Protein AF-A0AAW0JZ78-F1 (afdb_monomer)

Mean predicted aligned error: 15.83 Å

Solvent-accessible surface area (backbone atoms only — not comparable to full-atom values): 27995 Å² total; per-residue (Å²): 141,78,84,84,79,81,82,80,73,85,59,50,78,41,78,46,73,46,61,96,45,71,66,35,50,50,54,50,52,52,48,41,58,70,61,32,63,77,38,61,97,70,37,65,56,43,83,43,81,44,66,84,75,78,52,47,67,75,73,63,76,63,94,56,95,66,46,83,76,50,39,62,57,47,44,49,50,52,48,53,50,51,50,48,47,52,48,55,54,48,49,56,58,49,53,58,65,62,47,74,82,62,84,81,94,70,78,82,71,84,60,76,69,89,72,86,78,57,68,75,50,66,57,82,69,86,65,55,71,68,56,54,52,50,52,54,52,50,57,53,55,56,44,71,66,63,48,79,47,88,54,54,67,46,80,11,51,28,70,47,73,88,44,25,65,43,17,48,50,25,53,51,20,48,54,50,24,55,53,31,50,66,57,47,57,75,80,43,49,36,33,25,21,79,78,69,64,52,51,41,78,40,77,61,65,64,61,41,58,71,36,82,45,91,89,46,49,96,78,14,48,68,58,73,40,86,43,62,66,61,70,39,54,57,84,43,49,14,65,59,60,48,48,73,85,55,80,58,54,42,52,89,48,56,86,43,42,54,75,40,46,37,64,56,49,45,19,41,76,31,62,34,85,44,91,84,61,61,58,71,80,49,91,63,70,35,43,31,51,46,82,42,80,48,52,60,62,80,74,54,68,66,95,82,64,90,58,103,72,71,68,86,44,61,63,74,82,67,66,67,80,64,80,54,81,74,66,72,84,75,70,92,54,92,47,58,35,64,39,16,41,55,23,52,53,18,51,52,48,24,54,54,34,48,48,59,48,51,77,65,47,45,39,22,25,29,34,51,48,83,52,39,20,65,29,89,54,53,61,60,40,54,73,43,82,33,73,84,29,72,86,52,66,15,49,66,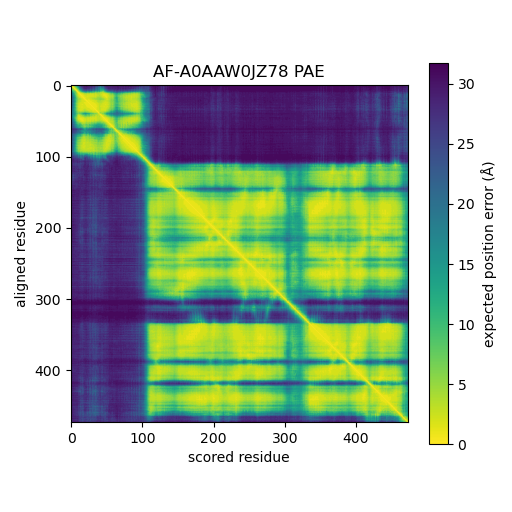56,69,39,72,50,53,63,57,70,65,53,48,70,38,69,22,83,35,72,94,78,64,87,79,66,68,51,52,47,49,90,52,55,86,43,50,15,37,35,38,36,58,57,48,51,19,38,77,37,66,20,88,77,64,75,91,45,39,66,41,41,30,77,89,46,80,68,80,52,80,76,58,60,76,71,71,124

Radius of gyration: 31.49 Å; Cα contacts (8 Å, |Δi|>4): 637; chains: 1; bounding box: 63×51×123 Å

pLDDT: mean 79.35, std 17.59, range [24.83, 98.19]

Foldseek 3Di:
DDDDDDDDDDAAEDEQEAAPDPVSVVVLLVCCVPQPLLQQPRGRYDYDYDYDQDQLCVVPVDDDPPCVVCRVVSVVVSVVRVVVRVVSSVVSVVVSNVCVVPDDDDRPDLDDFDDDDDLQAFADFPDDPVVVVVVVVVLVVVLVVQDKDDDDPPLQVAAPVVLLVLLVLLVVLVLLLLVLQQLLCVVKWKKAFPFQRAIAIHPDAAQAQCQDGPPADPSSGGDIDTDDPCSQWPFFKAWQDQGQNDDFAAQVCPQFTDIDGQSNSLSVSNNDADVLRHHDHDPDTWIAGSNDIHDVCVVDPDPPDPDPPPRNGDSVVPPPPCPVSVPDPPPVDPQLLSSLQSSVVSVVSNLVSSQVSCVRWWKKAFRNDLHIYTHPDHHNHQQQPGPPCVVVSSGGPIHTDDSCSSGPFNKYWDDPDCPVSDHHYNVQPVQIFIDRSSNRSSVVSPHDDDPVCCSRRPVVGDRDDPVVVVVPD

Structure (mmCIF, N/CA/C/O backbone):
data_AF-A0AAW0JZ78-F1
#
_entry.id   AF-A0AAW0JZ78-F1
#
loop_
_atom_site.group_PDB
_atom_site.id
_atom_site.type_symbol
_atom_site.label_atom_id
_atom_site.label_alt_id
_atom_site.label_comp_id
_atom_site.label_asym_id
_atom_site.label_entity_id
_atom_site.label_seq_id
_atom_site.pdbx_PDB_ins_code
_atom_site.Cartn_x
_atom_site.Cartn_y
_atom_site.Cartn_z
_atom_site.occupancy
_atom_site.B_iso_or_equiv
_atom_site.auth_seq_id
_atom_site.auth_comp_id
_atom_site.auth_asym_id
_atom_site.auth_atom_id
_atom_site.pdbx_PDB_model_num
ATOM 1 N N . MET A 1 1 ? -42.029 15.757 -17.389 1.00 37.84 1 MET A N 1
ATOM 2 C CA . MET A 1 1 ? -41.077 14.646 -17.591 1.00 37.84 1 MET A CA 1
ATOM 3 C C . MET A 1 1 ? -40.583 14.733 -19.022 1.00 37.84 1 MET A C 1
ATOM 5 O O . MET A 1 1 ? -41.367 14.493 -19.925 1.00 37.84 1 MET A O 1
ATOM 9 N N . ALA A 1 2 ? -39.344 15.173 -19.218 1.00 29.55 2 ALA A N 1
ATOM 10 C CA . ALA A 1 2 ? -38.673 15.194 -20.513 1.00 29.55 2 ALA A CA 1
ATOM 11 C C . ALA A 1 2 ? -37.356 14.429 -20.342 1.00 29.55 2 ALA A C 1
ATOM 13 O O . ALA A 1 2 ? -36.614 14.700 -19.397 1.00 29.55 2 ALA A O 1
ATOM 14 N N . SER A 1 3 ? -37.138 13.429 -21.195 1.00 30.69 3 SER A N 1
ATOM 15 C CA . SER A 1 3 ? -35.901 12.647 -21.264 1.00 30.69 3 SER A CA 1
ATOM 16 C C . SER A 1 3 ? -34.740 13.560 -21.679 1.00 30.69 3 SER A C 1
ATOM 18 O O . SER A 1 3 ? -34.940 14.371 -22.588 1.00 30.69 3 SER A O 1
ATOM 20 N N . PRO A 1 4 ? -33.547 13.479 -21.063 1.00 36.50 4 PRO A N 1
ATOM 21 C CA . PRO A 1 4 ? -32.398 14.222 -21.553 1.00 36.50 4 PRO A CA 1
ATOM 22 C C . PRO A 1 4 ? -31.916 13.592 -22.864 1.00 36.50 4 PRO A C 1
ATOM 24 O O . PRO A 1 4 ? -31.709 12.384 -22.946 1.00 36.50 4 PRO A O 1
ATOM 27 N N . ALA A 1 5 ? -31.780 14.427 -23.893 1.00 35.00 5 ALA A N 1
ATOM 28 C CA . ALA A 1 5 ? -31.248 14.057 -25.196 1.00 35.00 5 ALA A CA 1
ATOM 29 C C . ALA A 1 5 ? -29.794 13.571 -25.068 1.00 35.00 5 ALA A C 1
ATOM 31 O O . ALA A 1 5 ? -28.951 14.268 -24.497 1.00 35.00 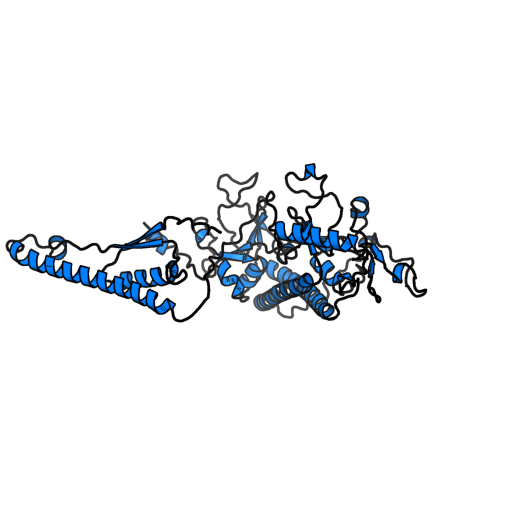5 ALA A O 1
ATOM 32 N N . GLU A 1 6 ? -29.513 12.383 -25.603 1.00 35.19 6 GLU A N 1
ATOM 33 C CA . GLU A 1 6 ? -28.159 11.863 -25.785 1.00 35.19 6 GLU A CA 1
ATOM 34 C C . GLU A 1 6 ? -27.382 12.793 -26.725 1.00 35.19 6 GLU A C 1
ATOM 36 O O . GLU A 1 6 ? -27.777 13.034 -27.866 1.00 35.19 6 GLU A O 1
ATOM 41 N N . ALA A 1 7 ? -26.269 13.338 -26.237 1.00 37.66 7 ALA A N 1
ATOM 42 C CA . ALA A 1 7 ? -25.317 14.050 -27.072 1.00 37.66 7 ALA A CA 1
ATOM 43 C C . ALA A 1 7 ? -24.602 13.028 -27.971 1.00 37.66 7 ALA A C 1
ATOM 45 O O . ALA A 1 7 ? -23.767 12.259 -27.498 1.00 37.66 7 ALA A O 1
ATOM 46 N N . VAL A 1 8 ? -24.947 13.004 -29.259 1.00 43.53 8 VAL A N 1
ATOM 47 C CA . VAL A 1 8 ? -24.272 12.174 -30.264 1.00 43.53 8 VAL A CA 1
ATOM 48 C C . VAL A 1 8 ? -22.876 12.754 -30.497 1.00 43.53 8 VAL A C 1
ATOM 50 O O . VAL A 1 8 ? -22.738 13.805 -31.119 1.00 43.53 8 VAL A O 1
ATOM 53 N N . SER A 1 9 ? -21.836 12.101 -29.974 1.00 55.25 9 SER A N 1
ATOM 54 C CA . SER A 1 9 ? -20.459 12.408 -30.364 1.00 55.25 9 SER A CA 1
ATOM 55 C C . SER A 1 9 ? -20.218 11.911 -31.793 1.00 55.25 9 SER A C 1
ATOM 57 O O . SER A 1 9 ? -20.586 10.789 -32.147 1.00 55.25 9 SER A O 1
ATOM 59 N N . GLU A 1 10 ? -19.621 12.745 -32.646 1.00 66.06 10 GLU A N 1
ATOM 60 C CA . GLU A 1 10 ? -19.222 12.322 -33.991 1.00 66.06 10 GLU A CA 1
ATOM 61 C C . GLU A 1 10 ? -18.184 11.191 -33.894 1.00 66.06 10 GLU A C 1
ATOM 63 O O . GLU A 1 10 ? -17.128 11.347 -33.277 1.00 66.06 10 GLU A O 1
ATOM 68 N N . LYS A 1 11 ? -18.499 10.028 -34.481 1.00 78.06 11 LYS A N 1
ATOM 69 C CA . LYS A 1 11 ? -17.611 8.855 -34.496 1.00 78.06 11 LYS A CA 1
ATOM 70 C C . LYS A 1 11 ? -16.390 9.122 -35.378 1.00 78.06 11 LYS A C 1
ATOM 72 O O . LYS A 1 11 ? -16.527 9.595 -36.507 1.00 78.06 11 LYS A O 1
ATOM 77 N N . GLN A 1 12 ? -15.205 8.749 -34.902 1.00 80.50 12 GLN A N 1
ATOM 78 C CA . GLN A 1 12 ? -13.958 8.901 -35.656 1.00 80.50 12 GLN A CA 1
ATOM 79 C C . GLN A 1 12 ? -13.932 7.934 -36.855 1.00 80.50 12 GLN A C 1
ATOM 81 O O . GLN A 1 12 ? -14.320 6.777 -36.733 1.00 80.50 12 GLN A O 1
ATOM 86 N N . VAL A 1 13 ? -13.494 8.380 -38.034 1.00 84.31 13 VAL A N 1
ATOM 87 C CA . VAL A 1 13 ? -13.471 7.527 -39.238 1.00 84.31 13 VAL A CA 1
ATOM 88 C C . VAL A 1 13 ? -12.215 6.652 -39.248 1.00 84.31 13 VAL A C 1
ATOM 90 O O . VAL A 1 13 ? -11.107 7.162 -39.104 1.00 84.31 13 VAL A O 1
ATOM 93 N N . MET A 1 14 ? -12.391 5.345 -39.442 1.00 84.44 14 MET A N 1
ATOM 94 C CA . MET A 1 14 ? -11.318 4.364 -39.621 1.00 84.44 14 MET A CA 1
ATOM 95 C C . MET A 1 14 ? -11.379 3.844 -41.057 1.00 84.44 14 MET A C 1
ATOM 97 O O . MET A 1 14 ? -12.428 3.376 -41.493 1.00 84.44 14 MET A O 1
ATOM 101 N N . VAL A 1 15 ? -10.279 3.955 -41.799 1.00 86.12 15 VAL A N 1
ATOM 102 C CA . VAL A 1 15 ? -10.205 3.533 -43.204 1.00 86.12 15 VAL A CA 1
ATOM 103 C C . VAL A 1 15 ? -9.366 2.266 -43.297 1.00 86.12 15 VAL A C 1
ATOM 105 O O . VAL A 1 15 ? -8.249 2.249 -42.788 1.00 86.12 15 VAL A O 1
ATOM 108 N N . LEU A 1 16 ? -9.888 1.233 -43.958 1.00 86.38 16 LEU A N 1
ATOM 109 C CA . LEU A 1 16 ? -9.167 -0.014 -44.208 1.00 86.38 16 LEU A CA 1
ATOM 110 C C . LEU A 1 16 ? -9.127 -0.296 -45.711 1.00 86.38 16 LEU A C 1
ATOM 112 O O . LEU A 1 16 ? -10.168 -0.325 -46.373 1.00 86.38 16 LEU A O 1
ATOM 116 N N . ALA A 1 17 ? -7.921 -0.487 -46.240 1.00 84.62 17 ALA A N 1
ATOM 117 C CA . ALA A 1 17 ? -7.722 -0.901 -47.620 1.00 84.62 17 ALA A CA 1
ATOM 118 C C . ALA A 1 17 ? -7.928 -2.417 -47.748 1.00 84.62 17 ALA A C 1
ATOM 120 O O . ALA A 1 17 ? -7.440 -3.164 -46.904 1.00 84.62 17 ALA A O 1
ATOM 121 N N . ILE A 1 18 ? -8.650 -2.862 -48.779 1.00 86.06 18 ILE A N 1
ATOM 122 C CA . ILE A 1 18 ? -8.927 -4.284 -49.022 1.00 86.06 18 ILE A CA 1
ATOM 123 C C . ILE A 1 18 ? -8.607 -4.644 -50.474 1.00 86.06 18 ILE A C 1
ATOM 125 O O . ILE A 1 18 ? -8.990 -3.936 -51.412 1.00 86.06 18 ILE A O 1
ATOM 129 N N . ASP A 1 19 ? -7.955 -5.786 -50.653 1.00 84.94 19 ASP A N 1
ATOM 130 C CA . ASP A 1 19 ? -7.754 -6.474 -51.926 1.00 84.94 19 ASP A CA 1
ATOM 131 C C . ASP A 1 19 ? -8.172 -7.958 -51.829 1.00 84.94 19 ASP A C 1
ATOM 133 O O . ASP A 1 19 ? -8.800 -8.370 -50.857 1.00 84.94 19 ASP A O 1
ATOM 137 N N . ASP A 1 20 ? -7.858 -8.752 -52.854 1.00 80.25 20 ASP A N 1
ATOM 138 C CA . ASP A 1 20 ? -8.200 -10.184 -52.941 1.00 80.25 20 ASP A CA 1
ATOM 139 C C . ASP A 1 20 ? -7.211 -11.090 -52.177 1.00 80.25 20 ASP A C 1
ATOM 141 O O . ASP A 1 20 ? -7.142 -12.288 -52.439 1.00 80.25 20 ASP A O 1
ATOM 145 N N . SER A 1 21 ? -6.391 -10.532 -51.279 1.00 83.38 21 SER A N 1
ATOM 146 C CA . SER A 1 21 ? -5.415 -11.307 -50.510 1.00 83.38 21 SER A CA 1
ATOM 147 C C . SER A 1 21 ? -5.982 -11.828 -49.187 1.00 83.38 21 SER A C 1
ATOM 149 O O . SER A 1 21 ? -6.834 -11.214 -48.532 1.00 83.38 21 SER A O 1
ATOM 151 N N . GLU A 1 22 ? -5.432 -12.955 -48.734 1.00 80.62 22 GLU A N 1
ATOM 152 C CA . GLU A 1 22 ? -5.706 -13.488 -47.396 1.00 80.62 22 GLU A CA 1
ATOM 153 C C . GLU A 1 22 ? -5.253 -12.515 -46.296 1.00 80.62 22 GLU A C 1
ATOM 155 O O . GLU A 1 22 ? -5.891 -12.429 -45.251 1.00 80.62 22 GLU A O 1
ATOM 160 N N . HIS A 1 23 ? -4.213 -11.712 -46.550 1.00 84.06 23 HIS A N 1
ATOM 161 C CA . HIS A 1 23 ? -3.728 -10.695 -45.614 1.00 84.06 23 HIS A CA 1
ATOM 162 C C . HIS A 1 23 ? -4.754 -9.582 -45.381 1.00 84.06 23 HIS A C 1
ATOM 164 O O . HIS A 1 23 ? -5.019 -9.230 -44.233 1.00 84.06 23 HIS A O 1
ATOM 170 N N . SER A 1 24 ? -5.367 -9.060 -46.449 1.00 83.25 24 SER A N 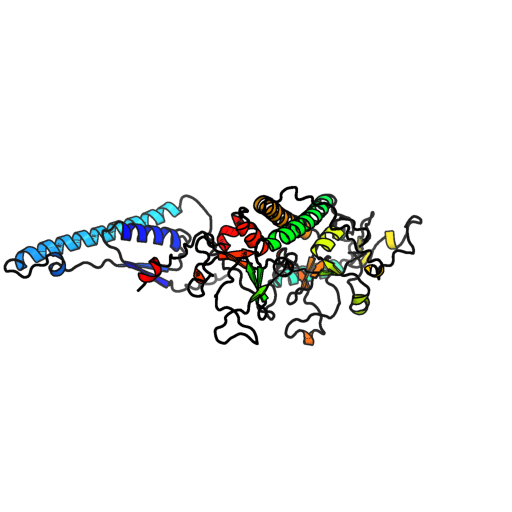1
ATOM 171 C CA . SER A 1 24 ? -6.444 -8.066 -46.348 1.00 83.25 24 SER A CA 1
ATOM 172 C C . SER A 1 24 ? -7.678 -8.631 -45.650 1.00 83.25 24 SER A C 1
ATOM 174 O O . SER A 1 24 ? -8.324 -7.934 -44.865 1.00 83.25 24 SER A O 1
ATOM 176 N N . THR A 1 25 ? -7.985 -9.907 -45.892 1.00 83.50 25 THR A N 1
ATOM 177 C CA . THR A 1 25 ? -9.099 -10.603 -45.234 1.00 83.50 25 THR A CA 1
ATOM 178 C C . THR A 1 25 ? -8.839 -10.765 -43.735 1.00 83.50 25 THR A C 1
ATOM 180 O O . THR A 1 25 ? -9.674 -10.367 -42.925 1.00 83.50 25 THR A O 1
ATOM 183 N N . TYR A 1 26 ? -7.650 -11.239 -43.357 1.00 83.88 26 TYR A N 1
ATOM 184 C CA . TYR A 1 26 ? -7.226 -11.348 -41.962 1.00 83.88 26 TYR A CA 1
ATOM 185 C C . TYR A 1 26 ? -7.205 -9.984 -41.261 1.00 83.88 26 TYR A C 1
ATOM 187 O O . TYR A 1 26 ? -7.688 -9.855 -40.139 1.00 83.88 26 TYR A O 1
ATOM 195 N N . ALA A 1 27 ? -6.704 -8.938 -41.925 1.00 85.94 27 ALA A N 1
ATOM 196 C CA . ALA A 1 27 ? -6.686 -7.586 -41.374 1.00 85.94 27 ALA A CA 1
ATOM 197 C C . ALA A 1 27 ? -8.102 -7.050 -41.111 1.00 85.94 27 ALA A C 1
ATOM 199 O O . ALA A 1 27 ? -8.326 -6.399 -40.087 1.00 85.94 27 ALA A O 1
ATOM 200 N N . LEU A 1 28 ? -9.066 -7.337 -41.995 1.00 87.12 28 LEU A N 1
ATOM 201 C CA . LEU A 1 28 ? -10.470 -6.980 -41.786 1.00 87.12 28 LEU A CA 1
ATOM 202 C C . LEU A 1 28 ? -11.060 -7.730 -40.591 1.00 87.12 28 LEU A C 1
ATOM 204 O O . LEU A 1 28 ? -11.659 -7.096 -39.725 1.00 87.12 28 LEU A O 1
ATOM 208 N N . GLU A 1 29 ? -10.882 -9.048 -40.527 1.00 86.00 29 GLU A N 1
ATOM 209 C CA . GLU A 1 29 ? -11.406 -9.873 -39.432 1.00 86.00 29 GLU A CA 1
ATOM 210 C C . GLU A 1 29 ? -10.817 -9.449 -38.086 1.00 86.00 29 GLU A C 1
ATOM 212 O O . GLU A 1 29 ? -11.563 -9.137 -37.159 1.00 86.00 29 GLU A O 1
ATOM 217 N N . TRP A 1 30 ? -9.495 -9.285 -38.017 1.00 86.44 30 TRP A N 1
ATOM 218 C CA . TRP A 1 30 ? -8.808 -8.797 -36.827 1.00 86.44 30 TRP A CA 1
ATOM 219 C C . TRP A 1 30 ? -9.314 -7.411 -36.406 1.00 86.44 30 TRP A C 1
ATOM 221 O O . TRP A 1 30 ? -9.599 -7.182 -35.230 1.00 86.44 30 TRP A O 1
ATOM 231 N N . THR A 1 31 ? -9.490 -6.488 -37.359 1.00 87.19 31 THR A N 1
ATOM 232 C CA . THR A 1 31 ? -10.012 -5.139 -37.081 1.00 87.19 31 THR A CA 1
ATOM 233 C C . THR A 1 31 ? -11.421 -5.196 -36.499 1.00 87.19 31 THR A C 1
ATOM 235 O O . THR A 1 31 ? -11.719 -4.500 -35.526 1.00 87.19 31 THR A O 1
ATOM 238 N N . LEU A 1 32 ? -12.296 -6.017 -37.081 1.00 86.25 32 LEU A N 1
ATOM 239 C CA . LEU A 1 32 ? -13.660 -6.176 -36.594 1.00 86.25 32 LEU A CA 1
ATOM 240 C C . LEU A 1 32 ? -13.666 -6.787 -35.185 1.00 86.25 32 LEU A C 1
ATOM 242 O O . LEU A 1 32 ? -14.319 -6.230 -34.301 1.00 86.25 32 LEU A O 1
ATOM 246 N N . ASP A 1 33 ? -12.865 -7.823 -34.942 1.00 81.88 33 ASP A N 1
ATOM 247 C CA . ASP A 1 33 ? -12.777 -8.514 -33.651 1.00 81.88 33 ASP A CA 1
ATOM 248 C C . ASP A 1 33 ? -12.240 -7.647 -32.510 1.00 81.88 33 ASP A C 1
ATOM 250 O O . ASP A 1 33 ? -12.678 -7.795 -31.369 1.00 81.88 33 ASP A O 1
ATOM 254 N N . HIS A 1 34 ? -11.346 -6.702 -32.800 1.00 82.62 34 HIS A N 1
ATOM 255 C CA . HIS A 1 34 ? -10.702 -5.891 -31.763 1.00 82.62 34 HIS A CA 1
ATOM 256 C C . HIS A 1 34 ? -11.353 -4.514 -31.573 1.00 82.62 34 HIS A C 1
ATOM 258 O O . HIS A 1 34 ? -11.349 -3.986 -30.461 1.00 82.62 34 HIS A O 1
ATOM 264 N N . PHE A 1 35 ? -11.945 -3.923 -32.620 1.00 83.44 35 PHE A N 1
ATOM 265 C CA . PHE A 1 35 ? -12.493 -2.557 -32.561 1.00 83.44 35 PHE A CA 1
ATOM 266 C C . PHE A 1 35 ? -14.016 -2.461 -32.666 1.00 83.44 35 PHE A C 1
ATOM 268 O O . PHE A 1 35 ? -14.565 -1.395 -32.373 1.00 83.44 35 PHE A O 1
ATOM 275 N N . PHE A 1 36 ? -14.712 -3.528 -33.069 1.00 83.06 36 PHE A N 1
ATOM 276 C CA . PHE A 1 36 ? -16.165 -3.504 -33.276 1.00 83.06 36 PHE A CA 1
ATOM 277 C C . PHE A 1 36 ? -16.882 -4.564 -32.435 1.00 83.06 36 PHE A C 1
ATOM 279 O O . PHE A 1 36 ? -17.799 -4.213 -31.688 1.00 83.06 36 PHE A O 1
ATOM 286 N N . THR A 1 37 ? -16.422 -5.818 -32.461 1.00 77.50 37 THR A N 1
ATOM 287 C CA . THR A 1 37 ? -16.966 -6.927 -31.658 1.00 77.50 37 THR A CA 1
ATOM 288 C C . THR A 1 37 ? -17.074 -6.591 -30.159 1.00 77.50 37 THR A C 1
ATOM 290 O O . THR A 1 37 ? -18.140 -6.827 -29.587 1.00 77.50 37 THR A O 1
ATOM 293 N N . PRO A 1 38 ? -16.087 -5.935 -29.507 1.00 74.94 38 PRO A N 1
ATOM 294 C CA . PRO A 1 38 ? -16.169 -5.636 -28.074 1.00 74.94 38 PRO A CA 1
ATOM 295 C C . PRO A 1 38 ? -17.200 -4.557 -27.704 1.00 74.94 38 PRO A C 1
ATOM 297 O O . PRO A 1 38 ? -17.551 -4.425 -26.532 1.00 74.94 38 PRO A O 1
ATOM 300 N N . TYR A 1 39 ? -17.675 -3.765 -28.675 1.00 71.00 39 TYR A N 1
ATOM 301 C CA . TYR A 1 39 ? -18.475 -2.555 -28.435 1.00 71.00 39 TYR A CA 1
ATOM 302 C C . TYR A 1 39 ? -19.922 -2.637 -28.940 1.00 71.00 39 TYR A C 1
ATOM 304 O O . TYR A 1 39 ? -20.685 -1.679 -28.771 1.00 71.00 39 TYR A O 1
ATOM 312 N N . ALA A 1 40 ? -20.322 -3.754 -29.553 1.00 69.25 40 ALA A N 1
ATOM 313 C CA . ALA A 1 40 ? -21.654 -3.920 -30.134 1.00 69.25 40 ALA A CA 1
ATOM 314 C C . ALA A 1 40 ? -22.060 -2.752 -31.044 1.00 69.25 40 ALA A C 1
ATOM 316 O O . ALA A 1 40 ? -21.281 -2.297 -31.880 1.00 69.25 40 ALA A O 1
ATOM 317 N N . SER A 1 41 ? -23.282 -2.243 -30.893 1.00 65.94 41 SER A N 1
ATOM 318 C CA . SER A 1 41 ? -23.798 -1.110 -31.665 1.00 65.94 41 SER A CA 1
ATOM 319 C C . SER A 1 41 ? -23.153 0.238 -31.302 1.00 65.94 41 SER A C 1
ATOM 321 O O . SER A 1 41 ? -23.304 1.211 -32.049 1.00 65.94 41 SER A O 1
ATOM 323 N N . ASN A 1 42 ? -22.408 0.321 -30.190 1.00 72.06 42 ASN A N 1
ATOM 324 C CA . ASN A 1 42 ? -21.807 1.559 -29.686 1.00 72.06 42 ASN A CA 1
ATOM 325 C C . ASN A 1 42 ? -20.284 1.624 -29.896 1.00 72.06 42 ASN A C 1
ATOM 327 O O . ASN A 1 42 ? -19.532 2.092 -29.043 1.00 72.06 42 ASN A O 1
ATOM 331 N N . HIS A 1 43 ? -19.820 1.150 -31.052 1.00 78.94 43 HIS A N 1
ATOM 332 C CA . HIS A 1 43 ? -18.419 1.260 -31.455 1.00 78.94 43 HIS A CA 1
ATOM 333 C C . HIS A 1 43 ? -18.004 2.732 -31.698 1.00 78.94 43 HIS A C 1
ATOM 335 O O . HIS A 1 43 ? -18.790 3.499 -32.278 1.00 78.94 43 HIS A O 1
ATOM 341 N N . PRO A 1 44 ? -16.778 3.139 -31.305 1.00 76.50 44 PRO A N 1
ATOM 342 C CA . PRO A 1 44 ? -16.316 4.532 -31.378 1.00 76.50 44 PRO A CA 1
ATOM 343 C C . PRO A 1 44 ? -15.931 4.985 -32.796 1.00 76.50 44 PRO A C 1
ATOM 345 O O . PRO A 1 44 ? -15.804 6.186 -33.047 1.00 76.50 44 PRO A O 1
ATOM 348 N N . PHE A 1 45 ? -15.775 4.040 -33.729 1.00 81.25 45 PHE A N 1
ATOM 349 C CA . PHE A 1 45 ? -15.300 4.309 -35.085 1.00 81.25 45 PHE A CA 1
ATOM 350 C C . PHE A 1 45 ? -16.375 4.120 -36.155 1.00 81.25 45 PHE A C 1
ATOM 352 O O . PHE A 1 45 ? -17.254 3.276 -36.023 1.00 81.25 45 PHE A O 1
ATOM 359 N N . LYS A 1 46 ? -16.294 4.860 -37.260 1.00 84.06 46 LYS A N 1
ATOM 360 C CA . LYS A 1 46 ? -17.024 4.575 -38.502 1.00 84.06 46 LYS A CA 1
ATOM 361 C C . LYS A 1 46 ? -16.055 3.925 -39.490 1.00 84.06 46 LYS A C 1
ATOM 363 O O . LYS A 1 46 ? -15.149 4.604 -39.967 1.00 84.06 46 LYS A O 1
ATOM 368 N N . LEU A 1 47 ? -16.236 2.635 -39.781 1.00 84.12 47 LEU A N 1
ATOM 369 C CA . LEU A 1 47 ? -15.379 1.899 -40.716 1.00 84.12 47 LEU A CA 1
ATOM 370 C C . LEU A 1 47 ? -15.720 2.252 -42.169 1.00 84.12 47 LEU A C 1
ATOM 372 O O . LEU A 1 47 ? -16.882 2.196 -42.572 1.00 84.12 47 LEU A O 1
ATOM 376 N N . VAL A 1 48 ? -14.702 2.593 -42.953 1.00 84.94 48 VAL A N 1
ATOM 377 C CA . VAL A 1 48 ? -14.787 2.823 -44.397 1.00 84.94 48 VAL A CA 1
ATOM 378 C C . VAL A 1 48 ? -13.823 1.867 -45.083 1.00 84.94 48 VAL A C 1
ATOM 380 O O . VAL A 1 48 ? -12.613 1.946 -44.888 1.00 84.94 48 VAL A O 1
ATOM 383 N N . LEU A 1 49 ? -14.369 0.959 -45.886 1.00 83.94 49 LEU A N 1
ATOM 384 C CA . LEU A 1 49 ? -13.587 -0.003 -46.653 1.00 83.94 49 LEU A CA 1
ATOM 385 C C . LEU A 1 49 ? -13.290 0.568 -48.034 1.00 83.94 49 LEU A C 1
ATOM 387 O O . LEU A 1 49 ? -14.201 1.027 -48.726 1.00 83.94 49 LEU A O 1
ATOM 391 N N . VAL A 1 50 ? -12.019 0.548 -48.423 1.00 85.00 50 VAL A N 1
ATOM 392 C CA . VAL A 1 50 ? -11.550 1.103 -49.693 1.00 85.00 50 VAL A CA 1
ATOM 393 C C . VAL A 1 50 ? -10.856 0.008 -50.487 1.00 85.00 50 VAL A C 1
ATOM 395 O O . VAL A 1 50 ? -9.857 -0.548 -50.048 1.00 85.00 50 VAL A O 1
ATOM 398 N N . HIS A 1 51 ? -11.364 -0.278 -51.681 1.00 84.31 51 HIS A N 1
ATOM 399 C CA . HIS A 1 51 ? -10.686 -1.137 -52.645 1.00 84.31 51 HIS A CA 1
ATOM 400 C C . HIS A 1 51 ? -10.145 -0.283 -53.792 1.00 84.31 51 HIS A C 1
ATOM 402 O O . HIS A 1 51 ? -10.905 0.411 -54.474 1.00 84.31 51 HIS A O 1
ATOM 408 N N . ALA A 1 52 ? -8.832 -0.335 -54.008 1.00 82.50 52 ALA A N 1
ATOM 409 C CA . ALA A 1 52 ? -8.188 0.326 -55.132 1.00 82.50 52 ALA A CA 1
ATOM 410 C C . ALA A 1 52 ? -8.236 -0.594 -56.357 1.00 82.50 52 ALA A C 1
ATOM 412 O O . ALA A 1 52 ? -7.405 -1.485 -56.519 1.00 82.50 52 ALA A O 1
ATOM 413 N N . LYS A 1 53 ? -9.223 -0.374 -57.229 1.00 81.44 53 LYS A N 1
ATOM 414 C CA . LYS A 1 53 ? -9.332 -1.119 -58.483 1.00 81.44 53 LYS A CA 1
ATOM 415 C C . LYS A 1 53 ? -8.189 -0.706 -59.431 1.00 81.44 53 LYS A C 1
ATOM 417 O O . LYS A 1 53 ? -8.117 0.477 -59.779 1.00 81.44 53 LYS A O 1
ATOM 422 N N . PRO A 1 54 ? -7.338 -1.634 -59.904 1.00 73.44 54 PRO A N 1
ATOM 423 C CA . PRO A 1 54 ? -6.322 -1.308 -60.897 1.00 73.44 54 PRO A CA 1
ATOM 424 C C . PRO A 1 54 ? -6.968 -0.945 -62.242 1.00 73.44 54 PRO A C 1
ATOM 426 O O . PRO A 1 54 ? -8.093 -1.346 -62.548 1.00 73.44 54 PRO A O 1
ATOM 429 N N . THR A 1 55 ? -6.245 -0.190 -63.067 1.00 72.12 55 THR A N 1
ATOM 430 C CA . THR A 1 55 ? -6.675 0.098 -64.445 1.00 72.12 55 THR A CA 1
ATOM 431 C C . THR A 1 55 ? -6.371 -1.090 -65.359 1.00 72.12 55 THR A C 1
ATOM 433 O O . THR A 1 55 ? -5.368 -1.783 -65.165 1.00 72.12 55 THR A O 1
ATOM 436 N N . ALA A 1 56 ? -7.188 -1.315 -66.393 1.00 65.75 56 ALA A N 1
ATOM 437 C CA . ALA A 1 56 ? -6.925 -2.377 -67.369 1.00 65.75 56 ALA A CA 1
ATOM 438 C C . ALA A 1 56 ? -5.528 -2.249 -68.018 1.00 65.75 56 ALA A C 1
ATOM 440 O O . ALA A 1 56 ? -4.839 -3.249 -68.213 1.00 65.75 56 ALA A O 1
ATOM 441 N N . SER A 1 57 ? -5.056 -1.017 -68.243 1.00 63.09 57 SER A N 1
ATOM 442 C CA . SER A 1 57 ? -3.709 -0.737 -68.758 1.00 63.09 57 SER A CA 1
ATOM 443 C C . SER A 1 57 ? -2.594 -1.148 -67.789 1.00 63.09 57 SER A C 1
ATOM 445 O O . SER A 1 57 ? -1.572 -1.669 -68.229 1.00 63.09 57 SER A O 1
ATOM 447 N N . SER A 1 58 ? -2.787 -0.967 -66.475 1.00 64.44 58 SER A N 1
ATOM 448 C CA . SER A 1 58 ? -1.816 -1.408 -65.461 1.00 64.44 58 SER A CA 1
ATOM 449 C C . SER A 1 58 ? -1.790 -2.927 -65.265 1.00 64.44 58 SER A C 1
ATOM 451 O O . SER A 1 58 ? -0.765 -3.457 -64.856 1.00 64.44 58 SER A O 1
ATOM 453 N N . ALA A 1 59 ? -2.889 -3.628 -65.564 1.00 59.41 59 ALA A N 1
ATOM 454 C CA . ALA A 1 59 ? -2.986 -5.081 -65.408 1.00 59.41 59 ALA A CA 1
ATOM 455 C C . ALA A 1 59 ? -2.425 -5.861 -66.613 1.00 59.41 59 ALA A C 1
ATOM 457 O O . ALA A 1 59 ? -1.901 -6.956 -66.441 1.00 59.41 59 ALA A O 1
ATOM 458 N N . LEU A 1 60 ? -2.531 -5.307 -67.828 1.00 61.44 60 LEU A N 1
ATOM 459 C CA . LEU A 1 60 ? -2.112 -5.980 -69.065 1.00 61.44 60 LEU A CA 1
ATOM 460 C C . LEU A 1 60 ? -0.652 -5.731 -69.464 1.00 61.44 60 LEU A C 1
ATOM 462 O O . LEU A 1 60 ? -0.123 -6.481 -70.278 1.00 61.44 60 LEU A O 1
ATOM 466 N N . GLY A 1 61 ? -0.007 -4.675 -68.954 1.00 57.09 61 GLY A N 1
ATOM 467 C CA . GLY A 1 61 ? 1.401 -4.369 -69.249 1.00 57.09 61 GLY A CA 1
ATOM 468 C C . GLY A 1 61 ? 1.742 -4.160 -70.737 1.00 57.09 61 GLY A C 1
ATOM 469 O O . GLY A 1 61 ? 2.916 -4.170 -71.096 1.00 57.09 61 GLY A O 1
ATOM 470 N N . LEU A 1 62 ? 0.746 -3.982 -71.614 1.00 54.47 62 LEU A N 1
ATOM 471 C CA . LEU A 1 62 ? 0.898 -4.012 -73.073 1.00 54.47 62 LEU A CA 1
ATOM 472 C C . LEU A 1 62 ? 0.511 -2.675 -73.715 1.00 54.47 62 LEU A C 1
ATOM 474 O O . LEU A 1 62 ? -0.644 -2.256 -73.667 1.00 54.47 62 LEU A O 1
ATOM 478 N N . ALA A 1 63 ? 1.474 -2.050 -74.394 1.00 53.38 63 ALA A N 1
ATOM 479 C CA . ALA A 1 63 ? 1.258 -0.959 -75.341 1.00 53.38 63 ALA A CA 1
ATOM 480 C C . ALA A 1 63 ? 1.480 -1.497 -76.767 1.00 53.38 63 ALA A C 1
ATOM 482 O O . ALA A 1 63 ? 2.562 -1.355 -77.329 1.00 53.38 63 ALA A O 1
ATOM 483 N N . GLY A 1 64 ? 0.480 -2.184 -77.330 1.00 55.19 64 GLY A N 1
ATOM 484 C CA . GLY A 1 64 ? 0.566 -2.777 -78.670 1.00 55.19 64 GLY A CA 1
ATOM 485 C C . GLY A 1 64 ? -0.762 -2.743 -79.444 1.00 55.19 64 GLY A C 1
ATOM 486 O O . GLY A 1 64 ? -1.829 -2.663 -78.822 1.00 55.19 64 GLY A O 1
ATOM 487 N N . PRO A 1 65 ? -0.731 -2.792 -80.793 1.00 45.91 65 PRO A N 1
ATOM 488 C CA . PRO A 1 65 ? -1.934 -2.759 -81.627 1.00 45.91 65 PRO A CA 1
ATOM 489 C C . PRO A 1 65 ? -2.807 -3.994 -81.353 1.00 45.91 65 PRO A C 1
ATOM 491 O O . PRO A 1 65 ? -2.324 -5.117 -81.453 1.00 45.91 65 PRO A O 1
ATOM 494 N N . GLY A 1 66 ? -4.071 -3.784 -80.972 1.00 58.06 66 GLY A N 1
ATOM 495 C CA . GLY A 1 66 ? -5.008 -4.835 -80.532 1.00 58.06 66 GLY A CA 1
ATOM 496 C C . GLY A 1 66 ? -5.461 -4.705 -79.070 1.00 58.06 66 GLY A C 1
ATOM 497 O O . GLY A 1 66 ? -6.491 -5.258 -78.693 1.00 58.06 66 GLY A O 1
ATOM 498 N N . ALA A 1 67 ? -4.772 -3.893 -78.254 1.00 56.34 67 ALA A N 1
ATOM 499 C CA . ALA A 1 67 ? -5.174 -3.634 -76.866 1.00 56.34 67 ALA A CA 1
ATOM 500 C C . ALA A 1 67 ? -6.586 -3.020 -76.756 1.00 56.34 67 ALA A C 1
ATOM 502 O O . ALA A 1 67 ? -7.327 -3.344 -75.833 1.00 56.34 67 ALA A O 1
ATOM 503 N N . ALA A 1 68 ? -6.998 -2.193 -77.724 1.00 56.75 68 ALA A N 1
ATOM 504 C CA . ALA A 1 68 ? -8.306 -1.528 -77.726 1.00 56.75 68 ALA A CA 1
ATOM 505 C C . ALA A 1 68 ? -9.505 -2.498 -77.698 1.00 56.75 68 ALA A C 1
ATOM 507 O O . ALA A 1 68 ? -10.540 -2.152 -77.134 1.00 56.75 68 ALA A O 1
ATOM 508 N N . GLU A 1 69 ? -9.361 -3.706 -78.252 1.00 58.50 69 GLU A N 1
ATOM 509 C CA . GLU A 1 69 ? -10.439 -4.706 -78.300 1.00 58.50 69 GLU A CA 1
ATOM 510 C C . GLU A 1 69 ? -10.526 -5.544 -77.011 1.00 58.50 69 GLU A C 1
ATOM 512 O O . GLU A 1 69 ? -11.609 -5.982 -76.629 1.00 58.50 69 GLU A O 1
ATOM 517 N N . VAL A 1 70 ? -9.409 -5.710 -76.292 1.00 63.28 70 VAL A N 1
ATOM 518 C CA . VAL A 1 70 ? -9.312 -6.534 -75.068 1.00 63.28 70 VAL A CA 1
ATOM 519 C C . VAL A 1 70 ? -9.518 -5.707 -73.790 1.00 63.28 70 VAL A C 1
ATOM 521 O O . VAL A 1 70 ? -9.995 -6.225 -72.777 1.00 63.28 70 VAL A O 1
ATOM 524 N N . LEU A 1 71 ? -9.224 -4.402 -73.832 1.00 64.12 71 LEU A N 1
ATOM 525 C CA . LEU A 1 71 ? -9.389 -3.478 -72.703 1.00 64.12 71 LEU A CA 1
ATOM 526 C C . LEU A 1 71 ? -10.800 -3.511 -72.079 1.00 64.12 71 LEU A C 1
ATOM 528 O O . LEU A 1 71 ? -10.878 -3.591 -70.852 1.00 64.12 71 LEU A O 1
ATOM 532 N N . PRO A 1 72 ? -11.916 -3.514 -72.841 1.00 69.50 72 PRO A N 1
ATOM 533 C CA . PRO A 1 72 ? -13.258 -3.584 -72.257 1.00 69.50 72 PRO A CA 1
ATOM 534 C C . PRO A 1 72 ? -13.532 -4.893 -71.505 1.00 69.50 72 PRO A C 1
ATOM 536 O O . PRO A 1 72 ? -14.237 -4.878 -70.495 1.00 69.50 72 PRO A O 1
ATOM 539 N N . MET A 1 73 ? -12.964 -6.013 -71.967 1.00 70.56 73 MET A N 1
ATOM 540 C CA . MET A 1 73 ? -13.122 -7.323 -71.323 1.00 70.56 73 MET A CA 1
ATOM 541 C C . MET A 1 73 ? -12.390 -7.360 -69.980 1.00 70.56 73 MET A C 1
ATOM 543 O O . MET A 1 73 ? -12.976 -7.725 -68.963 1.00 70.56 73 MET A O 1
ATOM 547 N N . VAL A 1 74 ? -11.143 -6.885 -69.953 1.00 73.44 74 VAL A N 1
ATOM 548 C CA . VAL A 1 74 ? -10.352 -6.789 -68.717 1.00 73.44 74 VAL A CA 1
ATOM 549 C C . VAL A 1 74 ? -10.967 -5.787 -67.747 1.00 73.44 74 VAL A C 1
ATOM 551 O O . VAL A 1 74 ? -11.070 -6.056 -66.554 1.00 73.44 74 VAL A O 1
ATOM 554 N N . GLU A 1 75 ? -11.457 -4.654 -68.243 1.00 69.88 75 GLU A N 1
ATOM 555 C CA . GLU A 1 75 ? -12.139 -3.658 -67.420 1.00 69.88 75 GLU A CA 1
ATOM 556 C C . GLU A 1 75 ? -13.401 -4.234 -66.756 1.00 69.88 75 GLU A C 1
ATOM 558 O O . GLU A 1 75 ? -13.677 -3.919 -65.591 1.00 69.88 75 GLU A O 1
ATOM 563 N N . ALA A 1 76 ? -14.145 -5.088 -67.472 1.00 73.62 76 ALA A N 1
ATOM 564 C CA . ALA A 1 76 ? -15.314 -5.797 -66.962 1.00 73.62 76 ALA A CA 1
ATOM 565 C C . ALA A 1 76 ? -14.941 -6.845 -65.904 1.00 73.62 76 ALA A C 1
ATOM 567 O O . ALA A 1 76 ? -15.584 -6.894 -64.856 1.00 73.62 76 ALA A O 1
ATOM 568 N N . ASP A 1 77 ? -13.887 -7.630 -66.119 1.00 73.75 77 ASP A N 1
ATOM 569 C CA . ASP A 1 77 ? -13.439 -8.624 -65.139 1.00 73.75 77 ASP A CA 1
ATOM 570 C C . ASP A 1 77 ? -12.860 -7.973 -63.880 1.00 73.75 77 ASP A C 1
ATOM 572 O O . ASP A 1 77 ? -13.212 -8.370 -62.771 1.00 73.75 77 ASP A O 1
ATOM 576 N N . LEU A 1 78 ? -12.109 -6.877 -64.009 1.00 74.88 78 LEU A N 1
ATOM 577 C CA . LEU A 1 78 ? -11.665 -6.091 -62.856 1.00 74.88 78 LEU A CA 1
ATOM 578 C C . LEU A 1 78 ? -12.851 -5.485 -62.079 1.00 74.88 78 LEU A C 1
ATOM 580 O O . LEU A 1 78 ? -12.773 -5.343 -60.861 1.00 74.88 78 LEU A O 1
ATOM 584 N N . LYS A 1 79 ? -13.967 -5.129 -62.744 1.00 75.94 79 LYS A N 1
ATOM 585 C CA . LYS A 1 79 ? -15.204 -4.710 -62.045 1.00 75.94 79 LYS A CA 1
ATOM 586 C C . LYS A 1 79 ? -15.844 -5.872 -61.289 1.00 75.94 79 LYS A C 1
ATOM 588 O O . LYS A 1 79 ? -16.301 -5.661 -60.169 1.00 75.94 79 LYS A O 1
ATOM 593 N N . LYS A 1 80 ? -15.873 -7.075 -61.873 1.00 78.38 80 LYS A N 1
ATOM 594 C CA . LYS A 1 80 ? -16.398 -8.277 -61.202 1.00 78.38 80 LYS A CA 1
ATOM 595 C C . LYS A 1 80 ? -15.562 -8.641 -59.977 1.00 78.38 80 LYS A C 1
ATOM 597 O O . LYS A 1 80 ? -16.131 -8.923 -58.930 1.00 78.38 80 LYS A O 1
ATOM 602 N N . ILE A 1 81 ? -14.234 -8.578 -60.087 1.00 77.12 81 ILE A N 1
ATOM 603 C CA . ILE A 1 81 ? -13.314 -8.832 -58.969 1.00 77.12 81 ILE A CA 1
ATOM 604 C C . ILE A 1 81 ? -13.542 -7.808 -57.853 1.00 77.12 81 ILE A C 1
ATOM 606 O O . ILE A 1 81 ? -13.763 -8.195 -56.710 1.00 77.12 81 ILE A O 1
ATOM 610 N N . ALA A 1 82 ? -13.591 -6.513 -58.183 1.00 76.44 82 ALA A N 1
ATOM 611 C CA . ALA A 1 82 ? -13.878 -5.469 -57.201 1.00 76.44 82 ALA A CA 1
ATOM 612 C C . ALA A 1 82 ? -15.238 -5.675 -56.507 1.00 76.44 82 ALA A C 1
ATOM 614 O O . ALA A 1 82 ? -15.344 -5.508 -55.294 1.00 76.44 82 ALA A O 1
ATOM 615 N N . ALA A 1 83 ? -16.273 -6.069 -57.257 1.00 79.19 83 ALA A N 1
ATOM 616 C CA . ALA A 1 83 ? -17.588 -6.372 -56.697 1.00 79.19 83 ALA A CA 1
ATOM 617 C C . ALA A 1 83 ? -17.538 -7.563 -55.729 1.00 79.19 83 ALA A C 1
ATOM 619 O O . ALA A 1 83 ? -18.069 -7.455 -54.626 1.00 79.19 83 ALA A O 1
ATOM 620 N N . ARG A 1 84 ? -16.837 -8.642 -56.102 1.00 81.00 84 ARG A N 1
ATOM 621 C CA . ARG A 1 84 ? -16.641 -9.822 -55.250 1.00 81.00 84 ARG A CA 1
ATOM 622 C C . ARG A 1 84 ? -15.929 -9.464 -53.947 1.00 81.00 84 ARG A C 1
ATOM 624 O O . ARG A 1 84 ? -16.403 -9.836 -52.886 1.00 81.00 84 ARG A O 1
ATOM 631 N N . ILE A 1 85 ? -14.841 -8.694 -54.012 1.00 79.69 85 ILE A N 1
ATOM 632 C CA . ILE A 1 85 ? -14.088 -8.256 -52.822 1.00 79.69 85 ILE A CA 1
ATOM 633 C C . ILE A 1 85 ? -14.987 -7.445 -51.877 1.00 79.69 85 ILE A C 1
ATOM 635 O O . ILE A 1 85 ? -14.993 -7.669 -50.667 1.00 79.69 85 ILE A O 1
ATOM 639 N N . ILE A 1 86 ? -15.782 -6.519 -52.423 1.00 79.06 86 ILE A N 1
ATOM 640 C CA . ILE A 1 86 ? -16.723 -5.712 -51.633 1.00 79.06 86 ILE A CA 1
ATOM 641 C C . ILE A 1 86 ? -17.813 -6.589 -51.006 1.00 79.06 86 ILE A C 1
ATOM 643 O O . ILE A 1 86 ? -18.221 -6.334 -49.873 1.00 79.06 86 ILE A O 1
ATOM 647 N N . GLU A 1 87 ? -18.304 -7.595 -51.725 1.00 82.12 87 GLU A N 1
ATOM 648 C CA . GLU A 1 87 ? -19.318 -8.527 -51.234 1.00 82.12 87 GLU A CA 1
ATOM 649 C C . GLU A 1 87 ? -18.776 -9.397 -50.095 1.00 82.12 87 GLU A C 1
ATOM 651 O O . GLU A 1 87 ? -19.356 -9.375 -49.010 1.00 82.12 87 GLU A O 1
ATOM 656 N N . THR A 1 88 ? -17.604 -10.017 -50.261 1.00 82.62 88 THR A N 1
ATOM 657 C CA . THR A 1 88 ? -16.925 -10.777 -49.198 1.00 82.62 88 THR A CA 1
ATOM 658 C C . THR A 1 88 ? -16.688 -9.914 -47.956 1.00 82.62 88 THR A C 1
ATOM 660 O O . THR A 1 88 ? -16.975 -10.321 -46.831 1.00 82.62 88 THR A O 1
ATOM 663 N N . ALA A 1 89 ? -16.231 -8.672 -48.141 1.00 80.06 89 ALA A N 1
ATOM 664 C CA . ALA A 1 89 ? -16.014 -7.754 -47.030 1.00 80.06 89 ALA A CA 1
ATOM 665 C C . ALA A 1 89 ? -17.325 -7.385 -46.309 1.00 80.06 89 ALA A C 1
ATOM 667 O O . ALA A 1 89 ? -17.365 -7.287 -45.080 1.00 80.06 89 ALA A O 1
ATOM 668 N N . ARG A 1 90 ? -18.427 -7.216 -47.054 1.00 81.12 90 ARG A N 1
ATOM 669 C CA . ARG A 1 90 ? -19.762 -7.007 -46.471 1.00 81.12 90 ARG A CA 1
ATOM 670 C C . ARG A 1 90 ? -20.227 -8.230 -45.696 1.00 81.12 90 ARG A C 1
ATOM 672 O O . ARG A 1 90 ? -20.789 -8.051 -44.618 1.00 81.12 90 ARG A O 1
ATOM 679 N N . GLU A 1 91 ? -20.014 -9.434 -46.208 1.00 82.31 91 GLU A N 1
ATOM 680 C CA . GLU A 1 91 ? -20.389 -10.675 -45.530 1.00 82.31 91 GLU A CA 1
ATOM 681 C C . GLU A 1 91 ? -19.646 -10.844 -44.202 1.00 82.31 91 GLU A C 1
ATOM 683 O O . GLU A 1 91 ? -20.291 -11.114 -43.186 1.00 82.31 91 GLU A O 1
ATOM 688 N N . SER A 1 92 ? -18.336 -10.577 -44.164 1.00 78.81 92 SER A N 1
ATOM 689 C CA . SER A 1 92 ? -17.546 -10.592 -42.924 1.00 78.81 92 SER A CA 1
ATOM 690 C C . SER A 1 92 ? -18.082 -9.595 -41.888 1.00 78.81 92 SER A C 1
ATOM 692 O O . SER A 1 92 ? -18.269 -9.952 -40.722 1.00 78.81 92 SER A O 1
ATOM 694 N N . CYS A 1 93 ? -18.455 -8.382 -42.316 1.00 76.75 93 CYS A N 1
ATOM 695 C CA . CYS A 1 93 ? -19.106 -7.397 -41.445 1.00 76.75 93 CYS A CA 1
ATOM 696 C C . CYS A 1 93 ? -20.488 -7.861 -40.935 1.00 76.75 93 CYS A C 1
ATOM 698 O O . CYS A 1 93 ? -20.841 -7.610 -39.782 1.00 76.75 93 CYS A O 1
ATOM 700 N N . HIS A 1 94 ? -21.287 -8.549 -41.760 1.00 75.56 94 HIS A N 1
ATOM 701 C CA . HIS A 1 94 ? -22.612 -9.050 -41.361 1.00 75.56 94 HIS A CA 1
ATOM 702 C C . HIS A 1 94 ? -22.537 -10.284 -40.453 1.00 75.56 94 HIS A C 1
ATOM 704 O O . HIS A 1 94 ? -23.387 -10.446 -39.573 1.00 75.56 94 HIS A O 1
ATOM 710 N N . ARG A 1 95 ? -21.530 -11.144 -40.639 1.00 67.31 95 ARG A N 1
ATOM 711 C CA . ARG A 1 95 ? -21.298 -12.348 -39.829 1.00 67.31 95 ARG A CA 1
ATOM 712 C C . ARG A 1 95 ? -21.085 -11.995 -38.360 1.00 67.31 95 ARG A C 1
ATOM 714 O O . ARG A 1 95 ? -21.728 -12.583 -37.492 1.00 67.31 95 ARG A O 1
ATOM 721 N N . ILE A 1 96 ? -20.275 -10.977 -38.091 1.00 62.00 96 ILE A N 1
ATOM 722 C CA . ILE A 1 96 ? -20.010 -10.495 -36.730 1.00 62.00 96 ILE A CA 1
ATOM 723 C C . ILE A 1 96 ? -21.264 -9.854 -36.126 1.00 62.00 96 ILE A C 1
ATOM 725 O O . ILE A 1 96 ? -21.587 -10.108 -34.968 1.00 62.00 96 ILE A O 1
ATOM 729 N N . ASN A 1 97 ? -22.065 -9.149 -36.934 1.00 55.69 97 ASN A N 1
ATOM 730 C CA . ASN A 1 97 ? -23.327 -8.562 -36.477 1.00 55.69 97 ASN A CA 1
ATOM 731 C C . ASN A 1 97 ? -24.372 -9.620 -36.036 1.00 55.69 97 ASN A C 1
ATOM 733 O O . ASN A 1 97 ? -25.204 -9.357 -35.171 1.00 55.69 97 ASN A O 1
ATOM 737 N N . LYS A 1 98 ? -24.318 -10.840 -36.598 1.00 48.19 98 LYS A N 1
ATOM 738 C CA . LYS A 1 98 ? -25.194 -11.975 -36.241 1.00 48.19 98 LYS A CA 1
ATOM 739 C C . LYS A 1 98 ? -24.756 -12.724 -34.976 1.00 48.19 98 LYS A C 1
ATOM 741 O O . LYS A 1 98 ? -25.613 -13.258 -34.274 1.00 48.19 98 LYS A O 1
ATOM 746 N N . HIS A 1 99 ? -23.460 -12.741 -34.661 1.00 42.59 99 HIS A N 1
ATOM 747 C CA . HIS A 1 99 ? -22.936 -13.367 -33.439 1.00 42.59 99 HIS A CA 1
ATOM 748 C C . HIS A 1 99 ? -23.243 -12.564 -32.158 1.00 42.59 99 HIS A C 1
ATOM 750 O O . HIS A 1 99 ? -23.163 -13.116 -31.064 1.00 42.59 99 HIS A O 1
ATOM 756 N N . PHE A 1 100 ? -23.727 -11.318 -32.267 1.00 37.41 100 PHE A N 1
ATOM 757 C CA . PHE A 1 100 ? -24.137 -10.492 -31.118 1.00 37.41 100 PHE A CA 1
ATOM 758 C C . PHE A 1 100 ? -25.324 -11.026 -30.301 1.00 37.41 100 PHE A C 1
ATOM 760 O O . PHE A 1 100 ? -25.579 -10.520 -29.210 1.00 37.41 100 PHE A O 1
ATOM 767 N N . CYS A 1 101 ? -26.053 -12.041 -30.779 1.00 30.25 101 CYS A N 1
ATOM 768 C CA . CYS A 1 101 ? -27.131 -12.669 -30.005 1.00 30.25 101 CYS A CA 1
ATOM 769 C C . CYS A 1 101 ? -26.666 -13.896 -29.191 1.00 30.25 101 CYS A C 1
ATOM 771 O O . CYS A 1 101 ? -27.435 -14.443 -28.404 1.00 30.25 101 CYS A O 1
ATOM 773 N N . GLY A 1 102 ? -25.407 -14.322 -29.333 1.00 30.78 102 GLY A N 1
ATOM 774 C CA . GLY A 1 102 ? -24.898 -15.547 -28.726 1.00 30.78 102 GLY A CA 1
ATOM 775 C C . GLY A 1 102 ? -23.525 -15.362 -28.095 1.00 30.78 102 GLY A C 1
ATOM 776 O O . GLY A 1 102 ? -22.518 -15.579 -28.752 1.00 30.78 102 GLY A O 1
ATOM 777 N N . TRP A 1 103 ? -23.546 -15.077 -26.793 1.00 24.83 103 TRP A N 1
ATOM 778 C CA . TRP A 1 103 ? -22.469 -15.278 -25.822 1.00 24.83 103 TRP A CA 1
ATOM 779 C C . TRP A 1 103 ? -21.360 -14.213 -25.646 1.00 24.83 103 TRP A C 1
ATOM 781 O O . TRP A 1 103 ? -20.751 -13.700 -26.574 1.00 24.83 103 TRP A O 1
ATOM 791 N N . TYR A 1 104 ? -21.084 -14.014 -24.348 1.00 28.83 104 TYR A N 1
ATOM 792 C CA . TYR A 1 104 ? -19.904 -13.448 -23.678 1.00 28.83 104 TYR A CA 1
ATOM 793 C C . TYR A 1 104 ? -19.815 -11.929 -23.488 1.00 28.83 104 TYR A C 1
ATOM 795 O O . TYR A 1 104 ? -19.194 -11.174 -24.225 1.00 28.83 104 TYR A O 1
ATOM 803 N N . SER A 1 105 ? -20.351 -11.530 -22.334 1.00 33.41 105 SER A N 1
ATOM 804 C CA . SER A 1 105 ? -19.885 -10.393 -21.553 1.00 33.41 105 SER A CA 1
ATOM 805 C C . SER A 1 105 ? -18.492 -10.690 -20.982 1.00 33.41 105 SER A C 1
ATOM 807 O O . SER A 1 105 ? -18.377 -11.287 -19.916 1.00 33.41 105 SER A O 1
ATOM 809 N N . THR A 1 106 ? -17.448 -10.201 -21.641 1.00 31.16 106 THR A N 1
ATOM 810 C CA . THR A 1 106 ? -16.198 -9.788 -20.988 1.00 31.16 106 THR A CA 1
ATOM 811 C C . THR A 1 106 ? -15.772 -8.487 -21.640 1.00 31.16 106 THR A C 1
ATOM 813 O O . THR A 1 106 ? -15.194 -8.479 -22.722 1.00 31.16 106 THR A O 1
ATOM 816 N N . GLY A 1 107 ? -16.123 -7.369 -21.005 1.00 30.55 107 GLY A N 1
ATOM 817 C CA . GLY A 1 107 ? -15.640 -6.063 -21.427 1.00 30.55 107 GLY A CA 1
ATOM 818 C C . GLY A 1 107 ? -14.116 -6.056 -21.375 1.00 30.55 107 GLY A C 1
ATOM 819 O O . GLY A 1 107 ? -13.536 -6.198 -20.301 1.00 30.55 107 GLY A O 1
ATOM 820 N N . SER A 1 108 ? -13.476 -5.892 -22.530 1.00 34.84 108 SER A N 1
ATOM 821 C CA . SER A 1 108 ? -12.080 -5.478 -22.603 1.00 34.84 108 SER A CA 1
ATOM 822 C C . SER A 1 108 ? -11.993 -4.082 -21.986 1.00 34.84 108 SER A C 1
ATOM 824 O O . SER A 1 108 ? -12.343 -3.074 -22.603 1.00 34.84 108 SER A O 1
ATOM 826 N N . SER A 1 109 ? -11.617 -4.010 -20.710 1.00 39.50 109 SER A N 1
ATOM 827 C CA . SER A 1 109 ? -11.177 -2.757 -20.118 1.00 39.50 109 SER A CA 1
ATOM 828 C C . SER A 1 109 ? -9.799 -2.469 -20.692 1.00 39.50 109 SER A C 1
ATOM 830 O O . SER A 1 109 ? -8.851 -3.175 -20.363 1.00 39.50 109 SER A O 1
ATOM 832 N N . HIS A 1 110 ? -9.667 -1.436 -21.519 1.00 41.94 110 HIS A N 1
ATOM 833 C CA . HIS A 1 110 ? -8.366 -0.829 -21.776 1.00 41.94 110 HIS A CA 1
ATOM 834 C C . HIS A 1 110 ? -7.772 -0.422 -20.417 1.00 41.94 110 HIS A C 1
ATOM 836 O O . HIS A 1 110 ? -8.202 0.564 -19.814 1.00 41.94 110 HIS A O 1
ATOM 842 N N . VAL A 1 111 ? -6.848 -1.226 -19.886 1.00 52.72 111 VAL A N 1
ATOM 843 C CA . VAL A 1 111 ? -6.220 -0.959 -18.592 1.00 52.72 111 VAL A CA 1
ATOM 844 C C . VAL A 1 111 ? -5.213 0.160 -18.811 1.00 52.72 111 VAL A C 1
ATOM 846 O O . VAL A 1 111 ? -4.141 -0.035 -19.384 1.00 52.72 111 VAL A O 1
ATOM 849 N N . GLU A 1 112 ? -5.570 1.372 -18.386 1.00 63.00 112 GLU A N 1
ATOM 850 C CA . GLU A 1 112 ? -4.603 2.460 -18.334 1.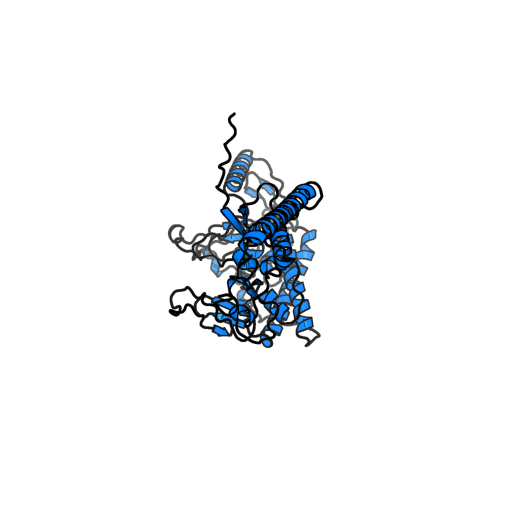00 63.00 112 GLU A CA 1
ATOM 851 C C . GLU A 1 112 ? -3.458 2.079 -17.394 1.00 63.00 112 GLU A C 1
ATOM 853 O O . GLU A 1 112 ? -3.657 1.717 -16.232 1.00 63.00 112 GLU A O 1
ATOM 858 N N . LEU A 1 113 ? -2.238 2.171 -17.919 1.00 72.56 113 LEU A N 1
ATOM 859 C CA . LEU A 1 113 ? -1.024 1.938 -17.157 1.00 72.56 113 LEU A CA 1
ATOM 860 C C . LEU A 1 113 ? -0.972 2.883 -15.938 1.00 72.56 113 LEU A C 1
ATOM 862 O O . LEU A 1 113 ? -1.166 4.088 -16.109 1.00 72.56 113 LEU A O 1
ATOM 866 N N . PRO A 1 114 ? -0.653 2.384 -14.727 1.00 76.19 114 PRO A N 1
ATOM 867 C CA . PRO A 1 114 ? -0.551 3.200 -13.520 1.00 76.19 114 PRO A CA 1
ATOM 868 C C . PRO A 1 114 ? 0.314 4.459 -13.689 1.00 76.19 114 PRO A C 1
ATOM 870 O O . PRO A 1 114 ? 1.527 4.396 -13.885 1.00 76.19 114 PRO A O 1
ATOM 873 N N . ILE A 1 115 ? -0.301 5.637 -13.576 1.00 70.94 115 ILE A N 1
ATOM 874 C CA . ILE A 1 115 ? 0.407 6.919 -13.673 1.00 70.94 115 ILE A CA 1
ATOM 875 C C . ILE A 1 115 ? 0.858 7.365 -12.279 1.00 70.94 115 ILE A C 1
ATOM 877 O O . ILE A 1 115 ? 0.065 7.415 -11.335 1.00 70.94 115 ILE A O 1
ATOM 881 N N . LYS A 1 116 ? 2.134 7.758 -12.152 1.00 73.19 116 LYS A N 1
ATOM 882 C CA . LYS A 1 116 ? 2.649 8.410 -10.940 1.00 73.19 116 LYS A CA 1
ATOM 883 C C . LYS A 1 116 ? 1.917 9.739 -10.740 1.00 73.19 116 LYS A C 1
ATOM 885 O O . LYS A 1 116 ? 2.055 10.662 -11.541 1.00 73.19 116 LYS A O 1
ATOM 890 N N . ARG A 1 117 ? 1.139 9.829 -9.661 1.00 74.75 117 ARG A N 1
ATOM 891 C CA . ARG A 1 117 ? 0.385 11.039 -9.304 1.00 74.75 117 ARG A CA 1
ATOM 892 C C . ARG A 1 117 ? 1.318 12.185 -8.950 1.00 74.75 117 ARG A C 1
ATOM 894 O O . ARG A 1 117 ? 2.375 11.981 -8.344 1.00 74.75 117 ARG A O 1
ATOM 901 N N . LYS A 1 118 ? 0.897 13.410 -9.261 1.00 76.75 118 LYS A N 1
ATOM 902 C CA . LYS A 1 118 ? 1.620 14.604 -8.808 1.00 76.75 118 LYS A CA 1
ATOM 903 C C . LYS A 1 118 ? 1.386 14.802 -7.312 1.00 76.75 118 LYS A C 1
ATOM 905 O O . LYS A 1 118 ? 0.283 14.595 -6.820 1.00 76.75 118 LYS A O 1
ATOM 910 N N . LYS A 1 119 ? 2.391 15.306 -6.588 1.00 73.88 119 LYS A N 1
ATOM 911 C CA . LYS A 1 119 ? 2.284 15.601 -5.141 1.00 73.88 119 LYS A CA 1
ATOM 912 C C . LYS A 1 119 ? 1.179 16.618 -4.795 1.00 73.88 119 LYS A C 1
ATOM 914 O O . LYS A 1 119 ? 0.767 16.711 -3.645 1.00 73.88 119 LYS A O 1
ATOM 919 N N . SER A 1 120 ? 0.729 17.411 -5.769 1.00 75.44 120 SER A N 1
ATOM 920 C CA . SER A 1 120 ? -0.363 18.381 -5.616 1.00 75.44 120 SER A CA 1
ATOM 921 C C . SER A 1 120 ? -1.757 17.784 -5.828 1.00 75.44 120 SER A C 1
ATOM 923 O O . SER A 1 120 ? -2.749 18.435 -5.504 1.00 75.44 120 SER A O 1
ATOM 925 N N . GLU A 1 121 ? -1.852 16.591 -6.412 1.00 84.50 121 GLU A N 1
ATOM 926 C CA . GLU A 1 121 ? -3.123 15.936 -6.703 1.00 84.50 121 GLU A CA 1
ATOM 927 C C . GLU A 1 121 ? -3.608 15.165 -5.481 1.00 84.50 121 GLU A C 1
ATOM 929 O O . GLU A 1 121 ? -2.853 14.452 -4.820 1.00 84.50 121 GLU A O 1
ATOM 934 N N . ARG A 1 122 ? -4.902 15.294 -5.190 1.00 85.88 122 ARG A N 1
ATOM 935 C CA . ARG A 1 122 ? -5.525 14.515 -4.127 1.00 85.88 122 ARG A CA 1
ATOM 936 C C . ARG A 1 122 ? -5.669 13.054 -4.571 1.00 85.88 122 ARG A C 1
ATOM 938 O O . ARG A 1 122 ? -6.028 12.773 -5.717 1.00 85.88 122 ARG A O 1
ATOM 945 N N . LYS A 1 123 ? -5.450 12.118 -3.651 1.00 87.62 123 LYS A N 1
ATOM 946 C CA . LYS A 1 123 ? -5.822 10.707 -3.801 1.00 87.62 123 LYS A CA 1
ATOM 947 C C . LYS A 1 123 ? -7.329 10.575 -4.080 1.00 87.62 123 LYS A C 1
ATOM 949 O O . LYS A 1 123 ? -8.108 11.376 -3.548 1.00 87.62 123 LYS A O 1
ATOM 954 N N . PRO A 1 124 ? -7.771 9.586 -4.877 1.00 88.38 124 PRO A N 1
ATOM 955 C CA . PRO A 1 124 ? -9.188 9.374 -5.137 1.00 88.38 124 PRO A CA 1
ATOM 956 C C . PRO A 1 124 ? -9.901 9.049 -3.837 1.00 88.38 124 PRO A C 1
ATOM 958 O O . PRO A 1 124 ? -9.320 8.458 -2.928 1.00 88.38 124 PRO A O 1
ATOM 961 N N . LEU A 1 125 ? -11.160 9.447 -3.747 1.00 88.25 125 LEU A N 1
ATOM 962 C CA . LEU A 1 125 ? -12.005 9.027 -2.645 1.00 88.25 125 LEU A CA 1
ATOM 963 C C . LEU A 1 125 ? -12.590 7.656 -2.976 1.00 88.25 125 LEU A C 1
ATOM 965 O O . LEU A 1 125 ? -13.091 7.470 -4.081 1.00 88.25 125 LEU A O 1
ATOM 969 N N . VAL A 1 126 ? -12.550 6.740 -2.006 1.00 89.62 126 VAL A N 1
ATOM 970 C CA . VAL A 1 126 ? -13.235 5.440 -2.094 1.00 89.62 126 VAL A CA 1
ATOM 971 C C . VAL A 1 126 ? -14.744 5.659 -2.225 1.00 89.62 126 VAL A C 1
ATOM 973 O O . VAL A 1 126 ? -15.386 5.112 -3.115 1.00 89.62 126 VAL A O 1
ATOM 976 N N . THR A 1 127 ? -15.283 6.547 -1.389 1.00 88.31 127 THR A N 1
ATOM 977 C CA . THR A 1 127 ? -16.707 6.891 -1.344 1.00 88.31 127 THR A CA 1
ATOM 978 C C . THR A 1 127 ? -16.943 8.271 -1.943 1.00 88.31 127 THR A C 1
ATOM 980 O O . THR A 1 127 ? -16.202 9.224 -1.678 1.00 88.31 127 THR A O 1
ATOM 983 N N . SER A 1 128 ? -18.003 8.418 -2.738 1.00 90.94 128 SER A N 1
ATOM 984 C CA . SER A 1 128 ? -18.308 9.696 -3.383 1.00 90.94 128 SER A CA 1
ATOM 985 C C . SER A 1 128 ? -18.587 10.805 -2.355 1.00 90.94 128 SER A C 1
ATOM 987 O O . SER A 1 128 ? -19.178 10.586 -1.296 1.00 90.94 128 SER A O 1
ATOM 989 N N . VAL A 1 129 ? -18.221 12.051 -2.679 1.00 89.38 129 VAL A N 1
ATOM 990 C CA . VAL A 1 129 ? -18.447 13.205 -1.781 1.00 89.38 129 VAL A CA 1
ATOM 991 C C . VAL A 1 129 ? -19.932 13.373 -1.429 1.00 89.38 129 VAL A C 1
ATOM 993 O O . VAL A 1 129 ? -20.269 13.787 -0.318 1.00 89.38 129 VAL A O 1
ATOM 996 N N . ASN A 1 130 ? -20.828 13.066 -2.368 1.00 93.25 130 ASN A N 1
ATOM 997 C CA . ASN A 1 130 ? -22.272 13.184 -2.165 1.00 93.25 130 ASN A CA 1
ATOM 998 C C . ASN A 1 130 ? -22.794 12.146 -1.170 1.00 93.25 130 ASN A C 1
ATOM 1000 O O . ASN A 1 130 ? -23.612 12.475 -0.310 1.00 93.25 130 ASN A O 1
ATOM 1004 N N . GLU A 1 131 ? -22.276 10.926 -1.240 1.00 93.19 131 GLU A N 1
ATOM 1005 C CA . GLU A 1 131 ? -22.601 9.854 -0.308 1.00 93.19 131 GLU A CA 1
ATOM 1006 C C . GLU A 1 131 ? -22.055 10.141 1.094 1.00 93.19 131 GLU A C 1
ATOM 1008 O O . GLU A 1 131 ? -22.821 10.115 2.056 1.00 93.19 131 GLU A O 1
ATOM 1013 N N . LEU A 1 132 ? -20.808 10.611 1.207 1.00 90.06 132 LEU A N 1
ATOM 1014 C CA . LEU A 1 132 ? -20.242 11.067 2.485 1.00 90.06 132 LEU A CA 1
ATOM 1015 C C . LEU A 1 132 ? -21.089 12.180 3.132 1.00 90.06 132 LEU A C 1
ATOM 1017 O O . LEU A 1 132 ? -21.335 12.179 4.341 1.00 90.06 132 LEU A O 1
ATOM 1021 N N . LYS A 1 133 ? -21.587 13.136 2.333 1.00 91.69 133 LYS A N 1
ATOM 1022 C CA . LYS A 1 133 ? -22.509 14.183 2.812 1.00 91.69 133 LYS A CA 1
ATOM 1023 C C . LYS A 1 133 ? -23.846 13.599 3.275 1.00 91.69 133 LYS A C 1
ATOM 1025 O O . LYS A 1 133 ? -24.391 14.070 4.277 1.00 91.69 133 LYS A O 1
ATOM 1030 N N . ARG A 1 134 ? -24.391 12.613 2.556 1.00 93.94 134 ARG A N 1
ATOM 1031 C CA . ARG A 1 134 ? -25.638 11.921 2.916 1.00 93.94 134 ARG A CA 1
ATOM 1032 C C . ARG A 1 134 ? -25.483 11.185 4.248 1.00 93.94 134 ARG A C 1
ATOM 1034 O O . ARG A 1 134 ? -26.287 11.422 5.148 1.00 93.94 134 ARG A O 1
ATOM 1041 N N . GLU A 1 135 ? -24.433 10.387 4.410 1.00 91.25 135 GLU A N 1
ATOM 1042 C CA . GLU A 1 135 ? -24.132 9.671 5.655 1.00 91.25 135 GLU A CA 1
ATOM 1043 C C . GLU A 1 135 ? -23.942 10.622 6.839 1.00 91.25 135 GLU A C 1
ATOM 1045 O O . GLU A 1 135 ? -24.506 10.413 7.912 1.00 91.25 135 GLU A O 1
ATOM 1050 N N . ALA A 1 136 ? -23.205 11.720 6.647 1.00 89.56 136 ALA A N 1
ATOM 1051 C CA . ALA A 1 136 ? -23.002 12.715 7.696 1.00 89.56 136 ALA A CA 1
ATOM 1052 C C . ALA A 1 136 ? -24.323 13.358 8.158 1.00 89.56 136 ALA A C 1
ATOM 1054 O O . ALA A 1 136 ? -24.490 13.638 9.347 1.00 89.56 136 ALA A O 1
ATOM 1055 N N . ARG A 1 137 ? -25.274 13.584 7.240 1.00 92.31 137 ARG A N 1
ATOM 1056 C CA . ARG A 1 137 ? -26.618 14.088 7.573 1.00 92.31 137 ARG A CA 1
ATOM 1057 C C . ARG A 1 137 ? -27.434 13.053 8.348 1.00 92.31 137 ARG A C 1
ATOM 1059 O O . ARG A 1 137 ? -28.093 13.437 9.309 1.00 92.31 137 ARG A O 1
ATOM 1066 N N . LEU A 1 138 ? -27.366 11.774 7.974 1.00 89.31 138 LEU A N 1
ATOM 1067 C CA . LEU A 1 138 ? -28.038 10.685 8.696 1.00 89.31 138 LEU A CA 1
ATOM 1068 C C . LEU A 1 138 ? -27.491 10.542 10.120 1.00 89.31 138 LEU A C 1
ATOM 1070 O O . LEU A 1 138 ? -28.259 10.660 11.071 1.00 89.31 138 LEU A O 1
ATOM 1074 N N . ARG A 1 139 ? -26.164 10.472 10.284 1.00 84.44 139 ARG A N 1
ATOM 1075 C CA . ARG A 1 139 ? -25.516 10.423 11.609 1.00 84.44 139 ARG A CA 1
ATOM 1076 C C . ARG A 1 139 ? -25.869 11.627 12.487 1.00 84.44 139 ARG A C 1
ATOM 1078 O O . ARG A 1 139 ? -25.933 11.510 13.707 1.00 84.44 139 ARG A O 1
ATOM 1085 N N . ARG A 1 140 ? -26.072 12.816 11.899 1.00 85.69 140 ARG A N 1
ATOM 1086 C CA . ARG A 1 140 ? -26.539 14.004 12.641 1.00 85.69 140 ARG A CA 1
ATOM 1087 C C . ARG A 1 140 ? -27.981 13.853 13.128 1.00 85.69 140 ARG A C 1
ATOM 1089 O O . ARG A 1 140 ? -28.246 14.252 14.255 1.00 85.69 140 ARG A O 1
ATOM 1096 N N . LYS A 1 141 ? -28.878 13.284 12.314 1.00 85.94 141 LYS A N 1
ATOM 1097 C CA . LYS A 1 141 ? -30.267 12.999 12.711 1.00 85.94 141 LYS A CA 1
ATOM 1098 C C . LYS A 1 141 ? -30.323 11.946 13.818 1.00 85.94 141 LYS A C 1
ATOM 1100 O O . LYS A 1 141 ? -30.967 12.181 14.829 1.00 85.94 141 LYS A O 1
ATOM 1105 N N . GLU A 1 142 ? -29.575 10.854 13.684 1.00 80.38 142 GLU A N 1
ATOM 1106 C CA . GLU A 1 142 ? -29.497 9.796 14.706 1.00 80.38 142 GLU A CA 1
ATOM 1107 C C . GLU A 1 142 ? -29.038 10.338 16.066 1.00 80.38 142 GLU A C 1
ATOM 1109 O O . GLU A 1 142 ? -29.632 10.034 17.097 1.00 80.38 142 GLU A O 1
ATOM 1114 N N . LYS A 1 143 ? -28.031 11.224 16.080 1.00 77.19 143 LYS A N 1
ATOM 1115 C CA . LYS A 1 143 ? -27.554 11.867 17.316 1.00 77.19 143 LYS A CA 1
ATOM 1116 C C . LYS A 1 143 ? -28.612 12.719 18.022 1.00 77.19 143 LYS A C 1
ATOM 1118 O O . LYS A 1 143 ? -28.495 12.909 19.228 1.00 77.19 143 LYS A O 1
ATOM 1123 N N . GLN A 1 144 ? -29.613 13.234 17.306 1.00 80.50 144 GLN A N 1
ATOM 1124 C CA . GLN A 1 144 ? -30.703 14.011 17.906 1.00 80.50 144 GLN A CA 1
ATOM 1125 C C . GLN A 1 144 ? -31.743 13.126 18.600 1.00 80.50 144 GLN A C 1
ATOM 1127 O O . GLN A 1 144 ? -32.425 13.607 19.496 1.00 80.50 144 GLN A O 1
ATOM 1132 N N . MET A 1 145 ? -31.853 11.846 18.229 1.00 72.06 145 MET A N 1
ATOM 1133 C CA . MET A 1 145 ? -32.892 10.949 18.751 1.00 72.06 145 MET A CA 1
ATOM 1134 C C . MET A 1 145 ? -32.552 10.345 20.129 1.00 72.06 145 MET A C 1
ATOM 1136 O O . MET A 1 145 ? -33.389 9.652 20.691 1.00 72.06 145 MET A O 1
ATOM 1140 N N . VAL A 1 146 ? -31.355 10.616 20.690 1.00 68.94 146 VAL A N 1
ATOM 1141 C CA . VAL A 1 146 ? -30.880 10.171 22.030 1.00 68.94 146 VAL A CA 1
ATOM 1142 C C . VAL A 1 146 ? -31.168 8.682 22.302 1.00 68.94 146 VAL A C 1
ATOM 1144 O O . VAL A 1 146 ? -31.466 8.274 23.418 1.00 68.94 146 VAL A O 1
ATOM 1147 N N . GLN A 1 147 ? -31.072 7.846 21.268 1.00 72.50 147 GLN A N 1
ATOM 1148 C CA . GLN A 1 147 ? -31.258 6.403 21.384 1.00 72.50 147 GLN A CA 1
ATOM 1149 C C . GLN A 1 147 ? -29.913 5.710 21.632 1.00 72.50 147 GLN A C 1
ATOM 1151 O O . GLN A 1 147 ? -28.856 6.191 21.203 1.00 72.50 147 GLN A O 1
ATOM 1156 N N . GLU A 1 148 ? -29.951 4.580 22.337 1.00 72.19 148 GLU A N 1
ATOM 1157 C CA . GLU A 1 148 ? -28.805 3.685 22.445 1.00 72.19 148 GLU A CA 1
ATOM 1158 C C . GLU A 1 148 ? -28.500 3.061 21.083 1.00 72.19 148 GLU A C 1
ATOM 1160 O O . GLU A 1 148 ? -29.370 2.461 20.451 1.00 72.19 148 GLU A O 1
ATOM 1165 N N . ASN A 1 149 ? -27.255 3.208 20.630 1.00 73.12 149 ASN A N 1
ATOM 1166 C CA . ASN A 1 149 ? -26.779 2.552 19.424 1.00 73.12 149 ASN A CA 1
ATOM 1167 C C . ASN A 1 149 ? -25.888 1.367 19.807 1.00 73.12 149 ASN A C 1
ATOM 1169 O O . ASN A 1 149 ? -24.776 1.549 20.317 1.00 73.12 149 ASN A O 1
ATOM 1173 N N . THR A 1 150 ? -26.376 0.152 19.555 1.00 78.50 150 THR A N 1
ATOM 1174 C CA . THR A 1 150 ? -25.618 -1.081 19.772 1.00 78.50 150 THR A CA 1
ATOM 1175 C C . THR A 1 150 ? -24.544 -1.224 18.695 1.00 78.50 150 THR A C 1
ATOM 1177 O O . THR A 1 150 ? -24.809 -1.636 17.564 1.00 78.50 150 THR A O 1
ATOM 1180 N N . LEU A 1 151 ? -23.307 -0.890 19.057 1.00 84.94 151 LEU A N 1
ATOM 1181 C CA . LEU A 1 151 ? -22.152 -1.033 18.176 1.00 84.94 151 LEU A CA 1
ATOM 1182 C C . LEU A 1 151 ? -21.799 -2.514 17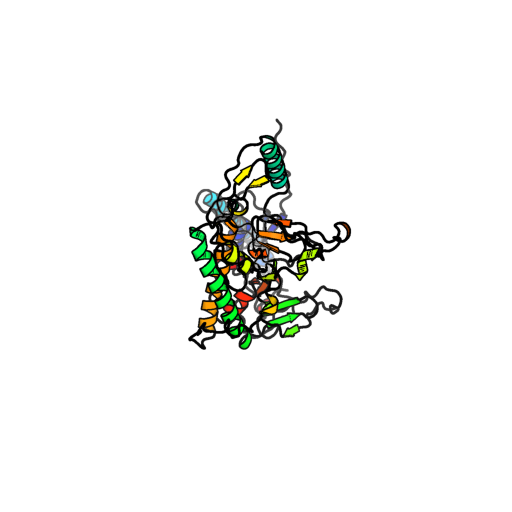.977 1.00 84.94 151 LEU A C 1
ATOM 1184 O O . LEU A 1 151 ? -21.883 -3.332 18.899 1.00 84.94 151 LEU A O 1
ATOM 1188 N N . ARG A 1 152 ? -21.351 -2.863 16.769 1.00 87.94 152 ARG A N 1
ATOM 1189 C CA . ARG A 1 152 ? -20.852 -4.210 16.453 1.00 87.94 152 ARG A CA 1
ATOM 1190 C C . ARG A 1 152 ? -19.330 -4.267 16.607 1.00 87.94 152 ARG A C 1
ATOM 1192 O O . ARG A 1 152 ? -18.676 -3.234 16.474 1.00 87.94 152 ARG A O 1
ATOM 1199 N N . PRO A 1 153 ? -18.726 -5.445 16.829 1.00 90.25 153 PRO A N 1
ATOM 1200 C CA . PRO A 1 153 ? -17.278 -5.591 16.716 1.00 90.25 153 PRO A CA 1
ATOM 1201 C C . PRO A 1 153 ? -16.805 -5.215 15.298 1.00 90.25 153 PRO A C 1
ATOM 1203 O O . PRO A 1 153 ? -17.423 -5.664 14.327 1.00 90.25 153 PRO A O 1
ATOM 1206 N N . PRO A 1 154 ? -15.733 -4.415 15.140 1.00 91.12 154 PRO A N 1
ATOM 1207 C CA . PRO A 1 154 ? -14.806 -3.954 16.180 1.00 91.12 154 PRO A CA 1
ATOM 1208 C C . PRO A 1 154 ? -15.117 -2.576 16.794 1.00 91.12 154 PRO A C 1
ATOM 1210 O O . PRO A 1 154 ? -14.381 -2.105 17.660 1.00 91.12 154 PRO A O 1
ATOM 1213 N N . GLU A 1 155 ? -16.181 -1.904 16.355 1.00 87.94 155 GLU A N 1
ATOM 1214 C CA . GLU A 1 155 ? -16.555 -0.554 16.804 1.00 87.94 155 GLU A CA 1
ATOM 1215 C C . GLU A 1 155 ? -16.922 -0.502 18.291 1.00 87.94 155 GLU A C 1
ATOM 1217 O O . GLU A 1 155 ? -16.655 0.493 18.961 1.00 87.94 155 GLU A O 1
ATOM 1222 N N . ASN A 1 156 ? -17.475 -1.591 18.827 1.00 87.69 156 ASN A N 1
ATOM 1223 C CA . ASN A 1 156 ? -17.755 -1.742 20.256 1.00 87.69 156 ASN A CA 1
ATOM 1224 C C . ASN A 1 156 ? -16.512 -2.067 21.107 1.00 87.69 156 ASN A C 1
ATOM 1226 O O . ASN A 1 156 ? -16.648 -2.361 22.291 1.00 87.69 156 ASN A O 1
ATOM 1230 N N . GLY A 1 157 ? -15.309 -2.047 20.525 1.00 86.75 157 GLY A N 1
ATOM 1231 C CA . GLY A 1 157 ? -14.050 -2.310 21.222 1.00 86.75 157 GLY A CA 1
ATOM 1232 C C . GLY A 1 157 ? -13.688 -3.789 21.388 1.00 86.75 157 GLY A C 1
ATOM 1233 O O . GLY A 1 157 ? -12.575 -4.071 21.829 1.00 86.75 157 GLY A O 1
ATOM 1234 N N . LEU A 1 158 ? -14.570 -4.722 21.011 1.00 91.50 158 LEU A N 1
ATOM 1235 C CA . LEU A 1 158 ? -14.273 -6.157 21.006 1.00 91.50 158 LEU A CA 1
ATOM 1236 C C . LEU A 1 158 ? -13.554 -6.575 19.718 1.00 91.50 158 LEU A C 1
ATOM 1238 O O . LEU A 1 158 ? -13.746 -5.988 18.652 1.00 91.50 158 LEU A O 1
ATOM 1242 N N . LEU A 1 159 ? -12.752 -7.637 19.798 1.00 93.31 159 LEU A N 1
ATOM 1243 C CA . LEU A 1 159 ? -12.123 -8.233 18.621 1.00 93.31 159 LEU A CA 1
ATOM 1244 C C . LEU A 1 159 ? -13.138 -8.996 17.764 1.00 93.31 159 LEU A C 1
ATOM 1246 O O . LEU A 1 159 ? -14.056 -9.651 18.264 1.00 93.31 159 LEU A O 1
ATOM 1250 N N . VAL A 1 160 ? -12.924 -8.974 16.451 1.00 95.12 160 VAL A N 1
ATOM 1251 C CA . VAL A 1 160 ? -13.632 -9.858 15.527 1.00 95.12 160 VAL A CA 1
ATOM 1252 C C . VAL A 1 160 ? -12.901 -11.199 15.538 1.00 95.12 160 VAL A C 1
ATOM 1254 O O . VAL A 1 160 ? -11.922 -11.365 14.821 1.00 95.12 160 VAL A O 1
ATOM 1257 N N . LYS A 1 161 ? -13.363 -12.160 16.351 1.00 93.19 161 LYS A N 1
ATOM 1258 C CA . LYS A 1 161 ? -12.672 -13.451 16.579 1.00 93.19 161 LYS A CA 1
ATOM 1259 C C . LYS A 1 161 ? -12.222 -14.155 15.289 1.00 93.19 161 LYS A C 1
ATOM 1261 O O . LYS A 1 161 ? -11.103 -14.643 15.223 1.00 93.19 161 LYS A O 1
ATOM 1266 N N . GLY A 1 162 ? -13.058 -14.151 14.247 1.00 95.19 162 GLY A N 1
ATOM 1267 C CA . GLY A 1 162 ? -12.731 -14.772 12.955 1.00 95.19 162 GLY A CA 1
ATOM 1268 C C . GLY A 1 162 ? -11.621 -14.076 12.152 1.00 95.19 162 GLY A C 1
ATOM 1269 O O . GLY A 1 162 ? -11.114 -14.658 11.203 1.00 95.19 162 GLY A O 1
ATOM 1270 N N . LEU A 1 163 ? -11.239 -12.846 12.510 1.00 96.94 163 LEU A N 1
ATOM 1271 C CA . LEU A 1 163 ? -10.154 -12.100 11.864 1.00 96.94 163 LEU A CA 1
ATOM 1272 C C . LEU A 1 163 ? -8.825 -12.179 12.621 1.00 96.94 163 LEU A C 1
ATOM 1274 O O . LEU A 1 163 ? -7.807 -11.775 12.067 1.00 96.94 163 LEU A O 1
ATOM 1278 N N . VAL A 1 164 ? -8.808 -12.724 13.840 1.00 96.88 164 VAL A N 1
ATOM 1279 C CA . VAL A 1 164 ? -7.569 -12.878 14.616 1.00 96.88 164 VAL A CA 1
ATOM 1280 C C . VAL A 1 164 ? -6.567 -13.781 13.881 1.00 96.88 164 VAL A C 1
ATOM 1282 O O . VAL A 1 164 ? -5.446 -13.329 13.666 1.00 96.88 164 VAL A O 1
ATOM 1285 N N . PRO A 1 165 ? -6.935 -14.979 13.371 1.00 98.19 165 PRO A N 1
ATOM 1286 C CA . PRO A 1 165 ? -5.995 -15.806 12.605 1.00 98.19 165 PRO A CA 1
ATOM 1287 C C . PRO A 1 165 ? -5.462 -15.091 11.357 1.00 98.19 165 PRO A C 1
ATOM 1289 O O . PRO A 1 165 ? -4.273 -15.158 11.064 1.00 98.19 165 PRO A O 1
ATOM 1292 N N . VAL A 1 166 ? -6.317 -14.314 10.681 1.00 98.19 166 VAL A N 1
ATOM 1293 C CA . VAL A 1 166 ? -5.925 -13.513 9.511 1.00 98.19 166 VAL A CA 1
ATOM 1294 C C . VAL A 1 166 ? -4.870 -12.468 9.886 1.00 98.19 166 VAL A C 1
ATOM 1296 O O . VAL A 1 166 ? -3.951 -12.226 9.112 1.00 98.19 166 VAL A O 1
ATOM 1299 N N . ALA A 1 167 ? -4.956 -11.862 11.073 1.00 97.88 167 ALA A N 1
ATOM 1300 C CA . ALA A 1 167 ? -3.941 -10.926 11.557 1.00 97.88 167 ALA A CA 1
ATOM 1301 C C . ALA A 1 167 ? -2.572 -11.602 11.753 1.00 97.88 167 ALA A C 1
ATOM 1303 O O . ALA A 1 167 ? -1.556 -11.049 11.333 1.00 97.88 167 ALA A O 1
ATOM 1304 N N . HIS A 1 168 ? -2.549 -12.812 12.323 1.00 98.00 168 HIS A N 1
ATOM 1305 C CA . HIS A 1 168 ? -1.324 -13.609 12.453 1.00 98.00 168 HIS A CA 1
ATOM 1306 C C . HIS A 1 168 ? -0.742 -13.985 11.085 1.00 98.00 168 HIS A C 1
ATOM 1308 O O . HIS A 1 168 ? 0.459 -13.829 10.865 1.00 98.00 168 HIS A O 1
ATOM 1314 N N . GLU A 1 169 ? -1.586 -14.424 10.148 1.00 97.75 169 GLU A N 1
ATOM 1315 C CA . GLU A 1 169 ? -1.175 -14.749 8.778 1.00 97.75 169 GLU A CA 1
ATOM 1316 C C . GLU A 1 169 ? -0.567 -13.539 8.060 1.00 97.75 169 GLU A C 1
ATOM 1318 O O . GLU A 1 169 ? 0.484 -13.665 7.435 1.00 97.75 169 GLU A O 1
ATOM 1323 N N . VAL A 1 170 ? -1.188 -12.357 8.167 1.00 98.00 170 VAL A N 1
ATOM 1324 C CA . VAL A 1 170 ? -0.683 -11.120 7.544 1.00 98.00 170 VAL A CA 1
ATOM 1325 C C . VAL A 1 170 ? 0.664 -10.718 8.136 1.00 98.00 170 VAL A C 1
ATOM 1327 O O . VAL A 1 170 ? 1.581 -10.384 7.383 1.00 98.00 170 VAL A O 1
ATOM 1330 N N . TYR A 1 171 ? 0.808 -10.772 9.463 1.00 96.94 171 TYR A N 1
ATOM 1331 C CA . TYR A 1 171 ? 2.068 -10.443 10.127 1.00 96.94 171 TYR A CA 1
ATOM 1332 C C . TYR A 1 171 ? 3.194 -11.406 9.719 1.00 96.94 171 TYR A C 1
ATOM 1334 O O . TYR A 1 171 ? 4.281 -10.965 9.336 1.00 96.94 171 TYR A O 1
ATOM 1342 N N . ALA A 1 172 ? 2.921 -12.715 9.713 1.00 96.56 172 ALA A N 1
ATOM 1343 C CA . ALA A 1 172 ? 3.878 -13.734 9.287 1.00 96.56 172 ALA A CA 1
ATOM 1344 C C . ALA A 1 172 ? 4.247 -13.599 7.799 1.00 96.56 172 ALA A C 1
ATOM 1346 O O . ALA A 1 172 ? 5.425 -13.663 7.445 1.00 96.56 172 ALA A O 1
ATOM 1347 N N . ALA A 1 173 ? 3.263 -13.349 6.927 1.00 97.31 173 ALA A N 1
ATOM 1348 C CA . ALA A 1 173 ? 3.487 -13.126 5.501 1.00 97.31 173 ALA A CA 1
ATOM 1349 C C . ALA A 1 173 ? 4.363 -11.891 5.251 1.00 97.31 173 ALA A C 1
ATOM 1351 O O . ALA A 1 173 ? 5.265 -11.945 4.419 1.00 97.31 173 ALA A O 1
ATOM 1352 N N . ARG A 1 174 ? 4.169 -10.806 6.011 1.00 95.56 174 ARG A N 1
ATOM 1353 C CA . ARG A 1 174 ? 5.037 -9.622 5.951 1.00 95.56 174 ARG A CA 1
ATOM 1354 C C . ARG A 1 174 ? 6.483 -9.952 6.321 1.00 95.56 174 ARG A C 1
ATOM 1356 O O . ARG A 1 174 ? 7.398 -9.532 5.615 1.00 95.56 174 ARG A O 1
ATOM 1363 N N . ALA A 1 175 ? 6.696 -10.666 7.425 1.00 93.81 175 ALA A N 1
ATOM 1364 C CA . ALA A 1 175 ? 8.040 -11.040 7.864 1.00 93.81 175 ALA A CA 1
ATOM 1365 C C . ALA A 1 175 ? 8.739 -11.919 6.813 1.00 93.81 175 ALA A C 1
ATOM 1367 O O . ALA A 1 175 ? 9.854 -11.614 6.387 1.00 93.81 175 ALA A O 1
ATOM 1368 N N . LYS A 1 176 ? 8.027 -12.931 6.298 1.00 95.69 176 LYS A N 1
ATOM 1369 C CA . LYS A 1 176 ? 8.508 -13.801 5.219 1.00 95.69 176 LYS A CA 1
ATOM 1370 C C . LYS A 1 176 ? 8.835 -13.021 3.942 1.00 95.69 176 LYS A C 1
ATOM 1372 O O . LYS A 1 176 ? 9.883 -13.251 3.342 1.00 95.69 176 LYS A O 1
ATOM 1377 N N . LEU A 1 177 ? 7.979 -12.080 3.542 1.00 95.50 177 LEU A N 1
ATOM 1378 C CA . LEU A 1 177 ? 8.201 -11.226 2.375 1.00 95.50 177 LEU A CA 1
ATOM 1379 C C . LEU A 1 177 ? 9.489 -10.406 2.514 1.00 95.50 177 LEU A C 1
ATOM 1381 O O . LEU A 1 177 ? 10.312 -10.411 1.602 1.00 95.50 177 LEU A O 1
ATOM 1385 N N . ASN A 1 178 ? 9.682 -9.733 3.653 1.00 93.75 178 ASN A N 1
ATOM 1386 C CA . ASN A 1 178 ? 10.886 -8.937 3.902 1.00 93.75 178 ASN A CA 1
ATOM 1387 C C . ASN A 1 178 ? 12.158 -9.794 3.843 1.00 93.75 178 ASN A C 1
ATOM 1389 O O . ASN A 1 178 ? 13.155 -9.360 3.260 1.00 93.75 178 ASN A O 1
ATOM 1393 N N . ALA A 1 179 ? 12.117 -11.014 4.388 1.00 92.81 179 ALA A N 1
ATOM 1394 C CA . ALA A 1 179 ? 13.231 -11.957 4.317 1.00 92.81 179 ALA A CA 1
ATOM 1395 C C . ALA A 1 179 ? 13.544 -12.367 2.865 1.00 92.81 179 ALA A C 1
ATOM 1397 O O . ALA A 1 179 ? 14.701 -12.309 2.441 1.00 92.81 179 ALA A O 1
ATOM 1398 N N . CYS A 1 180 ? 12.515 -12.702 2.075 1.00 94.06 180 CYS A N 1
ATOM 1399 C CA . CYS A 1 180 ? 12.672 -13.079 0.667 1.00 94.06 180 CYS A CA 1
ATOM 1400 C C . CYS A 1 180 ? 13.251 -11.927 -0.168 1.00 94.06 180 CYS A C 1
ATOM 1402 O O . CYS A 1 180 ? 14.235 -12.117 -0.883 1.00 94.06 180 CYS A O 1
ATOM 1404 N N . VAL A 1 181 ? 12.697 -10.714 -0.037 1.00 94.00 181 VAL A N 1
ATOM 1405 C CA . VAL A 1 181 ? 13.195 -9.530 -0.756 1.00 94.00 181 VAL A CA 1
ATOM 1406 C C . VAL A 1 181 ? 14.650 -9.252 -0.379 1.00 94.00 181 VAL A C 1
ATOM 1408 O O . VAL A 1 181 ? 15.495 -9.143 -1.264 1.00 94.00 181 VAL A O 1
ATOM 1411 N N . SER A 1 182 ? 14.979 -9.235 0.916 1.00 92.25 182 SER A N 1
ATOM 1412 C CA . SER A 1 182 ? 16.346 -8.972 1.400 1.00 92.25 182 SER A CA 1
ATOM 1413 C C . SER A 1 182 ? 17.382 -9.974 0.878 1.00 92.25 182 SER A C 1
ATOM 1415 O O . SER A 1 182 ? 18.562 -9.639 0.746 1.00 92.25 182 SER A O 1
ATOM 1417 N N . ARG A 1 183 ? 16.965 -11.209 0.569 1.00 91.56 183 ARG A N 1
ATOM 1418 C CA . ARG A 1 183 ? 17.830 -12.233 -0.027 1.00 91.56 183 ARG A CA 1
ATOM 1419 C C . ARG A 1 183 ? 18.003 -12.029 -1.535 1.00 91.56 183 ARG A C 1
ATOM 1421 O O . ARG A 1 183 ? 19.138 -12.098 -1.999 1.00 91.56 183 ARG A O 1
ATOM 1428 N N . ILE A 1 184 ? 16.934 -11.713 -2.269 1.00 92.38 184 ILE A N 1
ATOM 1429 C CA . ILE A 1 184 ? 16.956 -11.559 -3.738 1.00 92.38 184 ILE A CA 1
ATOM 1430 C C . ILE A 1 184 ? 17.589 -10.238 -4.193 1.00 92.38 184 ILE A C 1
ATOM 1432 O O . ILE A 1 184 ? 18.259 -10.206 -5.220 1.00 92.38 184 ILE A O 1
ATOM 1436 N N . VAL A 1 185 ? 17.496 -9.159 -3.408 1.00 91.38 185 VAL A N 1
ATOM 1437 C CA . VAL A 1 185 ? 18.210 -7.894 -3.703 1.00 91.38 185 VAL A CA 1
ATOM 1438 C C . VAL A 1 185 ? 19.738 -8.091 -3.790 1.00 91.38 185 VAL A C 1
ATOM 1440 O O . VAL A 1 185 ? 20.450 -7.288 -4.394 1.00 91.38 185 VAL A O 1
ATOM 1443 N N . LYS A 1 186 ? 20.276 -9.173 -3.207 1.00 89.25 186 LYS A N 1
ATOM 1444 C CA . LYS A 1 186 ? 21.702 -9.518 -3.316 1.00 89.25 186 LYS A CA 1
ATOM 1445 C C . LYS A 1 186 ? 22.070 -10.093 -4.689 1.00 89.25 186 LYS A C 1
ATOM 1447 O O . LYS A 1 186 ? 23.221 -9.945 -5.087 1.00 89.25 186 LYS A O 1
ATOM 1452 N N . SER A 1 187 ? 21.130 -10.737 -5.385 1.00 89.50 187 SER A N 1
ATOM 1453 C CA . SER A 1 187 ? 21.339 -11.339 -6.710 1.00 89.50 187 SER A CA 1
ATOM 1454 C C . SER A 1 187 ? 20.872 -10.439 -7.853 1.00 89.50 187 SER A C 1
ATOM 1456 O O . SER A 1 187 ? 21.524 -10.396 -8.891 1.00 89.50 187 SER A O 1
ATOM 1458 N N . ILE A 1 188 ? 19.775 -9.700 -7.671 1.00 91.38 188 ILE A N 1
ATOM 1459 C CA . ILE A 1 188 ? 19.208 -8.806 -8.687 1.00 91.38 188 ILE A CA 1
ATOM 1460 C C . ILE A 1 188 ? 19.428 -7.358 -8.259 1.00 91.38 188 ILE A C 1
ATOM 1462 O O . ILE A 1 188 ? 18.989 -6.937 -7.188 1.00 91.38 188 ILE A O 1
ATOM 1466 N N . ALA A 1 189 ? 20.108 -6.586 -9.108 1.00 92.38 189 ALA A N 1
ATOM 1467 C CA . ALA A 1 189 ? 20.374 -5.179 -8.845 1.00 92.38 189 ALA A CA 1
ATOM 1468 C C . ALA A 1 189 ? 19.084 -4.349 -8.872 1.00 92.38 189 ALA A C 1
ATOM 1470 O O . ALA A 1 189 ? 18.206 -4.557 -9.706 1.00 92.38 189 ALA A O 1
ATOM 1471 N N . ILE A 1 190 ? 18.996 -3.369 -7.980 1.00 94.38 190 ILE A N 1
ATOM 1472 C CA . ILE A 1 190 ? 17.921 -2.379 -7.954 1.00 94.38 190 ILE A CA 1
ATOM 1473 C C . ILE A 1 190 ? 18.567 -1.022 -8.132 1.00 94.38 190 ILE A C 1
ATOM 1475 O O . ILE A 1 190 ? 19.580 -0.722 -7.495 1.00 94.38 190 ILE A O 1
ATOM 1479 N N . PHE A 1 191 ? 17.962 -0.199 -8.974 1.00 95.25 191 PHE A N 1
ATOM 1480 C CA . PHE A 1 191 ? 18.394 1.165 -9.198 1.00 95.25 191 PHE A CA 1
ATOM 1481 C C . PHE A 1 191 ? 17.277 2.129 -8.828 1.00 95.25 191 PHE A C 1
ATOM 1483 O O . PHE A 1 191 ? 16.111 1.897 -9.150 1.00 95.25 191 PHE A O 1
ATOM 1490 N N . SER A 1 192 ? 17.630 3.224 -8.168 1.00 95.38 192 SER A N 1
ATOM 1491 C CA . SER A 1 192 ? 16.730 4.346 -7.936 1.00 95.38 192 SER A CA 1
ATOM 1492 C C . SER A 1 192 ? 17.334 5.624 -8.503 1.00 95.38 192 SER A C 1
ATOM 1494 O O . SER A 1 192 ? 18.542 5.843 -8.469 1.00 95.38 192 SER A O 1
ATOM 1496 N N . CYS A 1 193 ? 16.495 6.458 -9.109 1.00 94.12 193 CYS A N 1
ATOM 1497 C CA . CYS A 1 193 ? 16.929 7.741 -9.632 1.00 94.12 193 CYS A CA 1
ATOM 1498 C C . CYS A 1 193 ? 17.088 8.733 -8.477 1.00 94.12 193 CYS A C 1
ATOM 1500 O O . CYS A 1 193 ? 16.104 9.043 -7.799 1.00 94.12 193 CYS A O 1
ATOM 1502 N N . SER A 1 194 ? 18.290 9.284 -8.300 1.00 91.62 194 SER A N 1
ATOM 1503 C CA . SER A 1 194 ? 18.613 10.207 -7.198 1.00 91.62 194 SER A CA 1
ATOM 1504 C C . SER A 1 194 ? 17.822 11.516 -7.229 1.00 91.62 194 SER A C 1
ATOM 1506 O O . SER A 1 194 ? 17.673 12.193 -6.214 1.00 91.62 194 SER A O 1
ATOM 1508 N N . LEU A 1 195 ? 17.259 11.857 -8.391 1.00 90.06 195 LEU A N 1
ATOM 1509 C CA . LEU A 1 195 ? 16.470 13.068 -8.588 1.00 90.06 195 LEU A CA 1
ATOM 1510 C C . LEU A 1 195 ? 14.969 12.819 -8.399 1.00 90.06 195 LEU A C 1
ATOM 1512 O O . LEU A 1 195 ? 14.323 13.453 -7.564 1.00 90.06 195 LEU A O 1
ATOM 1516 N N . CYS A 1 196 ? 14.375 11.931 -9.204 1.00 88.38 196 CYS A N 1
ATOM 1517 C CA . CYS A 1 196 ? 12.916 11.768 -9.252 1.00 88.38 196 CYS A CA 1
ATOM 1518 C C . CYS A 1 196 ? 12.382 10.571 -8.446 1.00 88.38 196 CYS A C 1
ATOM 1520 O O . CYS A 1 196 ? 11.156 10.423 -8.309 1.00 88.38 196 CYS A O 1
ATOM 1522 N N . GLY A 1 197 ? 13.273 9.720 -7.926 1.00 89.44 197 GLY A N 1
ATOM 1523 C CA . GLY A 1 197 ? 12.928 8.495 -7.206 1.00 89.44 197 GLY A CA 1
ATOM 1524 C C . GLY A 1 197 ? 12.195 7.462 -8.065 1.00 89.44 197 GLY A C 1
ATOM 1525 O O . GLY A 1 197 ? 11.376 6.714 -7.540 1.00 89.44 197 GLY A O 1
ATOM 1526 N N . GLU A 1 198 ? 12.377 7.475 -9.391 1.00 91.94 198 GLU A N 1
ATOM 1527 C CA . GLU A 1 198 ? 11.965 6.353 -10.249 1.00 91.94 198 GLU A CA 1
ATOM 1528 C C . GLU A 1 198 ? 12.815 5.126 -9.897 1.00 91.94 198 GLU A C 1
ATOM 1530 O O . GLU A 1 198 ? 13.994 5.270 -9.582 1.00 91.94 198 GLU A O 1
ATOM 1535 N N . VAL A 1 199 ? 12.202 3.944 -9.886 1.00 94.12 199 VAL A N 1
ATOM 1536 C CA . VAL A 1 199 ? 12.845 2.686 -9.491 1.00 94.12 199 VAL A CA 1
ATOM 1537 C C . VAL A 1 199 ? 12.909 1.776 -10.709 1.00 94.12 199 VAL A C 1
ATOM 1539 O O . VAL A 1 199 ? 11.964 1.712 -11.494 1.00 94.12 199 VAL A O 1
ATOM 1542 N N . HIS A 1 200 ? 14.020 1.069 -10.860 1.00 93.94 200 HIS A N 1
ATOM 1543 C CA . HIS A 1 200 ? 14.239 0.073 -11.899 1.00 93.94 200 HIS A CA 1
ATOM 1544 C C . HIS A 1 200 ? 14.809 -1.202 -11.280 1.00 93.94 200 HIS A C 1
ATOM 1546 O O . HIS A 1 200 ? 15.640 -1.144 -10.374 1.00 93.94 200 HIS A O 1
ATOM 1552 N N . VAL A 1 201 ? 14.360 -2.352 -11.776 1.00 93.75 201 VAL A N 1
ATOM 1553 C CA . VAL A 1 201 ? 14.779 -3.673 -11.294 1.00 93.75 201 VAL A CA 1
ATOM 1554 C C . VAL A 1 201 ? 15.578 -4.380 -12.390 1.00 93.75 201 VAL A C 1
ATOM 1556 O O . VAL A 1 201 ? 15.129 -4.491 -13.533 1.00 93.75 201 VAL A O 1
ATOM 1559 N N . GLY A 1 202 ? 16.761 -4.871 -12.038 1.00 89.94 202 GLY A N 1
ATOM 1560 C CA . GLY A 1 202 ? 17.709 -5.567 -12.905 1.00 89.94 202 GLY A CA 1
ATOM 1561 C C . GLY A 1 202 ? 18.734 -4.647 -13.574 1.00 89.94 202 GLY A C 1
ATOM 1562 O O . GLY A 1 202 ? 18.539 -3.441 -13.700 1.00 89.94 202 GLY A O 1
ATOM 1563 N N . ASP A 1 203 ? 19.822 -5.240 -14.050 1.00 87.19 203 ASP A N 1
ATOM 1564 C CA . ASP A 1 203 ? 20.934 -4.560 -14.723 1.00 87.19 203 ASP A CA 1
ATOM 1565 C C . ASP A 1 203 ? 20.934 -4.893 -16.230 1.00 87.19 203 ASP A C 1
ATOM 1567 O O . ASP A 1 203 ? 20.591 -6.024 -16.581 1.00 87.19 203 ASP A O 1
ATOM 1571 N N . PRO A 1 204 ? 21.260 -3.953 -17.138 1.00 89.25 204 PRO A N 1
ATOM 1572 C CA . PRO A 1 204 ? 21.454 -2.516 -16.919 1.00 89.25 204 PRO A CA 1
ATOM 1573 C C . PRO A 1 204 ? 20.136 -1.744 -16.692 1.00 89.25 204 PRO A C 1
ATOM 1575 O O . PRO A 1 204 ? 19.057 -2.215 -17.083 1.00 89.25 204 PRO A O 1
ATOM 1578 N N . PRO A 1 205 ? 20.191 -0.537 -16.089 1.00 91.31 205 PRO A N 1
ATOM 1579 C CA . PRO A 1 205 ? 19.024 0.319 -15.928 1.00 91.31 205 PRO A CA 1
ATOM 1580 C C . PRO A 1 205 ? 18.528 0.907 -17.254 1.00 91.31 205 PRO A C 1
ATOM 1582 O O . PRO A 1 205 ? 19.276 1.050 -18.226 1.00 91.31 205 PRO A O 1
ATOM 1585 N N . HIS A 1 206 ? 17.245 1.273 -17.305 1.00 90.12 206 HIS A N 1
ATOM 1586 C CA . HIS A 1 206 ? 16.639 1.776 -18.535 1.00 90.12 206 HIS A CA 1
ATOM 1587 C C . HIS A 1 206 ? 17.123 3.176 -18.947 1.00 90.12 206 HIS A C 1
ATOM 1589 O O . HIS A 1 206 ? 17.432 4.040 -18.124 1.00 90.12 206 HIS A O 1
ATOM 1595 N N . ARG A 1 207 ? 17.051 3.448 -20.255 1.00 90.00 207 ARG A N 1
ATOM 1596 C CA . ARG A 1 207 ? 17.364 4.737 -20.902 1.00 90.00 207 ARG A CA 1
ATOM 1597 C C . ARG A 1 207 ? 16.110 5.515 -21.330 1.00 90.00 207 ARG A C 1
ATOM 1599 O O . ARG A 1 207 ? 16.137 6.314 -22.266 1.00 90.00 207 ARG A O 1
ATOM 1606 N N . ILE A 1 208 ? 14.977 5.262 -20.676 1.00 89.19 208 ILE A N 1
ATOM 1607 C CA . ILE A 1 208 ? 13.722 5.994 -20.901 1.00 89.19 208 ILE A CA 1
ATOM 1608 C C . ILE A 1 208 ? 13.837 7.418 -20.336 1.00 89.19 208 ILE A C 1
ATOM 1610 O O . ILE A 1 208 ? 14.308 7.620 -19.219 1.00 89.19 208 ILE A O 1
ATOM 1614 N N . ARG A 1 209 ? 13.381 8.410 -21.109 1.00 89.25 209 ARG A N 1
ATOM 1615 C CA . ARG A 1 209 ? 13.546 9.841 -20.816 1.00 89.25 209 ARG A CA 1
ATOM 1616 C C . ARG A 1 209 ? 12.335 10.410 -20.074 1.00 89.25 209 ARG A C 1
ATOM 1618 O O . ARG A 1 209 ? 11.526 11.140 -20.650 1.00 89.25 209 ARG A O 1
ATOM 1625 N N . THR A 1 210 ? 12.163 10.008 -18.814 1.00 87.81 210 THR A N 1
ATOM 1626 C CA . THR A 1 210 ? 11.018 10.387 -17.956 1.00 87.81 210 THR A CA 1
ATOM 1627 C C . THR A 1 210 ? 11.375 11.218 -16.731 1.00 87.81 210 THR A C 1
ATOM 1629 O O . THR A 1 210 ? 10.468 11.588 -15.986 1.00 87.81 210 THR A O 1
ATOM 1632 N N . CYS A 1 211 ? 12.648 11.552 -16.522 1.00 89.69 211 CYS A N 1
ATOM 1633 C CA . CYS A 1 211 ? 13.062 12.356 -15.378 1.00 89.69 211 CYS A CA 1
ATOM 1634 C C . CYS A 1 211 ? 12.580 13.807 -15.553 1.00 89.69 211 CYS A C 1
ATOM 1636 O O . CYS A 1 211 ? 13.084 14.533 -16.411 1.00 89.69 211 CYS A O 1
ATOM 1638 N N . ASP A 1 212 ? 11.564 14.204 -14.781 1.00 85.19 212 ASP A N 1
ATOM 1639 C CA . ASP A 1 212 ? 10.907 15.515 -14.893 1.00 85.19 212 ASP A CA 1
ATOM 1640 C C . ASP A 1 212 ? 10.715 16.158 -13.512 1.00 85.19 212 ASP A C 1
ATOM 1642 O O . ASP A 1 212 ? 9.607 16.370 -13.016 1.00 85.19 212 ASP A O 1
ATOM 1646 N N . VAL A 1 213 ? 11.838 16.411 -12.845 1.00 85.12 213 VAL A N 1
ATOM 1647 C CA . VAL A 1 213 ? 11.918 17.110 -11.553 1.00 85.12 213 VAL A CA 1
ATOM 1648 C C . VAL A 1 213 ? 12.974 18.217 -11.589 1.00 85.12 213 VAL A C 1
ATOM 1650 O O . VAL A 1 213 ? 13.838 18.241 -12.467 1.00 85.12 213 VAL A O 1
ATOM 1653 N N . ALA A 1 214 ? 12.934 19.144 -10.630 1.00 82.94 214 ALA A N 1
ATOM 1654 C CA . ALA A 1 214 ? 13.974 20.164 -10.498 1.00 82.94 214 ALA A CA 1
ATOM 1655 C C . ALA A 1 214 ? 15.363 19.504 -10.371 1.00 82.94 214 ALA A C 1
ATOM 1657 O O . ALA A 1 214 ? 15.540 18.602 -9.558 1.00 82.94 214 ALA A O 1
ATOM 1658 N N . GLY A 1 215 ? 16.324 19.934 -11.196 1.00 83.50 215 GLY A N 1
ATOM 1659 C CA . GLY A 1 215 ? 17.660 19.326 -11.282 1.00 83.50 215 GLY A CA 1
ATOM 1660 C C . GLY A 1 215 ? 17.812 18.227 -12.343 1.00 83.50 215 GLY A C 1
ATOM 1661 O O . GLY A 1 215 ? 18.917 17.726 -12.526 1.00 83.50 215 GLY A O 1
ATOM 1662 N N . SER A 1 216 ? 16.745 17.871 -13.070 1.00 85.38 216 SER A N 1
ATOM 1663 C CA . SER A 1 216 ? 16.825 16.897 -14.172 1.00 85.38 216 SER A CA 1
ATOM 1664 C C . SER A 1 216 ? 17.698 17.397 -15.322 1.00 85.38 216 SER A C 1
ATOM 1666 O O . SER A 1 216 ? 17.721 18.588 -15.644 1.00 85.38 216 SER A O 1
ATOM 1668 N N . LEU A 1 217 ? 18.384 16.463 -15.983 1.00 83.38 217 LEU A N 1
ATOM 1669 C CA . LEU A 1 217 ? 19.159 16.737 -17.190 1.00 83.38 217 LEU A CA 1
ATOM 1670 C C . LEU A 1 217 ? 18.255 17.231 -18.332 1.00 83.38 217 LEU A C 1
ATOM 1672 O O . LEU A 1 217 ? 17.081 16.870 -18.422 1.00 83.38 217 LEU A O 1
ATOM 1676 N N . LYS A 1 218 ? 18.817 18.006 -19.272 1.00 85.12 218 LYS A N 1
ATOM 1677 C CA . LYS A 1 218 ? 18.071 18.543 -20.432 1.00 85.12 218 LYS A CA 1
ATOM 1678 C C . LYS A 1 218 ? 17.456 17.449 -21.315 1.00 85.12 218 LYS A C 1
ATOM 1680 O O . LYS A 1 218 ? 16.420 17.668 -21.933 1.00 85.12 218 LYS A O 1
ATOM 1685 N N . ASN A 1 219 ? 18.087 16.279 -21.369 1.00 86.06 219 ASN A N 1
ATOM 1686 C CA . ASN A 1 219 ? 17.609 15.112 -22.112 1.00 86.06 219 ASN A CA 1
ATOM 1687 C C . ASN A 1 219 ? 16.558 14.284 -21.344 1.00 86.06 219 ASN A C 1
ATOM 1689 O O . ASN A 1 219 ? 16.058 13.310 -21.901 1.00 86.06 219 ASN A O 1
ATOM 1693 N N . LYS A 1 220 ? 16.211 14.663 -20.102 1.00 87.81 220 LYS A N 1
ATOM 1694 C CA . LYS A 1 220 ? 15.289 13.945 -19.203 1.00 87.81 220 LYS A CA 1
ATOM 1695 C C . LYS A 1 220 ? 15.714 12.509 -18.871 1.00 87.81 220 LYS A C 1
ATOM 1697 O O . LYS A 1 220 ? 14.869 11.677 -18.536 1.00 87.81 220 LYS A O 1
ATOM 1702 N N . GLU A 1 221 ? 17.003 12.202 -18.982 1.00 89.88 221 GLU A N 1
ATOM 1703 C CA . GLU A 1 221 ? 17.556 10.915 -18.555 1.00 89.88 221 GLU A CA 1
ATOM 1704 C C . GLU A 1 221 ? 17.689 10.855 -17.028 1.00 89.88 221 GLU A C 1
ATOM 1706 O O . GLU A 1 221 ? 17.741 11.878 -16.340 1.00 89.88 221 GLU A O 1
ATOM 1711 N N . HIS A 1 222 ? 17.690 9.633 -16.501 1.00 91.50 222 HIS A N 1
ATOM 1712 C CA . HIS A 1 222 ? 17.782 9.367 -15.069 1.00 91.50 222 HIS A CA 1
ATOM 1713 C C . HIS A 1 222 ? 19.232 9.222 -14.623 1.00 91.50 222 HIS A C 1
ATOM 1715 O O . HIS A 1 222 ? 20.038 8.604 -15.316 1.00 91.50 222 HIS A O 1
ATOM 1721 N N . THR A 1 223 ? 19.527 9.738 -13.431 1.00 93.00 223 THR A N 1
ATOM 1722 C CA . THR A 1 223 ? 20.795 9.505 -12.735 1.00 93.00 223 THR A CA 1
ATOM 1723 C C . THR A 1 223 ? 20.587 8.367 -11.747 1.00 93.00 223 THR A C 1
ATOM 1725 O O . THR A 1 223 ? 19.969 8.561 -10.701 1.00 93.00 223 THR A O 1
ATOM 1728 N N . TRP A 1 224 ? 21.037 7.172 -12.116 1.00 94.69 224 TRP A N 1
ATOM 1729 C CA . TRP A 1 224 ? 20.800 5.953 -11.350 1.00 94.69 224 TRP A CA 1
ATOM 1730 C C . TRP A 1 224 ? 21.819 5.765 -10.227 1.00 94.69 224 TRP A C 1
ATOM 1732 O O . TRP A 1 224 ? 23.024 5.827 -10.456 1.00 94.69 224 TRP A O 1
ATOM 1742 N N . GLU A 1 225 ? 21.318 5.457 -9.037 1.00 94.75 225 GLU A N 1
ATOM 1743 C CA . GLU A 1 225 ? 22.087 5.014 -7.878 1.00 94.75 225 GLU A CA 1
ATOM 1744 C C . GLU A 1 225 ? 21.605 3.626 -7.445 1.00 94.75 225 GLU A C 1
ATOM 1746 O O . GLU A 1 225 ? 20.509 3.191 -7.807 1.00 94.75 225 GLU A O 1
ATOM 1751 N N . ARG A 1 226 ? 22.432 2.899 -6.687 1.00 94.00 226 ARG A N 1
ATOM 1752 C CA . ARG A 1 226 ? 22.063 1.568 -6.194 1.00 94.00 226 ARG A CA 1
ATOM 1753 C C . ARG A 1 226 ? 20.986 1.702 -5.116 1.00 94.00 226 ARG A C 1
ATOM 1755 O O . ARG A 1 226 ? 21.232 2.295 -4.071 1.00 94.00 226 ARG A O 1
ATOM 1762 N N . GLY A 1 227 ? 19.813 1.134 -5.376 1.00 91.06 227 GLY A N 1
ATOM 1763 C CA . GLY A 1 227 ? 18.680 1.114 -4.454 1.00 91.06 227 GLY A CA 1
ATOM 1764 C C . GLY A 1 227 ? 18.684 -0.103 -3.523 1.00 91.06 227 GLY A C 1
ATOM 1765 O O . GLY A 1 227 ? 19.329 -1.117 -3.798 1.00 91.06 227 GLY A O 1
ATOM 1766 N N . GLY A 1 228 ? 17.940 0.008 -2.421 1.00 89.69 228 GLY A N 1
ATOM 1767 C CA . GLY A 1 228 ? 17.703 -1.050 -1.435 1.00 89.69 228 GLY A CA 1
ATOM 1768 C C . GLY A 1 228 ? 16.243 -1.512 -1.335 1.00 89.69 228 GLY A C 1
ATOM 1769 O O . GLY A 1 228 ? 15.399 -1.211 -2.183 1.00 89.69 228 GLY A O 1
ATOM 1770 N N . VAL A 1 229 ? 15.941 -2.252 -0.264 1.00 91.00 229 VAL A N 1
ATOM 1771 C CA . VAL A 1 229 ? 14.615 -2.842 0.010 1.00 91.00 229 VAL A CA 1
ATOM 1772 C C . VAL A 1 229 ? 13.540 -1.762 0.164 1.00 91.00 229 VAL A C 1
ATOM 1774 O O . VAL A 1 229 ? 12.421 -1.930 -0.313 1.00 91.00 229 VAL A O 1
ATOM 1777 N N . GLU A 1 230 ? 13.890 -0.624 0.758 1.00 91.00 230 GLU A N 1
ATOM 1778 C CA . GLU A 1 230 ? 13.018 0.531 0.985 1.00 91.00 230 GLU A CA 1
ATOM 1779 C C . GLU A 1 230 ? 12.475 1.163 -0.305 1.00 91.00 230 GLU A C 1
ATOM 1781 O O . GLU A 1 230 ? 11.418 1.793 -0.289 1.00 91.00 230 GLU A O 1
ATOM 1786 N N . HIS A 1 231 ? 13.169 0.970 -1.431 1.00 91.44 231 HIS A N 1
ATOM 1787 C CA . HIS A 1 231 ? 12.728 1.451 -2.739 1.00 91.44 231 HIS A CA 1
ATOM 1788 C C . HIS A 1 231 ? 11.681 0.529 -3.380 1.00 91.44 231 HIS A C 1
ATOM 1790 O O . HIS A 1 231 ? 10.885 0.983 -4.199 1.00 91.44 231 HIS A O 1
ATOM 1796 N N . ILE A 1 232 ? 11.668 -0.754 -3.005 1.00 92.12 232 ILE A N 1
ATOM 1797 C CA . ILE A 1 232 ? 10.703 -1.751 -3.491 1.00 92.12 232 ILE A CA 1
ATOM 1798 C C . ILE A 1 232 ? 9.489 -1.843 -2.569 1.00 92.12 232 ILE A C 1
ATOM 1800 O O . ILE A 1 232 ? 8.356 -1.936 -3.045 1.00 92.12 232 ILE A O 1
ATOM 1804 N N . LEU A 1 233 ? 9.726 -1.816 -1.258 1.00 92.12 233 LEU A N 1
ATOM 1805 C CA . LEU A 1 233 ? 8.714 -1.888 -0.211 1.00 92.12 233 LEU A CA 1
ATOM 1806 C C . LEU A 1 233 ? 8.759 -0.607 0.636 1.00 92.12 233 LEU A C 1
ATOM 1808 O O . LEU A 1 233 ? 9.335 -0.615 1.728 1.00 92.12 233 LEU A O 1
ATOM 1812 N N . PRO A 1 234 ? 8.154 0.501 0.161 1.00 91.25 234 PRO A N 1
ATOM 1813 C CA . PRO A 1 234 ? 8.074 1.725 0.940 1.00 91.25 234 PRO A CA 1
ATOM 1814 C C . PRO A 1 234 ? 7.373 1.476 2.272 1.00 91.25 234 PRO A C 1
ATOM 1816 O O . PRO A 1 234 ? 6.259 0.947 2.323 1.00 91.25 234 PRO A O 1
ATOM 1819 N N . LEU A 1 235 ? 8.020 1.890 3.358 1.00 90.25 235 LEU A N 1
ATOM 1820 C CA . LEU A 1 235 ? 7.438 1.795 4.684 1.00 90.25 235 LEU A CA 1
ATOM 1821 C C . LEU A 1 235 ? 6.456 2.948 4.906 1.00 90.25 235 LEU A C 1
ATOM 1823 O O . LEU A 1 235 ? 6.827 4.119 4.844 1.00 90.25 235 LEU A O 1
ATOM 1827 N N . VAL A 1 236 ? 5.206 2.600 5.204 1.00 92.12 236 VAL A N 1
ATOM 1828 C CA . VAL A 1 236 ? 4.209 3.547 5.706 1.00 92.12 236 VAL A CA 1
ATOM 1829 C C . VAL A 1 236 ? 4.010 3.283 7.191 1.00 92.12 236 VAL A C 1
ATOM 1831 O O . VAL A 1 236 ? 3.830 2.134 7.606 1.00 92.12 236 VAL A O 1
ATOM 1834 N N . GLU A 1 237 ? 4.033 4.345 7.989 1.00 92.94 237 GLU A N 1
ATOM 1835 C CA . GLU A 1 237 ? 3.908 4.291 9.446 1.00 92.94 237 GLU A CA 1
ATOM 1836 C C . GLU A 1 237 ? 2.585 4.900 9.923 1.00 92.94 237 GLU A C 1
ATOM 1838 O O . GLU A 1 237 ? 2.036 5.808 9.298 1.00 92.94 237 GLU A O 1
ATOM 1843 N N . SER A 1 238 ? 2.095 4.421 11.064 1.00 94.69 238 SER A N 1
ATOM 1844 C CA . SER A 1 238 ? 0.998 5.025 11.828 1.00 94.69 238 SER A CA 1
ATOM 1845 C C . SER A 1 238 ? 1.377 5.140 13.295 1.00 94.69 238 SER A C 1
ATOM 1847 O O . SER A 1 238 ? 2.224 4.390 13.780 1.00 94.69 238 SER A O 1
ATOM 1849 N N . PHE A 1 239 ? 0.709 6.035 14.021 1.00 94.69 239 PHE A N 1
ATOM 1850 C CA . PHE A 1 239 ? 0.817 6.046 15.475 1.00 94.69 239 PHE A CA 1
ATOM 1851 C C . PHE A 1 239 ? 0.161 4.804 16.069 1.00 94.69 239 PHE A C 1
ATOM 1853 O O . PHE A 1 239 ? -0.972 4.467 15.707 1.00 94.69 239 PHE A O 1
ATOM 1860 N N . HIS A 1 240 ? 0.864 4.176 17.003 1.00 93.25 240 HIS A N 1
ATOM 1861 C CA . HIS A 1 240 ? 0.350 3.069 17.784 1.00 93.25 240 HIS A CA 1
ATOM 1862 C C . HIS A 1 240 ? -0.757 3.547 18.732 1.00 93.25 240 HIS A C 1
ATOM 1864 O O . HIS A 1 240 ? -0.608 4.558 19.424 1.00 93.25 240 HIS A O 1
ATOM 1870 N N . LEU A 1 241 ? -1.890 2.839 18.762 1.00 90.56 241 LEU A N 1
ATOM 1871 C CA . LEU A 1 241 ? -3.006 3.168 19.647 1.00 90.56 241 LEU A CA 1
ATOM 1872 C C . LEU A 1 241 ? -3.183 2.108 20.737 1.00 90.56 241 LEU A C 1
ATOM 1874 O O . LEU A 1 241 ? -3.810 1.075 20.501 1.00 90.56 241 LEU A O 1
ATOM 1878 N N . TYR A 1 242 ? -2.775 2.436 21.969 1.00 87.38 242 TYR A N 1
ATOM 1879 C CA . TYR A 1 242 ? -3.073 1.601 23.140 1.00 87.38 242 TYR A CA 1
ATOM 1880 C C . TYR A 1 242 ? -4.583 1.348 23.299 1.00 87.38 242 TYR A C 1
ATOM 1882 O O . TYR A 1 242 ? -5.013 0.235 23.587 1.00 87.38 242 TYR A O 1
ATOM 1890 N N . ASP A 1 243 ? -5.416 2.373 23.077 1.00 86.81 243 ASP A N 1
ATOM 1891 C CA . ASP A 1 243 ? -6.875 2.241 23.059 1.00 86.81 243 ASP A CA 1
ATOM 1892 C C . ASP A 1 243 ? -7.473 2.812 21.771 1.00 86.81 243 ASP A C 1
ATOM 1894 O O . ASP A 1 243 ? -7.628 4.024 21.607 1.00 86.81 243 ASP A O 1
ATOM 1898 N N . ARG A 1 244 ? -7.905 1.916 20.881 1.00 83.56 244 ARG A N 1
ATOM 1899 C CA . ARG A 1 244 ? -8.509 2.264 19.588 1.00 83.56 244 ARG A CA 1
ATOM 1900 C C . ARG A 1 244 ? -9.788 3.096 19.669 1.00 83.56 244 ARG A C 1
ATOM 1902 O O . ARG A 1 244 ? -10.121 3.804 18.719 1.00 83.56 244 ARG A O 1
ATOM 1909 N N . VAL A 1 245 ? -10.559 2.938 20.749 1.00 82.62 245 VAL A N 1
ATOM 1910 C CA . VAL A 1 245 ? -11.835 3.650 20.948 1.00 82.62 245 VAL A CA 1
ATOM 1911 C C . VAL A 1 245 ? -11.596 4.983 21.664 1.00 82.62 245 VAL A C 1
ATOM 1913 O O . VAL A 1 245 ? -12.473 5.849 21.714 1.00 82.62 245 VAL A O 1
ATOM 1916 N N . GLY A 1 246 ? -10.378 5.168 22.173 1.00 79.88 246 GLY A N 1
ATOM 1917 C CA . GLY A 1 246 ? -9.931 6.353 22.870 1.00 79.88 246 GLY A CA 1
ATOM 1918 C C . GLY A 1 246 ? -9.839 7.607 21.997 1.00 79.88 246 GLY A C 1
ATOM 1919 O O . GLY A 1 246 ? -10.431 7.755 20.919 1.00 79.88 246 GLY A O 1
ATOM 1920 N N . ARG A 1 247 ? -9.108 8.589 22.527 1.00 83.88 247 ARG A N 1
ATOM 1921 C CA . ARG A 1 247 ? -8.857 9.843 21.817 1.00 83.88 247 ARG A CA 1
ATOM 1922 C C . ARG A 1 247 ? -7.846 9.611 20.696 1.00 83.88 247 ARG A C 1
ATOM 1924 O O . ARG A 1 247 ? -6.918 8.830 20.843 1.00 83.88 247 ARG A O 1
ATOM 1931 N N . ALA A 1 248 ? -8.013 10.343 19.600 1.00 88.62 248 ALA A N 1
ATOM 1932 C CA . ALA A 1 248 ? -6.998 10.401 18.559 1.00 88.62 248 ALA A CA 1
ATOM 1933 C C . ALA A 1 248 ? -5.743 11.117 19.082 1.00 88.62 248 ALA A C 1
ATOM 1935 O O . ALA A 1 248 ? -5.881 12.110 19.804 1.00 88.62 248 ALA A O 1
ATOM 1936 N N . VAL A 1 249 ? -4.568 10.652 18.653 1.00 90.44 249 VAL A N 1
ATOM 1937 C CA . VAL A 1 249 ? -3.262 11.239 18.988 1.00 90.44 249 VAL A CA 1
ATOM 1938 C C . VAL A 1 249 ? -3.244 12.723 18.624 1.00 90.44 249 VAL A C 1
ATOM 1940 O O . VAL A 1 249 ? -3.537 13.119 17.492 1.00 90.44 249 VAL A O 1
ATOM 1943 N N . SER A 1 250 ? -2.964 13.560 19.608 1.00 90.94 250 SER A N 1
ATOM 1944 C CA . SER A 1 250 ? -2.851 15.007 19.508 1.00 90.94 250 SER A CA 1
ATOM 1945 C C . SER A 1 250 ? -1.456 15.432 19.058 1.00 90.94 250 SER A C 1
ATOM 1947 O O . SER A 1 250 ? -0.499 14.668 19.108 1.00 90.94 250 SER A O 1
ATOM 1949 N N . HIS A 1 251 ? -1.328 16.679 18.607 1.00 89.25 251 HIS A N 1
ATOM 1950 C CA . HIS A 1 251 ? -0.039 17.207 18.164 1.00 89.25 251 HIS A CA 1
ATOM 1951 C C . HIS A 1 251 ? 1.019 17.220 19.280 1.00 89.25 251 HIS A C 1
ATOM 1953 O O . HIS A 1 251 ? 2.180 16.930 19.016 1.00 89.25 251 HIS A O 1
ATOM 1959 N N . ASN A 1 252 ? 0.615 17.491 20.522 1.00 88.94 252 ASN A N 1
ATOM 1960 C CA . ASN A 1 252 ? 1.544 17.635 21.645 1.00 88.94 252 ASN A CA 1
ATOM 1961 C C . ASN A 1 252 ? 2.137 16.293 22.096 1.00 88.94 252 ASN A C 1
ATOM 1963 O O . ASN A 1 252 ? 3.263 16.256 22.576 1.00 88.94 252 ASN A O 1
ATOM 1967 N N . GLU A 1 253 ? 1.397 15.195 21.927 1.00 86.56 253 GLU A N 1
ATOM 1968 C CA . GLU A 1 253 ? 1.845 13.853 22.323 1.00 86.56 253 GLU A CA 1
ATOM 1969 C C . GLU A 1 253 ? 2.542 13.097 21.174 1.00 86.56 253 GLU A C 1
ATOM 1971 O O . GLU A 1 253 ? 2.946 11.954 21.348 1.00 86.56 253 GLU A O 1
ATOM 1976 N N . GLN A 1 254 ? 2.749 13.736 20.011 1.00 86.06 254 GLN A N 1
ATOM 1977 C CA . GLN A 1 254 ? 3.319 13.090 18.816 1.00 86.06 254 GLN A CA 1
ATOM 1978 C C . GLN A 1 254 ? 4.707 12.466 19.046 1.00 86.06 254 GLN A C 1
ATOM 1980 O O . GLN A 1 254 ? 5.048 11.495 18.386 1.00 86.06 254 GLN A O 1
ATOM 1985 N N . LEU A 1 255 ? 5.514 13.046 19.944 1.00 86.94 255 LEU A N 1
ATOM 1986 C CA . LEU A 1 255 ? 6.863 12.558 20.264 1.00 86.94 255 LEU A CA 1
ATOM 1987 C C . LEU A 1 255 ? 6.849 11.495 21.369 1.00 86.94 255 LEU A C 1
ATOM 1989 O O . LEU A 1 255 ? 7.857 10.841 21.603 1.00 86.94 255 LEU A O 1
ATOM 1993 N N . GLN A 1 256 ? 5.724 11.362 22.073 1.00 85.56 256 GLN A N 1
ATOM 1994 C CA . GLN A 1 256 ? 5.551 10.430 23.186 1.00 85.56 256 GLN A CA 1
ATOM 1995 C C . GLN A 1 256 ? 4.965 9.097 22.714 1.00 85.56 256 GLN A C 1
ATOM 1997 O O . GLN A 1 256 ? 5.244 8.064 23.316 1.00 85.56 256 GLN A O 1
ATOM 2002 N N . VAL A 1 257 ? 4.154 9.134 21.652 1.00 87.12 257 VAL A N 1
ATOM 2003 C CA . VAL A 1 257 ? 3.463 7.970 21.091 1.00 87.12 257 VAL A CA 1
ATOM 2004 C C . 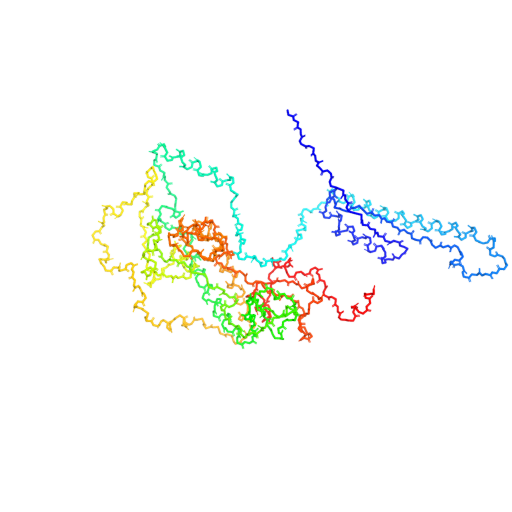VAL A 1 257 ? 4.317 7.295 20.029 1.00 87.12 257 VAL A C 1
ATOM 2006 O O . VAL A 1 257 ? 4.864 7.958 19.144 1.00 87.12 257 VAL A O 1
ATOM 2009 N N . ASP A 1 258 ? 4.382 5.967 20.090 1.00 89.50 258 ASP A N 1
ATOM 2010 C CA . ASP A 1 258 ? 5.198 5.203 19.161 1.00 89.50 258 ASP A CA 1
ATOM 2011 C C . ASP A 1 258 ? 4.646 5.229 17.730 1.00 89.50 258 ASP A C 1
ATOM 2013 O O . ASP A 1 258 ? 3.432 5.275 17.507 1.00 89.50 258 ASP A O 1
ATOM 2017 N N . ARG A 1 259 ? 5.541 5.163 16.741 1.00 91.88 259 ARG A N 1
ATOM 2018 C CA . ARG A 1 259 ? 5.186 4.924 15.337 1.00 91.88 259 ARG A CA 1
ATOM 2019 C C . ARG A 1 259 ? 5.610 3.524 14.944 1.00 91.88 259 ARG A C 1
ATOM 2021 O O . ARG A 1 259 ? 6.755 3.139 15.162 1.00 91.88 259 ARG A O 1
ATOM 2028 N N . ILE A 1 260 ? 4.686 2.788 14.342 1.00 94.00 260 ILE A N 1
ATOM 2029 C CA . ILE A 1 260 ? 4.927 1.437 13.838 1.00 94.00 260 ILE A CA 1
ATOM 2030 C C . ILE A 1 260 ? 4.390 1.314 12.408 1.00 94.00 260 ILE A C 1
ATOM 2032 O O . ILE A 1 260 ? 3.528 2.107 12.008 1.00 94.00 260 ILE A O 1
ATOM 2036 N N . PRO A 1 261 ? 4.861 0.336 11.611 1.00 95.88 261 PRO A N 1
ATOM 2037 C CA . PRO A 1 261 ? 4.321 0.090 10.278 1.00 95.88 261 PRO A CA 1
ATOM 2038 C C . PRO A 1 261 ? 2.794 -0.047 10.308 1.00 95.88 261 PRO A C 1
ATOM 2040 O O . PRO A 1 261 ? 2.267 -0.816 11.111 1.00 95.88 261 PRO A O 1
ATOM 2043 N N . VAL A 1 262 ? 2.071 0.639 9.417 1.00 96.75 262 VAL A N 1
ATOM 2044 C CA . VAL A 1 262 ? 0.589 0.678 9.457 1.00 96.75 262 VAL A CA 1
ATOM 2045 C C . VAL A 1 262 ? -0.014 -0.723 9.361 1.00 96.75 262 VAL A C 1
ATOM 2047 O O . VAL A 1 262 ? -1.005 -1.033 10.015 1.00 96.75 262 VAL A O 1
ATOM 2050 N N . ILE A 1 263 ? 0.597 -1.600 8.565 1.00 96.94 263 ILE A N 1
ATOM 2051 C CA . ILE A 1 263 ? 0.175 -2.998 8.448 1.00 96.94 263 ILE A CA 1
ATOM 2052 C C . ILE A 1 263 ? 0.356 -3.777 9.759 1.00 96.94 263 ILE A C 1
ATOM 2054 O O . ILE A 1 263 ? -0.473 -4.625 10.081 1.00 96.94 263 ILE A O 1
ATOM 2058 N N . VAL A 1 264 ? 1.400 -3.471 10.535 1.00 96.81 264 VAL A N 1
ATOM 2059 C CA . VAL A 1 264 ? 1.630 -4.071 11.854 1.00 96.81 264 VAL A CA 1
ATOM 2060 C C . VAL A 1 264 ? 0.589 -3.546 12.832 1.00 96.81 264 VAL A C 1
ATOM 2062 O O . VAL A 1 264 ? -0.072 -4.353 13.473 1.00 96.81 264 VAL A O 1
ATOM 2065 N N . GLU A 1 265 ? 0.344 -2.233 12.865 1.00 96.94 265 GLU A N 1
ATOM 2066 C CA . GLU A 1 265 ? -0.740 -1.653 13.670 1.00 96.94 265 GLU A CA 1
ATOM 2067 C C . GLU A 1 265 ? -2.099 -2.267 13.304 1.00 96.94 265 GLU A C 1
ATOM 2069 O O . GLU A 1 265 ? -2.887 -2.595 14.185 1.00 96.94 265 GLU A O 1
ATOM 2074 N N . LEU A 1 266 ? -2.380 -2.501 12.019 1.00 97.38 266 LEU A N 1
ATOM 2075 C CA . LEU A 1 266 ? -3.617 -3.151 11.586 1.00 97.38 266 LEU A CA 1
ATOM 2076 C C . LEU A 1 266 ? -3.739 -4.573 12.148 1.00 97.38 266 LEU A C 1
ATOM 2078 O O . LEU A 1 266 ? -4.813 -4.937 12.630 1.00 97.38 266 LEU A O 1
ATOM 2082 N N . CYS A 1 267 ? -2.655 -5.353 12.124 1.00 97.50 267 CYS A N 1
ATOM 2083 C CA . CYS A 1 267 ? -2.617 -6.685 12.730 1.00 97.50 267 CYS A CA 1
ATOM 2084 C C . CYS A 1 267 ? -2.808 -6.603 14.247 1.00 97.50 267 CYS A C 1
ATOM 2086 O O . CYS A 1 267 ? -3.626 -7.340 14.802 1.00 97.50 267 CYS A O 1
ATOM 2088 N N . VAL A 1 268 ? -2.130 -5.661 14.910 1.00 95.69 268 VAL A N 1
ATOM 2089 C CA . VAL A 1 268 ? -2.248 -5.460 16.357 1.00 95.69 268 VAL A CA 1
ATOM 2090 C C . VAL A 1 268 ? -3.677 -5.115 16.738 1.00 95.69 268 VAL A C 1
ATOM 2092 O O . VAL A 1 268 ? -4.272 -5.733 17.616 1.00 95.69 268 VAL A O 1
ATOM 2095 N N . GLN A 1 269 ? -4.302 -4.194 16.019 1.00 95.06 269 GLN A N 1
ATOM 2096 C CA . GLN A 1 269 ? -5.692 -3.826 16.242 1.00 95.06 269 GLN A CA 1
ATOM 2097 C C . GLN A 1 269 ? -6.690 -4.936 15.869 1.00 95.06 269 GLN A C 1
ATOM 2099 O O . GLN A 1 269 ? -7.848 -4.892 16.303 1.00 95.06 269 GLN A O 1
ATOM 2104 N N . ALA A 1 270 ? -6.268 -5.921 15.077 1.00 95.88 270 ALA A N 1
ATOM 2105 C CA . ALA A 1 270 ? -7.052 -7.094 14.715 1.00 95.88 270 ALA A CA 1
ATOM 2106 C C . ALA A 1 270 ? -6.899 -8.278 15.684 1.00 95.88 270 ALA A C 1
ATOM 2108 O O . ALA A 1 270 ? -7.667 -9.233 15.584 1.00 95.88 270 ALA A O 1
ATOM 2109 N N . GLY A 1 271 ? -5.996 -8.181 16.664 1.00 94.12 271 GLY A N 1
ATOM 2110 C CA . GLY A 1 271 ? -5.812 -9.185 17.715 1.00 94.12 271 GLY A CA 1
ATOM 2111 C C . GLY A 1 271 ? -4.464 -9.897 17.696 1.00 94.12 271 GLY A C 1
ATOM 2112 O O . GLY A 1 271 ? -4.314 -10.869 18.422 1.00 94.12 271 GLY A O 1
ATOM 2113 N N . PHE A 1 272 ? -3.502 -9.440 16.891 1.00 95.38 272 PHE A N 1
ATOM 2114 C CA . PHE A 1 272 ? -2.112 -9.866 17.025 1.00 95.38 272 PHE A CA 1
ATOM 2115 C C . PHE A 1 272 ? -1.479 -9.155 18.229 1.00 95.38 272 PHE A C 1
ATOM 2117 O O . PHE A 1 272 ? -1.550 -7.931 18.329 1.00 95.38 272 PHE A O 1
ATOM 2124 N N . ASP A 1 273 ? -0.887 -9.888 19.163 1.00 91.31 273 ASP A N 1
ATOM 2125 C CA . ASP A 1 273 ? -0.284 -9.288 20.353 1.00 91.31 273 ASP A CA 1
ATOM 2126 C C . ASP A 1 273 ? 1.235 -9.197 20.190 1.00 91.31 273 ASP A C 1
ATOM 2128 O O . ASP A 1 273 ? 1.907 -10.190 19.920 1.00 91.31 273 ASP A O 1
ATOM 2132 N N . ILE A 1 274 ? 1.763 -7.984 20.355 1.00 89.69 274 ILE A N 1
ATOM 2133 C CA . ILE A 1 274 ? 3.197 -7.697 20.369 1.00 89.69 274 ILE A CA 1
ATOM 2134 C C . ILE A 1 274 ? 3.515 -7.161 21.766 1.00 89.69 274 ILE A C 1
ATOM 2136 O O . ILE A 1 274 ? 2.963 -6.117 22.124 1.00 89.69 274 ILE A O 1
ATOM 2140 N N . PRO A 1 275 ? 4.354 -7.843 22.568 1.00 85.38 275 PRO A N 1
ATOM 2141 C CA . PRO A 1 275 ? 4.723 -7.380 23.908 1.00 85.38 275 PRO A CA 1
ATOM 2142 C C . PRO A 1 275 ? 5.270 -5.953 23.908 1.00 85.38 275 PRO A C 1
ATOM 2144 O O . PRO A 1 275 ? 5.060 -5.203 24.860 1.00 85.38 275 PRO A O 1
ATOM 2147 N N . GLU A 1 276 ? 5.940 -5.580 22.818 1.00 85.31 276 GLU A N 1
ATOM 2148 C CA . GLU A 1 276 ? 6.510 -4.263 22.614 1.00 85.31 276 GLU A CA 1
ATOM 2149 C C . GLU A 1 276 ? 5.469 -3.162 22.385 1.00 85.31 276 GLU A C 1
ATOM 2151 O O . GLU A 1 276 ? 5.682 -2.007 22.727 1.00 85.31 276 GLU A O 1
ATOM 2156 N N . TYR A 1 277 ? 4.314 -3.505 21.829 1.00 86.94 277 TYR A N 1
ATOM 2157 C CA . TYR A 1 277 ? 3.276 -2.540 21.476 1.00 86.94 277 TYR A CA 1
ATOM 2158 C C . TYR A 1 277 ? 1.944 -3.000 22.074 1.00 86.94 277 TYR A C 1
ATOM 2160 O O . TYR A 1 277 ? 1.066 -3.501 21.357 1.00 86.94 277 TYR A O 1
ATOM 2168 N N . PRO A 1 278 ? 1.798 -2.905 23.412 1.00 87.50 278 PRO A N 1
ATOM 2169 C CA . PRO A 1 278 ? 0.629 -3.419 24.101 1.00 87.50 278 PRO A CA 1
ATOM 2170 C C . PRO A 1 278 ? -0.620 -2.650 23.675 1.00 87.50 278 PRO A C 1
ATOM 2172 O O . PRO A 1 278 ? -0.622 -1.432 23.541 1.00 87.50 278 PRO A O 1
ATOM 2175 N N . THR A 1 279 ? -1.732 -3.357 23.504 1.00 88.25 279 THR A N 1
ATOM 2176 C CA . THR A 1 279 ? -3.026 -2.743 23.188 1.00 88.25 279 THR A CA 1
ATOM 2177 C C . THR A 1 279 ? -4.085 -3.256 24.142 1.00 88.25 279 THR A C 1
ATOM 2179 O O . THR A 1 279 ? -4.179 -4.453 24.409 1.00 88.25 279 THR A O 1
ATOM 2182 N N . ARG A 1 280 ? -4.946 -2.360 24.619 1.00 86.94 280 ARG A N 1
ATOM 2183 C CA . ARG A 1 280 ? -6.064 -2.709 25.489 1.00 86.94 280 ARG A CA 1
ATOM 2184 C C . ARG A 1 280 ? -7.058 -3.613 24.752 1.00 86.94 280 ARG A C 1
ATOM 2186 O O . ARG A 1 280 ? -7.735 -3.183 23.814 1.00 86.94 280 ARG A O 1
ATOM 2193 N N . ARG A 1 281 ? -7.195 -4.856 25.221 1.00 87.81 281 ARG A N 1
ATOM 2194 C CA . ARG A 1 281 ? -8.209 -5.820 24.768 1.00 87.81 281 ARG A CA 1
ATOM 2195 C C . ARG A 1 281 ? -9.401 -5.786 25.715 1.00 87.81 281 ARG A C 1
ATOM 2197 O O . ARG A 1 281 ? -9.256 -6.075 26.896 1.00 87.81 281 ARG A O 1
ATOM 2204 N N . ARG A 1 282 ? -10.576 -5.413 25.211 1.00 86.12 282 ARG A N 1
ATOM 2205 C CA . ARG A 1 282 ? -11.798 -5.393 26.026 1.00 86.12 282 ARG A CA 1
ATOM 2206 C C . ARG A 1 282 ? -12.462 -6.755 26.049 1.00 86.12 282 ARG A C 1
ATOM 2208 O O . ARG A 1 282 ? -12.475 -7.464 25.042 1.00 86.12 282 ARG A O 1
ATOM 2215 N N . THR A 1 283 ? -13.056 -7.069 27.192 1.00 84.81 283 THR A N 1
ATOM 2216 C CA . THR A 1 283 ? -13.897 -8.258 27.375 1.00 84.81 283 THR A CA 1
ATOM 2217 C C . THR A 1 283 ? -15.374 -7.907 27.267 1.00 84.81 283 THR A C 1
ATOM 2219 O O . THR A 1 283 ? -16.159 -8.702 26.750 1.00 84.81 283 THR A O 1
ATOM 2222 N N . PHE A 1 284 ? -15.734 -6.683 27.663 1.00 84.12 284 PHE A N 1
ATOM 2223 C CA . PHE A 1 284 ? -17.088 -6.157 27.563 1.00 84.12 284 PHE A CA 1
ATOM 2224 C C . PHE A 1 284 ? -17.217 -5.123 26.439 1.00 84.12 284 PHE A C 1
ATOM 2226 O O . PHE A 1 284 ? -16.309 -4.314 26.222 1.00 84.12 284 PHE A O 1
ATOM 2233 N N . PRO A 1 285 ? -18.344 -5.133 25.703 1.00 87.06 285 PRO A N 1
ATOM 2234 C CA . PRO A 1 285 ? -18.580 -4.156 24.659 1.00 87.06 285 PRO A CA 1
ATOM 2235 C C . PRO A 1 285 ? -18.792 -2.764 25.253 1.00 87.06 285 PRO A C 1
ATOM 2237 O O . PRO A 1 285 ? -19.337 -2.584 26.343 1.00 87.06 285 PRO A O 1
ATOM 2240 N N . ILE A 1 286 ? -18.387 -1.772 24.478 1.00 86.75 286 ILE A N 1
ATOM 2241 C CA . ILE A 1 286 ? -18.627 -0.364 24.747 1.00 86.75 286 ILE A CA 1
ATOM 2242 C C . ILE A 1 286 ? -19.944 0.052 24.093 1.00 86.75 286 ILE A C 1
ATOM 2244 O O . ILE A 1 286 ? -20.250 -0.357 22.969 1.00 86.75 286 ILE A O 1
ATOM 2248 N N . TYR A 1 287 ? -20.681 0.932 24.765 1.00 82.62 287 TYR A N 1
ATOM 2249 C CA . TYR A 1 287 ? -21.972 1.430 24.300 1.00 82.62 287 TYR A CA 1
ATOM 2250 C C . TYR A 1 287 ? -21.869 2.878 23.817 1.00 82.62 287 TYR A C 1
ATOM 2252 O O . TYR A 1 287 ? -21.062 3.663 24.326 1.00 82.62 287 TYR A O 1
ATOM 2260 N N . SER A 1 288 ? -22.696 3.252 22.836 1.00 81.94 288 SER A N 1
ATOM 2261 C CA . SER A 1 288 ? -22.818 4.639 22.381 1.00 81.94 288 SER A CA 1
ATOM 2262 C C . SER A 1 288 ? -24.196 5.197 22.723 1.00 81.94 288 SER A C 1
ATOM 2264 O O . SER A 1 288 ? -25.197 4.789 22.137 1.00 81.94 288 SER A O 1
ATOM 2266 N N . LEU A 1 289 ? -24.242 6.162 23.648 1.00 79.69 289 LEU A N 1
ATOM 2267 C CA . LEU A 1 289 ? -25.454 6.913 23.989 1.00 79.69 289 LEU A CA 1
ATOM 2268 C C . LEU A 1 289 ? -25.343 8.330 23.430 1.00 79.69 289 LEU A C 1
ATOM 2270 O O . LEU A 1 289 ? -24.470 9.099 23.842 1.00 79.69 289 LEU A O 1
ATOM 2274 N N . ALA A 1 290 ? -26.202 8.675 22.465 1.00 71.50 290 ALA A N 1
ATOM 2275 C CA . ALA A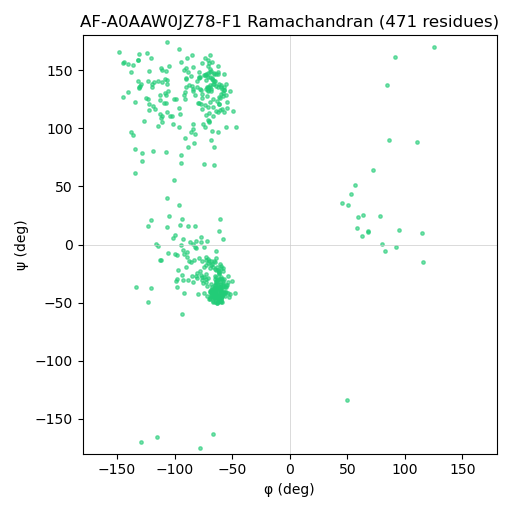 1 290 ? -26.217 9.991 21.809 1.00 71.50 290 ALA A CA 1
ATOM 2276 C C . ALA A 1 290 ? -24.832 10.452 21.289 1.00 71.50 290 ALA A C 1
ATOM 2278 O O . ALA A 1 290 ? -24.479 11.633 21.319 1.00 71.50 290 ALA A O 1
ATOM 2279 N N . GLY A 1 291 ? -24.001 9.507 20.834 1.00 69.69 291 GLY A N 1
ATOM 2280 C CA . GLY A 1 291 ? -22.645 9.773 20.348 1.00 69.69 291 GLY A CA 1
ATOM 2281 C C . GLY A 1 291 ? -21.576 9.955 21.433 1.00 69.69 291 GLY A C 1
ATOM 2282 O O . GLY A 1 291 ? -20.411 10.159 21.083 1.00 69.69 291 GLY A O 1
ATOM 2283 N N . LYS A 1 292 ? -21.928 9.854 22.721 1.00 78.00 292 LYS A N 1
ATOM 2284 C CA . LYS A 1 292 ? -20.964 9.676 23.814 1.00 78.00 292 LYS A CA 1
ATOM 2285 C C . LYS A 1 292 ? -20.696 8.190 24.015 1.00 78.00 292 LYS A C 1
ATOM 2287 O O . LYS A 1 292 ? -21.604 7.367 23.969 1.00 78.00 292 LYS A O 1
ATOM 2292 N N . ILE A 1 293 ? -19.428 7.865 24.210 1.00 82.12 293 ILE A N 1
ATOM 2293 C CA . ILE A 1 293 ? -18.950 6.500 24.396 1.00 82.12 293 ILE A CA 1
ATOM 2294 C C . ILE A 1 293 ? -18.958 6.202 25.898 1.00 82.12 293 ILE A C 1
ATOM 2296 O O . ILE A 1 293 ? -18.369 6.962 26.667 1.00 82.12 293 ILE A O 1
ATOM 2300 N N . ILE A 1 294 ? -19.625 5.123 26.307 1.00 79.56 294 ILE A N 1
ATOM 2301 C CA . ILE A 1 294 ? -19.684 4.663 27.697 1.00 79.56 294 ILE A CA 1
ATOM 2302 C C . ILE A 1 294 ? -18.932 3.342 27.803 1.00 79.56 294 ILE A C 1
ATOM 2304 O O . ILE A 1 294 ? -19.387 2.308 27.316 1.00 79.56 294 ILE A O 1
ATOM 2308 N N . ASP A 1 295 ? -17.769 3.408 28.445 1.00 79.88 295 ASP A N 1
ATOM 2309 C CA . ASP A 1 295 ? -16.908 2.267 28.746 1.00 79.88 295 ASP A CA 1
ATOM 2310 C C . ASP A 1 295 ? -17.113 1.877 30.217 1.00 79.88 295 ASP A C 1
ATOM 2312 O O . ASP A 1 295 ? -16.654 2.576 31.125 1.00 79.88 295 ASP A O 1
ATOM 2316 N N . PHE A 1 296 ? -17.853 0.791 30.450 1.00 72.50 296 PHE A N 1
ATOM 2317 C CA . PHE A 1 296 ? -18.154 0.308 31.798 1.00 72.50 296 PHE A CA 1
ATOM 2318 C C . PHE A 1 296 ? -16.915 -0.229 32.520 1.00 72.50 296 PHE A C 1
ATOM 2320 O O . PHE A 1 296 ? -16.791 0.006 33.717 1.00 72.50 296 PHE A O 1
ATOM 2327 N N . GLU A 1 297 ? -15.967 -0.848 31.808 1.00 71.69 297 GLU A N 1
ATOM 2328 C CA . GLU A 1 297 ? -14.702 -1.311 32.401 1.00 71.69 297 GLU A CA 1
ATOM 2329 C C . GLU A 1 297 ? -13.856 -0.130 32.899 1.00 71.69 297 GLU A C 1
ATOM 2331 O O . GLU A 1 297 ? -13.190 -0.226 33.923 1.00 71.69 297 GLU A O 1
ATOM 2336 N N . ARG A 1 298 ? -13.899 1.017 32.205 1.00 70.69 298 ARG A N 1
ATOM 2337 C CA . ARG A 1 298 ? -13.208 2.232 32.668 1.00 70.69 298 ARG A CA 1
ATOM 2338 C C . ARG A 1 298 ? -13.900 2.874 33.873 1.00 70.69 298 ARG A C 1
ATOM 2340 O O . ARG A 1 298 ? -13.245 3.528 34.677 1.00 70.69 298 ARG A O 1
ATOM 2347 N N . ARG A 1 299 ? -15.228 2.758 33.953 1.00 63.19 299 ARG A N 1
ATOM 2348 C CA . ARG A 1 299 ? -16.038 3.373 35.015 1.00 63.19 299 ARG A CA 1
ATOM 2349 C C . ARG A 1 299 ? -16.048 2.543 36.300 1.00 63.19 299 ARG A C 1
ATOM 2351 O O . ARG A 1 299 ? -16.203 3.123 37.368 1.00 63.19 299 ARG A O 1
ATOM 2358 N N . PHE A 1 300 ? -15.856 1.232 36.179 1.00 57.88 300 PHE A N 1
ATOM 2359 C CA . PHE A 1 300 ? -15.749 0.281 37.281 1.00 57.88 300 PHE A CA 1
ATOM 2360 C C . PHE A 1 300 ? -14.558 -0.657 37.023 1.00 57.88 300 PHE A C 1
ATOM 2362 O O . PHE A 1 300 ? -14.748 -1.751 36.482 1.00 57.88 300 PHE A O 1
ATOM 2369 N N . PRO A 1 301 ? -13.328 -0.218 37.347 1.00 58.88 301 PRO A N 1
ATOM 2370 C CA . PRO A 1 301 ? -12.143 -1.059 37.226 1.00 58.88 301 PRO A CA 1
ATOM 2371 C C . PRO A 1 301 ? -12.299 -2.309 38.099 1.00 58.88 301 PRO A C 1
ATOM 2373 O O . PRO A 1 301 ? -12.765 -2.209 39.233 1.00 58.88 301 PRO A O 1
ATOM 2376 N N . LYS A 1 302 ? -11.921 -3.485 37.588 1.00 56.91 302 LYS A N 1
ATOM 2377 C CA . LYS A 1 302 ? -11.750 -4.671 38.439 1.00 56.91 302 LYS A CA 1
ATOM 2378 C C . LYS A 1 302 ? -10.416 -4.558 39.176 1.00 56.91 302 LYS A C 1
ATOM 2380 O O . LYS A 1 302 ? -9.447 -4.095 38.583 1.00 56.91 302 LYS A O 1
ATOM 2385 N N . GLU A 1 303 ? -10.372 -5.025 40.421 1.00 49.56 303 GLU A N 1
ATOM 2386 C CA . GLU A 1 303 ? -9.174 -5.025 41.280 1.00 49.56 303 GLU A CA 1
ATOM 2387 C C . GLU A 1 303 ? -7.998 -5.843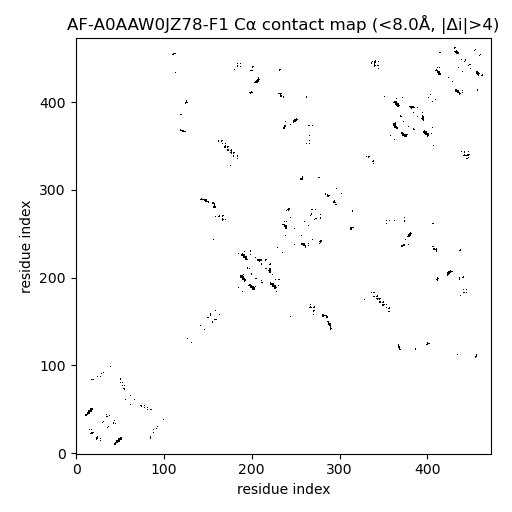 40.690 1.00 49.56 303 GLU A C 1
ATOM 2389 O O . GLU A 1 303 ? -6.852 -5.605 41.050 1.00 49.56 303 GLU A O 1
ATOM 2394 N N . ASP A 1 304 ? -8.253 -6.722 39.709 1.00 44.44 304 ASP A N 1
ATOM 2395 C CA . ASP A 1 304 ? -7.259 -7.611 39.080 1.00 44.44 304 ASP A CA 1
ATOM 2396 C C . ASP A 1 304 ? -6.601 -7.065 37.791 1.00 44.44 304 ASP A C 1
ATOM 2398 O O . ASP A 1 304 ? -6.130 -7.846 36.962 1.00 44.44 304 ASP A O 1
ATOM 2402 N N . THR A 1 305 ? -6.581 -5.753 37.535 1.00 44.22 305 THR A N 1
ATOM 2403 C CA . THR A 1 305 ? -5.795 -5.227 36.400 1.00 44.22 305 THR A CA 1
ATOM 2404 C C . THR A 1 305 ? -4.308 -5.214 36.757 1.00 44.22 305 THR A C 1
ATOM 2406 O O . THR A 1 305 ? -3.926 -4.447 37.642 1.00 44.22 305 THR A O 1
ATOM 2409 N N . PRO A 1 306 ? -3.429 -5.969 36.070 1.00 40.34 306 PRO A N 1
ATOM 2410 C CA . PRO A 1 306 ? -2.002 -5.756 36.222 1.00 40.34 306 PRO A CA 1
ATOM 2411 C C . PRO A 1 306 ? -1.660 -4.381 35.646 1.00 40.34 306 PRO A C 1
ATOM 2413 O O . PRO A 1 306 ? -1.829 -4.141 34.449 1.00 40.34 306 PRO A O 1
ATOM 2416 N N . GLY A 1 307 ? -1.147 -3.509 36.510 1.00 42.03 307 GLY A N 1
ATOM 2417 C CA . GLY A 1 307 ? -0.224 -2.454 36.126 1.00 42.03 307 GLY A CA 1
ATOM 2418 C C . GLY A 1 307 ? -0.780 -1.039 36.199 1.00 42.03 307 GLY A C 1
ATOM 2419 O O . GLY A 1 307 ? -1.102 -0.444 35.174 1.00 42.03 307 GLY A O 1
ATOM 2420 N N . GLU A 1 308 ? -0.658 -0.434 37.377 1.00 42.56 308 GLU A N 1
ATOM 2421 C CA . GLU A 1 308 ? -0.374 1.003 37.511 1.00 42.56 308 GLU A CA 1
ATOM 2422 C C . GLU A 1 308 ? 0.953 1.417 36.809 1.00 42.56 308 GLU A C 1
ATOM 2424 O O . GLU A 1 308 ? 1.299 2.592 36.810 1.00 42.56 308 GLU A O 1
ATOM 2429 N N . ASP A 1 309 ? 1.632 0.497 36.099 1.00 42.88 309 ASP A N 1
ATOM 2430 C CA . ASP A 1 309 ? 2.949 0.687 35.476 1.00 42.88 309 ASP A CA 1
ATOM 2431 C C . ASP A 1 309 ? 3.009 0.422 33.949 1.00 42.88 309 ASP A C 1
ATOM 2433 O O . ASP A 1 309 ? 4.100 0.259 33.394 1.00 42.88 309 ASP A O 1
ATOM 2437 N N . ILE A 1 310 ? 1.885 0.365 33.214 1.00 48.03 310 ILE A N 1
ATOM 2438 C CA . ILE A 1 310 ? 1.953 0.363 31.735 1.00 48.03 310 ILE A CA 1
ATOM 2439 C C . ILE A 1 310 ? 2.069 1.812 31.254 1.00 48.03 310 ILE A C 1
ATOM 2441 O O . ILE A 1 310 ? 1.074 2.476 30.954 1.00 48.03 310 ILE A O 1
ATOM 2445 N N . ASN A 1 311 ? 3.305 2.310 31.175 1.00 52.50 311 ASN A N 1
ATOM 2446 C CA . ASN A 1 311 ? 3.585 3.582 30.517 1.00 52.50 311 ASN A CA 1
ATOM 2447 C C . ASN A 1 311 ? 3.077 3.525 29.068 1.00 52.50 311 ASN A C 1
ATOM 2449 O O . ASN A 1 311 ? 3.581 2.773 28.240 1.00 52.50 311 ASN A O 1
ATOM 2453 N N . THR A 1 312 ? 2.071 4.347 28.765 1.00 52.53 312 THR A N 1
ATOM 2454 C CA . THR A 1 312 ? 1.497 4.513 27.411 1.00 52.53 312 THR A CA 1
ATOM 2455 C C . THR A 1 312 ? 2.419 5.272 26.444 1.00 52.53 312 THR A C 1
ATOM 2457 O O . THR A 1 312 ? 2.027 5.559 25.315 1.00 52.53 312 THR A O 1
ATOM 2460 N N . TYR A 1 313 ? 3.618 5.632 26.903 1.00 52.38 313 TYR A N 1
ATOM 2461 C CA . TYR A 1 313 ? 4.628 6.408 26.197 1.00 52.38 313 TYR A CA 1
ATOM 2462 C C . TYR A 1 313 ? 6.032 5.910 26.557 1.00 52.38 313 TYR A C 1
ATOM 2464 O O . TYR A 1 313 ? 6.244 5.343 27.629 1.00 52.38 313 TYR A O 1
ATOM 2472 N N . GLY A 1 314 ? 7.011 6.164 25.687 1.00 50.66 314 GLY A N 1
ATOM 2473 C CA . GLY A 1 314 ? 8.417 5.858 25.980 1.00 50.66 314 GLY A CA 1
ATOM 2474 C C . GLY A 1 314 ? 8.792 4.384 25.822 1.00 50.66 314 GLY A C 1
ATOM 2475 O O . GLY A 1 314 ? 9.780 3.939 26.405 1.00 50.66 314 GLY A O 1
ATOM 2476 N N . PHE A 1 315 ? 8.053 3.621 25.010 1.00 52.44 315 PHE A N 1
ATOM 2477 C CA . PHE A 1 315 ? 8.428 2.241 24.710 1.00 52.44 315 PHE A CA 1
ATOM 2478 C C . PHE A 1 315 ? 9.802 2.153 24.003 1.00 52.44 315 PHE A C 1
ATOM 2480 O O . PHE A 1 315 ? 10.538 1.175 24.146 1.00 52.44 315 PHE A O 1
ATOM 2487 N N . TRP A 1 316 ? 10.210 3.234 23.331 1.00 45.41 316 TRP A N 1
ATOM 2488 C CA . TRP A 1 316 ? 11.512 3.395 22.678 1.00 45.41 316 TRP A CA 1
ATOM 2489 C C . TRP A 1 316 ? 12.742 3.215 23.583 1.00 45.41 316 TRP A C 1
ATOM 2491 O O . TRP A 1 316 ? 13.781 2.787 23.080 1.00 45.41 316 TRP A O 1
ATOM 2501 N N . ASP A 1 317 ? 12.657 3.512 24.888 1.00 43.78 317 ASP A N 1
ATOM 2502 C CA . ASP A 1 317 ? 13.804 3.374 25.808 1.00 43.78 317 ASP A CA 1
ATOM 2503 C C . ASP A 1 317 ? 14.177 1.902 26.049 1.00 43.78 317 ASP A C 1
ATOM 2505 O O . ASP A 1 317 ? 15.314 1.580 26.395 1.00 43.78 317 ASP A O 1
ATOM 2509 N N . LYS A 1 318 ? 13.246 0.975 25.785 1.00 45.47 318 LYS A N 1
ATOM 2510 C CA . LYS A 1 318 ? 13.473 -0.474 25.840 1.00 45.47 318 LYS A CA 1
ATOM 2511 C C . LYS A 1 318 ? 13.784 -1.063 24.469 1.00 45.47 318 LYS A C 1
ATOM 2513 O O . LYS A 1 318 ? 13.470 -2.225 24.217 1.00 45.47 318 LYS A O 1
ATOM 2518 N N . LYS A 1 319 ? 14.473 -0.318 23.598 1.00 44.28 319 LYS A N 1
ATOM 2519 C CA . LYS A 1 319 ? 15.155 -0.886 22.425 1.00 44.28 319 LYS A CA 1
ATOM 2520 C C . LYS A 1 319 ? 16.300 -1.805 22.886 1.00 44.28 319 LYS A C 1
ATOM 2522 O O . LYS A 1 319 ? 17.479 -1.546 22.654 1.00 44.28 319 LYS A O 1
ATOM 2527 N N . LYS A 1 320 ? 15.972 -2.944 23.506 1.00 39.59 320 LYS A N 1
ATOM 2528 C CA . LYS A 1 320 ? 16.779 -4.144 23.304 1.00 39.59 320 LYS A CA 1
ATOM 2529 C C . LYS A 1 320 ? 16.798 -4.303 21.792 1.00 39.59 320 LYS A C 1
ATOM 2531 O O . LYS A 1 320 ? 15.738 -4.413 21.187 1.00 39.59 320 LYS A O 1
ATOM 2536 N N . LYS A 1 321 ? 17.984 -4.214 21.184 1.00 37.97 321 LYS A N 1
ATOM 2537 C CA . LYS A 1 321 ? 18.199 -4.667 19.811 1.00 37.97 321 LYS A CA 1
ATOM 2538 C C . LYS A 1 321 ? 17.546 -6.044 19.719 1.00 37.97 321 LYS A C 1
ATOM 2540 O O . LYS A 1 321 ? 18.124 -7.010 20.207 1.00 37.97 321 LYS A O 1
ATOM 2545 N N . SER A 1 322 ? 16.352 -6.139 19.146 1.00 37.09 322 SER A N 1
ATOM 2546 C CA . SER A 1 322 ? 15.793 -7.408 18.719 1.00 37.09 322 SER A CA 1
ATOM 2547 C C . SER A 1 322 ? 16.551 -7.797 17.454 1.00 37.09 322 SER A C 1
ATOM 2549 O O . SER A 1 322 ? 16.003 -7.919 16.370 1.00 37.09 322 SER A O 1
ATOM 2551 N N . SER A 1 323 ? 17.830 -8.132 17.628 1.00 38.25 323 SER A N 1
ATOM 2552 C CA . SER A 1 323 ? 18.553 -9.103 16.803 1.00 38.25 323 SER A CA 1
ATOM 2553 C C . SER A 1 323 ? 17.910 -10.506 16.873 1.00 38.25 323 SER A C 1
ATOM 2555 O O . SER A 1 323 ? 18.572 -11.514 16.660 1.00 38.25 323 SER A O 1
ATOM 2557 N N . GLU A 1 324 ? 16.627 -10.576 17.238 1.00 36.31 324 GLU A N 1
ATOM 2558 C CA . GLU A 1 324 ? 15.781 -11.758 17.313 1.00 36.31 324 GLU A CA 1
ATOM 2559 C C . GLU A 1 324 ? 14.679 -11.737 16.244 1.00 36.31 324 GLU A C 1
ATOM 2561 O O . GLU A 1 324 ? 14.125 -12.791 15.966 1.00 36.31 324 GLU A O 1
ATOM 2566 N N . GLU A 1 325 ? 14.409 -10.607 15.568 1.00 41.50 325 GLU A N 1
ATOM 2567 C CA . GLU A 1 325 ? 13.571 -10.611 14.349 1.00 41.50 325 GLU A CA 1
ATOM 2568 C C . GLU A 1 325 ? 14.261 -11.338 13.177 1.00 41.50 325 GLU A C 1
ATOM 2570 O O . GLU A 1 325 ? 13.598 -11.785 12.245 1.00 41.50 325 GLU A O 1
ATOM 2575 N N . ASP A 1 326 ? 15.580 -11.541 13.283 1.00 39.31 326 ASP A N 1
ATOM 2576 C CA . ASP A 1 326 ? 16.391 -12.377 12.390 1.00 39.31 326 ASP A CA 1
ATOM 2577 C C . ASP A 1 326 ? 16.377 -13.872 12.772 1.00 39.31 326 ASP A C 1
ATOM 2579 O O . ASP A 1 326 ? 17.028 -14.689 12.113 1.00 39.31 326 ASP A O 1
ATOM 2583 N N . LYS A 1 327 ? 15.659 -14.285 13.829 1.00 39.75 327 LYS A N 1
ATOM 2584 C CA . LYS A 1 327 ? 15.600 -15.703 14.208 1.00 39.75 327 LYS A CA 1
ATOM 2585 C C . LYS A 1 327 ? 14.541 -16.453 13.392 1.00 39.75 327 LYS A C 1
ATOM 2587 O O . LYS A 1 327 ? 13.368 -16.498 13.742 1.00 39.75 327 LYS A O 1
ATOM 2592 N N . PHE A 1 328 ? 15.051 -17.135 12.364 1.00 44.47 328 PHE A N 1
ATOM 2593 C CA . PHE A 1 328 ? 14.519 -18.362 11.761 1.00 44.47 328 PHE A CA 1
ATOM 2594 C C . PHE A 1 328 ? 13.242 -18.241 10.909 1.00 44.47 328 PHE A C 1
ATOM 2596 O O . PHE A 1 328 ? 12.248 -18.925 11.138 1.00 44.47 328 PHE A O 1
ATOM 2603 N N . PHE A 1 329 ? 13.328 -17.515 9.793 1.00 46.00 329 PHE A N 1
ATOM 2604 C CA . PHE A 1 329 ? 12.884 -18.148 8.548 1.00 46.00 329 PHE A CA 1
ATOM 2605 C C . PHE A 1 329 ? 14.113 -18.815 7.954 1.00 46.00 329 PHE A C 1
ATOM 2607 O O . PHE A 1 329 ? 14.894 -18.168 7.259 1.00 46.00 329 PHE A O 1
ATOM 2614 N N . ASP A 1 330 ? 14.322 -20.088 8.285 1.00 49.28 330 ASP A N 1
ATOM 2615 C CA . ASP A 1 330 ? 15.298 -20.890 7.561 1.00 49.28 330 ASP A CA 1
ATOM 2616 C C . ASP A 1 330 ? 14.724 -21.080 6.153 1.00 49.28 330 ASP A C 1
ATOM 2618 O O . ASP A 1 330 ? 13.877 -21.940 5.893 1.00 49.28 330 ASP A O 1
ATOM 2622 N N . LEU A 1 331 ? 15.065 -20.155 5.253 1.00 58.38 331 LEU A N 1
ATOM 2623 C CA . LEU A 1 331 ? 14.872 -20.346 3.827 1.00 58.38 331 LEU A CA 1
ATOM 2624 C C . LEU A 1 331 ? 15.825 -21.486 3.465 1.00 58.38 331 LEU A C 1
ATOM 2626 O O . LEU A 1 331 ? 16.947 -21.244 3.043 1.00 58.38 331 LEU A O 1
ATOM 2630 N N . HIS A 1 332 ? 15.375 -22.727 3.676 1.00 56.81 332 HIS A N 1
ATOM 2631 C CA . HIS A 1 332 ? 16.121 -23.978 3.487 1.00 56.81 332 HIS A CA 1
ATOM 2632 C C . HIS A 1 332 ? 16.590 -24.221 2.039 1.00 56.81 332 HIS A C 1
ATOM 2634 O O . HIS A 1 332 ? 17.005 -25.323 1.691 1.00 56.81 332 HIS A O 1
ATOM 2640 N N . SER A 1 333 ? 16.508 -23.212 1.175 1.00 60.53 333 SER A N 1
ATOM 2641 C CA . SER A 1 333 ? 16.933 -23.278 -0.206 1.00 60.53 333 SER A CA 1
ATOM 2642 C C . SER A 1 333 ? 17.746 -22.037 -0.553 1.00 60.53 333 SER A C 1
ATOM 2644 O O . SER A 1 333 ? 17.256 -20.915 -0.436 1.00 60.53 333 SER A O 1
ATOM 2646 N N . ASP A 1 334 ? 18.978 -22.254 -1.013 1.00 70.69 334 ASP A N 1
ATOM 2647 C CA . ASP A 1 334 ? 19.794 -21.231 -1.677 1.00 70.69 334 ASP A CA 1
ATOM 2648 C C . ASP A 1 334 ? 19.318 -20.950 -3.112 1.00 70.69 334 ASP A C 1
ATOM 2650 O O . ASP A 1 334 ? 19.858 -20.069 -3.786 1.00 70.69 334 ASP A O 1
ATOM 2654 N N . ASP A 1 335 ? 18.297 -21.675 -3.581 1.00 87.69 335 ASP A N 1
ATOM 2655 C CA . ASP A 1 335 ? 17.695 -21.449 -4.883 1.00 87.69 335 ASP A CA 1
ATOM 2656 C C . ASP A 1 335 ? 16.907 -20.131 -4.901 1.00 87.69 335 ASP A C 1
ATOM 2658 O O . ASP A 1 335 ? 15.866 -19.967 -4.255 1.00 87.69 335 ASP A O 1
ATOM 2662 N N . VAL A 1 336 ? 17.419 -19.188 -5.692 1.00 90.06 336 VAL A N 1
ATOM 2663 C CA . VAL A 1 336 ? 16.833 -17.865 -5.920 1.00 90.06 336 VAL A CA 1
ATOM 2664 C C . VAL A 1 336 ? 15.398 -17.985 -6.439 1.00 90.06 336 VAL A C 1
ATOM 2666 O O . VAL A 1 336 ? 14.543 -17.203 -6.016 1.00 90.06 336 VAL A O 1
ATOM 2669 N N . GLN A 1 337 ? 15.107 -18.990 -7.271 1.00 92.81 337 GLN A N 1
ATOM 2670 C CA . GLN A 1 337 ? 13.768 -19.207 -7.813 1.00 92.81 337 GLN A CA 1
ATOM 2671 C C . GLN A 1 337 ? 12.787 -19.663 -6.731 1.00 92.81 337 GLN A C 1
ATOM 2673 O O . GLN A 1 337 ? 11.699 -19.097 -6.599 1.00 92.81 337 GLN A O 1
ATOM 2678 N N . ALA A 1 338 ? 13.174 -20.630 -5.896 1.00 92.88 338 ALA A N 1
ATOM 2679 C CA . ALA A 1 338 ? 12.345 -21.084 -4.782 1.00 92.88 338 ALA A CA 1
ATOM 2680 C C . ALA A 1 338 ? 12.027 -19.946 -3.793 1.00 92.88 338 ALA A C 1
ATOM 2682 O O . ALA A 1 338 ? 10.896 -19.833 -3.312 1.00 92.88 338 ALA A O 1
ATOM 2683 N N . ILE A 1 339 ? 13.000 -19.073 -3.506 1.00 93.50 339 ILE A N 1
ATOM 2684 C CA . ILE A 1 339 ? 12.791 -17.891 -2.655 1.00 93.50 339 ILE A CA 1
ATOM 2685 C C . ILE A 1 339 ? 11.834 -16.904 -3.331 1.00 93.50 339 ILE A C 1
ATOM 2687 O O . ILE A 1 339 ? 10.972 -16.332 -2.663 1.00 93.50 339 ILE A O 1
ATOM 2691 N N . ALA A 1 340 ? 11.945 -16.721 -4.647 1.00 94.94 340 ALA A N 1
ATOM 2692 C CA . ALA A 1 340 ? 11.081 -15.820 -5.399 1.00 94.94 340 ALA A CA 1
ATOM 2693 C C . ALA A 1 340 ? 9.620 -16.274 -5.384 1.00 94.94 340 ALA A C 1
ATOM 2695 O O . ALA A 1 340 ? 8.733 -15.462 -5.129 1.00 94.94 340 ALA A O 1
ATOM 2696 N N . VAL A 1 341 ? 9.370 -17.574 -5.569 1.00 95.75 341 VAL A N 1
ATOM 2697 C CA . VAL A 1 341 ? 8.025 -18.162 -5.466 1.00 95.75 341 VAL A CA 1
ATOM 2698 C C . VAL A 1 341 ? 7.455 -17.943 -4.065 1.00 95.75 341 VAL A C 1
ATOM 2700 O O . VAL A 1 341 ? 6.352 -17.422 -3.911 1.00 95.75 341 VAL A O 1
ATOM 2703 N N . GLN A 1 342 ? 8.236 -18.245 -3.025 1.00 95.25 342 GLN A N 1
ATOM 2704 C CA . GLN A 1 342 ? 7.829 -18.011 -1.638 1.00 95.25 342 GLN A CA 1
ATOM 2705 C C . GLN A 1 342 ? 7.540 -16.534 -1.336 1.00 95.25 342 GLN A C 1
ATOM 2707 O O . GLN A 1 342 ? 6.615 -16.230 -0.576 1.00 95.25 342 GLN A O 1
ATOM 2712 N N . GLY A 1 343 ? 8.327 -15.628 -1.917 1.00 95.81 343 GLY A N 1
ATOM 2713 C CA . GLY A 1 343 ? 8.147 -14.186 -1.821 1.00 95.81 343 GLY A CA 1
ATOM 2714 C C . GLY A 1 343 ? 6.872 -13.706 -2.514 1.00 95.81 343 GLY A C 1
ATOM 2715 O O . GLY A 1 343 ? 6.123 -12.928 -1.920 1.00 95.81 343 GLY A O 1
ATOM 2716 N N . MET A 1 344 ? 6.584 -14.211 -3.717 1.00 95.94 344 MET A N 1
ATOM 2717 C CA . MET A 1 344 ? 5.366 -13.893 -4.469 1.00 95.94 344 MET A CA 1
ATOM 2718 C C . MET A 1 344 ? 4.115 -14.312 -3.691 1.00 95.94 344 MET A C 1
ATOM 2720 O O . MET A 1 344 ? 3.214 -13.504 -3.466 1.00 95.94 344 MET A O 1
ATOM 2724 N N . GLU A 1 345 ? 4.093 -15.540 -3.169 1.00 96.06 345 GLU A N 1
ATOM 2725 C CA . GLU A 1 345 ? 2.974 -15.998 -2.347 1.00 96.06 345 GLU A CA 1
ATOM 2726 C C . GLU A 1 345 ? 2.825 -15.170 -1.059 1.00 96.06 345 GLU A C 1
ATOM 2728 O O . GLU A 1 345 ? 1.712 -14.894 -0.609 1.00 96.06 345 GLU A O 1
ATOM 2733 N N . ALA A 1 346 ? 3.936 -14.785 -0.420 1.00 97.06 346 ALA A N 1
ATOM 2734 C CA . ALA A 1 346 ? 3.908 -13.950 0.779 1.00 97.06 346 ALA A CA 1
ATOM 2735 C C . ALA A 1 346 ? 3.344 -12.549 0.481 1.00 97.06 346 ALA A C 1
ATOM 2737 O O . ALA A 1 346 ? 2.536 -12.040 1.260 1.00 97.06 346 ALA A O 1
ATOM 2738 N N . TRP A 1 347 ? 3.701 -11.957 -0.663 1.00 96.38 347 TRP A N 1
ATOM 2739 C CA . TRP A 1 347 ? 3.149 -10.689 -1.146 1.00 96.38 347 TRP A CA 1
ATOM 2740 C C . TRP A 1 347 ? 1.627 -10.756 -1.334 1.00 96.38 347 TRP A C 1
ATOM 2742 O O . TRP A 1 347 ? 0.894 -9.912 -0.805 1.00 96.38 347 TRP A O 1
ATOM 2752 N N . GLU A 1 348 ? 1.133 -11.789 -2.017 1.00 95.31 348 GLU A N 1
ATOM 2753 C CA . GLU A 1 348 ? -0.299 -11.980 -2.266 1.00 95.31 348 GLU A CA 1
ATOM 2754 C C . GLU A 1 348 ? -1.086 -12.280 -0.983 1.00 95.31 348 GLU A C 1
ATOM 2756 O O . GLU A 1 348 ? -2.148 -11.691 -0.741 1.00 95.31 348 GLU A O 1
ATOM 2761 N N . ARG A 1 349 ? -0.558 -13.151 -0.110 1.00 96.69 349 ARG A N 1
ATOM 2762 C CA . ARG A 1 349 ? -1.161 -13.451 1.202 1.00 96.69 349 ARG A CA 1
ATOM 2763 C C . ARG A 1 349 ? -1.246 -12.203 2.073 1.00 96.69 349 ARG A C 1
ATOM 2765 O O . ARG A 1 349 ? -2.302 -11.927 2.641 1.00 96.69 349 ARG A O 1
ATOM 2772 N N . MET A 1 350 ? -0.175 -11.412 2.134 1.00 96.62 350 MET A N 1
ATOM 2773 C CA . MET A 1 350 ? -0.138 -10.171 2.907 1.00 96.62 350 MET A CA 1
ATOM 2774 C C . MET A 1 350 ? -1.192 -9.171 2.406 1.00 96.62 350 MET A C 1
ATOM 2776 O O . MET A 1 350 ? -1.981 -8.660 3.202 1.00 96.62 350 MET A O 1
ATOM 2780 N N . ARG A 1 351 ? -1.265 -8.925 1.089 1.00 96.12 351 ARG A N 1
ATOM 2781 C CA . ARG A 1 351 ? -2.236 -7.985 0.496 1.00 96.12 351 ARG A CA 1
ATOM 2782 C C . ARG A 1 351 ? -3.678 -8.455 0.640 1.00 96.12 351 ARG A C 1
ATOM 2784 O O . ARG A 1 351 ? -4.547 -7.671 1.027 1.00 96.12 351 ARG A O 1
ATOM 2791 N N . SER A 1 352 ? -3.953 -9.726 0.361 1.00 96.44 352 SER A N 1
ATOM 2792 C CA . SER A 1 352 ? -5.305 -10.287 0.467 1.00 96.44 352 SER A CA 1
ATOM 2793 C C . SER A 1 352 ? -5.791 -10.351 1.919 1.00 96.44 352 SER A C 1
ATOM 2795 O O . SER A 1 352 ? -6.939 -9.995 2.199 1.00 96.44 352 SER A O 1
ATOM 2797 N N . GLY A 1 353 ? -4.924 -10.724 2.862 1.00 97.94 353 GLY A N 1
ATOM 2798 C CA . GLY A 1 353 ? -5.222 -10.707 4.291 1.00 97.94 353 GLY A CA 1
ATOM 2799 C C . GLY A 1 353 ? -5.453 -9.289 4.817 1.00 97.94 353 GLY A C 1
ATOM 2800 O O . GLY A 1 353 ? -6.472 -9.041 5.463 1.00 97.94 353 GLY A O 1
ATOM 2801 N N . ALA A 1 354 ? -4.603 -8.324 4.450 1.00 97.69 354 ALA A N 1
ATOM 2802 C CA . ALA A 1 354 ? -4.810 -6.917 4.797 1.00 97.69 354 ALA A CA 1
ATOM 2803 C C . ALA A 1 354 ? -6.146 -6.390 4.249 1.00 97.69 354 ALA A C 1
ATOM 2805 O O . ALA A 1 354 ? -6.914 -5.765 4.980 1.00 97.69 354 ALA A O 1
ATOM 2806 N N . SER A 1 355 ? -6.489 -6.741 3.005 1.00 97.62 355 SER A N 1
ATOM 2807 C CA . SER A 1 355 ? -7.790 -6.419 2.401 1.00 97.62 355 SER A CA 1
ATOM 2808 C C . SER A 1 355 ? -8.961 -6.979 3.215 1.00 97.62 355 SER A C 1
ATOM 2810 O O . SER A 1 355 ? -9.965 -6.295 3.406 1.00 97.62 355 SER A O 1
ATOM 2812 N N . LYS A 1 356 ? -8.857 -8.219 3.722 1.00 97.75 356 LYS A N 1
ATOM 2813 C CA . LYS A 1 356 ? -9.883 -8.834 4.585 1.00 97.75 356 LYS A CA 1
ATOM 2814 C C . LYS A 1 356 ? -10.018 -8.098 5.919 1.00 97.75 356 LYS A C 1
ATOM 2816 O O . LYS A 1 356 ? -11.144 -7.877 6.361 1.00 97.75 356 LYS A O 1
ATOM 2821 N N . LEU A 1 357 ? -8.905 -7.697 6.536 1.00 97.88 357 LEU A N 1
ATOM 2822 C CA . LEU A 1 357 ? -8.913 -6.928 7.783 1.00 97.88 357 LEU A CA 1
ATOM 2823 C C . LEU A 1 357 ? -9.554 -5.549 7.584 1.00 97.88 357 LEU A C 1
ATOM 2825 O O . LEU A 1 357 ? -10.434 -5.171 8.359 1.00 97.88 357 LEU A O 1
ATOM 2829 N N . MET A 1 358 ? -9.195 -4.838 6.511 1.00 96.56 358 MET A N 1
ATOM 2830 C CA . MET A 1 358 ? -9.711 -3.498 6.202 1.00 96.56 358 MET A CA 1
ATOM 2831 C C . MET A 1 358 ? -11.230 -3.459 5.969 1.00 96.56 358 MET A C 1
ATOM 2833 O O . MET A 1 358 ? -11.852 -2.428 6.197 1.00 96.56 358 MET A O 1
ATOM 2837 N N . LYS A 1 359 ? -11.869 -4.587 5.618 1.00 95.19 359 LYS A N 1
ATOM 2838 C CA . LYS A 1 359 ? -13.344 -4.681 5.526 1.00 95.19 359 LYS A CA 1
ATOM 2839 C C . LYS A 1 359 ? -14.061 -4.468 6.864 1.00 95.19 359 LYS A C 1
ATOM 2841 O O . LYS A 1 359 ? -15.264 -4.214 6.872 1.00 95.19 359 LYS A O 1
ATOM 2846 N N . LYS A 1 360 ? -13.375 -4.666 7.995 1.00 95.00 360 LYS A N 1
ATOM 2847 C CA . LYS A 1 360 ? -13.943 -4.513 9.348 1.00 95.00 360 LYS A CA 1
ATOM 2848 C C . LYS A 1 360 ? -13.214 -3.469 10.175 1.00 95.00 360 LYS A C 1
ATOM 2850 O O . LYS A 1 360 ? -13.845 -2.754 10.947 1.00 95.00 360 LYS A O 1
ATOM 2855 N N . TYR A 1 361 ? -11.899 -3.395 10.037 1.00 95.38 361 TYR A N 1
ATOM 2856 C CA . TYR A 1 361 ? -11.061 -2.455 10.757 1.00 95.38 361 TYR A CA 1
ATOM 2857 C C . TYR A 1 361 ? -10.828 -1.217 9.899 1.00 95.38 361 TYR A C 1
ATOM 2859 O O . TYR A 1 361 ? -10.155 -1.280 8.875 1.00 95.38 361 TYR A O 1
ATOM 2867 N N . ALA A 1 362 ? -11.384 -0.087 10.335 1.00 93.62 362 ALA A N 1
ATOM 2868 C CA . ALA A 1 362 ? -11.213 1.181 9.641 1.00 93.62 362 ALA A CA 1
ATOM 2869 C C . ALA A 1 362 ? -9.737 1.602 9.615 1.00 93.62 362 ALA A C 1
ATOM 2871 O O . ALA A 1 362 ? -9.051 1.555 10.639 1.00 93.62 362 ALA A O 1
ATOM 2872 N N . VAL A 1 363 ? -9.280 2.062 8.454 1.00 96.19 363 VAL A N 1
ATOM 2873 C CA . VAL A 1 363 ? -7.959 2.664 8.251 1.00 96.19 363 VAL A CA 1
ATOM 2874 C C . VAL A 1 363 ? -8.155 3.975 7.503 1.00 96.19 363 VAL A C 1
ATOM 2876 O O . VAL A 1 363 ? -8.934 4.054 6.552 1.00 96.19 363 VAL A O 1
ATOM 2879 N N . GLN A 1 364 ? -7.480 5.020 7.961 1.00 95.81 364 GLN A N 1
ATOM 2880 C CA . GLN A 1 364 ? -7.560 6.362 7.404 1.00 95.81 364 GLN A CA 1
ATOM 2881 C C . GLN A 1 364 ? -6.244 6.715 6.715 1.00 95.81 364 GLN A C 1
ATOM 2883 O O . GLN A 1 364 ? -5.166 6.438 7.237 1.00 95.81 364 GLN A O 1
ATOM 2888 N N . THR A 1 365 ? -6.329 7.377 5.566 1.00 95.31 365 THR A N 1
ATOM 2889 C CA . THR A 1 365 ? -5.186 7.981 4.876 1.00 95.31 365 THR A CA 1
ATOM 2890 C C . THR A 1 365 ? -5.419 9.470 4.686 1.00 95.31 365 THR A C 1
ATOM 2892 O O . THR A 1 365 ? -6.558 9.930 4.556 1.00 95.31 365 THR A O 1
ATOM 2895 N N . CYS A 1 366 ? -4.346 10.252 4.674 1.00 92.88 366 CYS A N 1
ATOM 2896 C CA . CYS A 1 366 ? -4.429 11.627 4.223 1.00 92.88 366 CYS A CA 1
ATOM 2897 C C . CYS A 1 366 ? -4.595 11.656 2.700 1.00 92.88 366 CYS A C 1
ATOM 2899 O O . CYS A 1 366 ? -3.856 11.015 1.957 1.00 92.88 366 CYS A O 1
ATOM 2901 N N . GLY A 1 367 ? -5.534 12.462 2.206 1.00 90.75 367 GLY A N 1
ATOM 2902 C CA . GLY A 1 367 ? -5.769 12.600 0.770 1.00 90.75 367 GLY A CA 1
ATOM 2903 C C . GLY A 1 367 ? -4.604 13.207 -0.023 1.00 90.75 367 GLY A C 1
ATOM 2904 O O . GLY A 1 367 ? -4.714 13.273 -1.238 1.00 90.75 367 GLY A O 1
ATOM 2905 N N . TYR A 1 368 ? -3.523 13.672 0.611 1.00 87.62 368 TYR A N 1
ATOM 2906 C CA . TYR A 1 368 ? -2.439 14.387 -0.079 1.00 87.62 368 TYR A CA 1
ATOM 2907 C C . TYR A 1 368 ? -1.026 13.925 0.295 1.00 87.62 368 TYR A C 1
ATOM 2909 O O . TYR A 1 368 ? -0.156 13.904 -0.569 1.00 87.62 368 TYR A O 1
ATOM 2917 N N . CYS A 1 369 ? -0.771 13.568 1.557 1.00 88.69 369 CYS A N 1
ATOM 2918 C CA . CYS A 1 369 ? 0.513 13.003 1.980 1.00 88.69 369 CYS A CA 1
ATOM 2919 C C . CYS A 1 369 ? 0.394 11.500 2.273 1.00 88.69 369 CYS A C 1
ATOM 2921 O O . CYS A 1 369 ? -0.695 10.930 2.238 1.00 88.69 369 CYS A O 1
ATOM 2923 N N . SER A 1 370 ? 1.525 10.855 2.551 1.00 89.19 370 SER A N 1
ATOM 2924 C CA . SER A 1 370 ? 1.614 9.427 2.877 1.00 89.19 370 SER A CA 1
ATOM 2925 C C . SER A 1 370 ? 1.185 9.083 4.308 1.00 89.19 370 SER A C 1
ATOM 2927 O O . SER A 1 370 ? 1.244 7.919 4.680 1.00 89.19 370 SER A O 1
ATOM 2929 N N . GLU A 1 371 ? 0.744 10.059 5.109 1.00 92.25 371 GLU A N 1
ATOM 2930 C CA . GLU A 1 371 ? 0.318 9.808 6.489 1.00 92.25 371 GLU A CA 1
ATOM 2931 C C . GLU A 1 371 ? -0.935 8.927 6.552 1.00 92.25 371 GLU A C 1
ATOM 2933 O O . GLU A 1 371 ? -1.899 9.103 5.791 1.00 92.25 371 GLU A O 1
ATOM 2938 N N . MET A 1 372 ? -0.914 7.983 7.492 1.00 94.75 372 MET A N 1
ATOM 2939 C CA . MET A 1 372 ? -1.966 6.999 7.709 1.00 94.75 372 MET A CA 1
ATOM 2940 C C . MET A 1 372 ? -2.208 6.764 9.197 1.00 94.75 372 MET A C 1
ATOM 2942 O O . MET A 1 372 ? -1.337 6.956 10.039 1.00 94.75 372 MET A O 1
ATOM 2946 N N . GLN A 1 373 ? -3.419 6.321 9.520 1.00 96.44 373 GLN A N 1
ATOM 2947 C CA . GLN A 1 373 ? -3.797 5.955 10.875 1.00 96.44 373 GLN A CA 1
ATOM 2948 C C . GLN A 1 373 ? -4.756 4.770 10.847 1.00 96.44 373 GLN A C 1
ATOM 2950 O O . GLN A 1 373 ? -5.804 4.828 10.204 1.00 96.44 373 GLN A O 1
ATOM 2955 N N . VAL A 1 374 ? -4.437 3.713 11.589 1.00 95.81 374 VAL A N 1
ATOM 2956 C CA . VAL A 1 374 ? -5.388 2.628 11.847 1.00 95.81 374 VAL A CA 1
ATOM 2957 C C . VAL A 1 374 ? -6.368 3.079 12.923 1.00 95.81 374 VAL A C 1
ATOM 2959 O O . VAL A 1 374 ? -5.977 3.634 13.950 1.00 95.81 374 VAL A O 1
ATOM 2962 N N . GLY A 1 375 ? -7.654 2.844 12.683 1.00 91.50 375 GLY A N 1
ATOM 2963 C CA . GLY A 1 375 ? -8.749 3.232 13.558 1.00 91.50 375 GLY A CA 1
ATOM 2964 C C . GLY A 1 375 ? -9.822 4.065 12.848 1.00 91.50 375 GLY A C 1
ATOM 2965 O O . GLY A 1 375 ? -9.646 4.529 11.721 1.00 91.50 375 GLY A O 1
ATOM 2966 N N . PRO A 1 376 ? -10.965 4.293 13.516 1.00 87.31 376 PRO A N 1
ATOM 2967 C CA . PRO A 1 376 ? -12.089 5.037 12.941 1.00 87.31 376 PRO A CA 1
ATOM 2968 C C . PRO A 1 376 ? -11.809 6.539 12.779 1.00 87.31 376 PRO A C 1
ATOM 2970 O O . PRO A 1 376 ? -12.578 7.248 12.133 1.00 87.31 376 PRO A O 1
ATOM 2973 N N . LYS A 1 377 ? -10.751 7.055 13.412 1.00 89.75 377 LYS A N 1
ATOM 2974 C CA . LYS A 1 377 ? -10.380 8.471 13.400 1.00 89.75 377 LYS A CA 1
ATOM 2975 C C . LYS A 1 377 ? -8.905 8.594 13.060 1.00 89.75 377 LYS A C 1
ATOM 2977 O O . LYS A 1 377 ? -8.079 7.905 13.647 1.00 89.75 377 LYS A O 1
ATOM 2982 N N . GLY A 1 378 ? -8.590 9.530 12.175 1.00 92.50 378 GLY A N 1
ATOM 2983 C CA . GLY A 1 378 ? -7.218 9.969 11.980 1.00 92.50 378 GLY A CA 1
ATOM 2984 C C . GLY A 1 378 ? -6.701 10.790 13.164 1.00 92.50 378 GLY A C 1
ATOM 2985 O O . GLY A 1 378 ? -7.485 11.350 13.942 1.00 92.50 378 GLY A O 1
ATOM 2986 N N . HIS A 1 379 ? -5.380 10.874 13.297 1.00 93.12 379 HIS A N 1
ATOM 2987 C CA . HIS A 1 379 ? -4.739 11.681 14.331 1.00 93.12 379 HIS A CA 1
ATOM 2988 C C . HIS A 1 379 ? -4.925 13.191 14.087 1.00 93.12 379 HIS A C 1
ATOM 2990 O O . HIS A 1 379 ? -5.278 13.648 12.996 1.00 93.12 379 HIS A O 1
ATOM 2996 N N . LYS A 1 380 ? -4.685 13.990 15.130 1.00 92.88 380 LYS A N 1
ATOM 2997 C CA . LYS A 1 380 ? -4.799 15.459 15.129 1.00 92.88 380 LYS A CA 1
ATOM 2998 C C . LYS A 1 380 ? -3.452 16.180 15.018 1.00 92.88 380 LYS A C 1
ATOM 3000 O O . LYS A 1 380 ? -3.409 17.402 15.142 1.00 92.88 380 LYS A O 1
ATOM 3005 N N . VAL A 1 381 ? -2.363 15.440 14.813 1.00 92.38 381 VAL A N 1
ATOM 3006 C CA . VAL A 1 381 ? -1.034 16.006 14.540 1.00 92.38 381 VAL A CA 1
ATOM 3007 C C . VAL A 1 381 ? -1.063 16.914 13.303 1.00 92.38 381 VAL A C 1
ATOM 3009 O O . VAL A 1 381 ? -1.669 16.567 12.289 1.00 92.38 381 VAL A O 1
ATOM 3012 N N . ARG A 1 382 ? -0.418 18.083 13.405 1.00 90.19 382 ARG A N 1
ATOM 3013 C CA . ARG A 1 382 ? -0.403 19.154 12.397 1.00 90.19 382 ARG A CA 1
ATOM 3014 C C . ARG A 1 382 ? 0.883 19.154 11.559 1.00 90.19 382 ARG A C 1
ATOM 3016 O O . ARG A 1 382 ? 1.605 20.141 11.511 1.00 90.19 382 ARG A O 1
ATOM 3023 N N . ASN A 1 383 ? 1.200 18.028 10.928 1.00 89.88 383 ASN A N 1
ATOM 3024 C CA . ASN A 1 383 ? 2.441 17.826 10.165 1.00 89.88 383 ASN A CA 1
ATOM 3025 C C . ASN A 1 383 ? 2.202 17.489 8.680 1.00 89.88 383 ASN A C 1
ATOM 3027 O O . ASN A 1 383 ? 3.067 16.912 8.025 1.00 89.88 383 ASN A O 1
ATOM 3031 N N . CYS A 1 384 ? 1.035 17.818 8.122 1.00 88.88 384 CYS A N 1
ATOM 3032 C CA . CYS A 1 384 ? 0.755 17.585 6.707 1.00 88.88 384 CYS A CA 1
ATOM 3033 C C . CYS A 1 384 ? 1.641 18.473 5.816 1.00 88.88 384 CYS A C 1
ATOM 3035 O O . CYS A 1 384 ? 1.436 19.682 5.730 1.00 88.88 384 CYS A O 1
ATOM 3037 N N . GLN A 1 385 ? 2.590 17.858 5.108 1.00 81.75 385 GLN A N 1
ATOM 3038 C CA . GLN A 1 385 ? 3.545 18.538 4.217 1.00 81.75 385 GLN A CA 1
ATOM 3039 C C . GLN A 1 385 ? 3.030 18.717 2.774 1.00 81.75 385 GLN A C 1
ATOM 3041 O O . GLN A 1 385 ? 3.803 18.956 1.848 1.00 81.75 385 GLN A O 1
ATOM 3046 N N . ALA A 1 386 ? 1.726 18.560 2.545 1.00 78.75 386 ALA A N 1
ATOM 3047 C CA . ALA A 1 386 ? 1.154 18.662 1.208 1.00 78.75 386 ALA A CA 1
ATOM 3048 C C . ALA A 1 386 ? 1.180 20.099 0.653 1.00 78.75 386 ALA A C 1
ATOM 3050 O O . ALA A 1 386 ? 1.081 21.091 1.383 1.00 78.75 386 ALA A O 1
ATOM 3051 N N . PHE A 1 387 ? 1.259 20.211 -0.675 1.00 66.81 387 PHE A N 1
ATOM 3052 C CA . PHE A 1 387 ? 1.261 21.494 -1.378 1.00 66.81 387 PHE A CA 1
ATOM 3053 C C . PHE A 1 387 ? -0.005 22.314 -1.046 1.00 66.81 387 PHE A C 1
ATOM 3055 O O . PHE A 1 387 ? -1.119 21.803 -1.139 1.00 66.81 387 PHE A O 1
ATOM 3062 N N . LYS A 1 388 ? 0.168 23.593 -0.667 1.00 63.03 388 LYS A N 1
ATOM 3063 C CA . LYS A 1 388 ? -0.886 24.556 -0.251 1.00 63.03 388 LYS A CA 1
ATOM 3064 C C . LYS A 1 388 ? -1.612 24.267 1.078 1.00 63.03 388 LYS A C 1
ATOM 3066 O O . LYS A 1 388 ? -2.595 24.937 1.390 1.00 63.03 388 LYS A O 1
ATOM 3071 N N . HIS A 1 389 ? -1.129 23.341 1.907 1.00 66.25 389 HIS A N 1
ATOM 3072 C CA . HIS A 1 389 ? -1.781 23.004 3.183 1.00 66.25 389 HIS A CA 1
ATOM 3073 C C . HIS A 1 389 ? -1.368 23.875 4.387 1.00 66.25 389 HIS A C 1
ATOM 3075 O O . HIS A 1 389 ? -1.926 23.703 5.470 1.00 66.25 389 HIS A O 1
ATOM 3081 N N . GLN A 1 390 ? -0.504 24.884 4.197 1.00 60.84 390 GLN A N 1
ATOM 3082 C CA . GLN A 1 390 ? -0.256 25.938 5.201 1.00 60.84 390 GLN A CA 1
ATOM 3083 C C . GLN A 1 390 ? -1.563 26.630 5.641 1.00 60.84 390 GLN A C 1
ATOM 3085 O O . GLN A 1 390 ? -1.752 26.911 6.818 1.00 60.84 390 GLN A O 1
ATOM 3090 N N . MET A 1 391 ? -2.524 26.792 4.722 1.00 66.25 391 MET A N 1
ATOM 3091 C CA . MET A 1 391 ? -3.856 27.368 4.989 1.00 66.25 391 MET A CA 1
ATOM 3092 C C . MET A 1 391 ? -4.736 26.508 5.916 1.00 66.25 391 MET A C 1
ATOM 3094 O O . MET A 1 391 ? -5.770 26.967 6.390 1.00 66.25 391 MET A O 1
ATOM 3098 N N . ARG A 1 392 ? -4.361 25.244 6.154 1.00 72.31 392 ARG A N 1
ATOM 3099 C CA . ARG A 1 392 ? -5.040 24.325 7.081 1.00 72.31 392 ARG A CA 1
ATOM 3100 C C . ARG A 1 392 ? -4.241 24.093 8.356 1.00 72.31 392 ARG A C 1
ATOM 3102 O O . ARG A 1 392 ? -4.521 23.125 9.060 1.00 72.31 392 ARG A O 1
ATOM 3109 N N . ASP A 1 393 ? -3.242 24.932 8.624 1.00 84.31 393 ASP A N 1
ATOM 3110 C CA . ASP A 1 393 ? -2.402 24.821 9.815 1.00 84.31 393 ASP A CA 1
ATOM 3111 C C . ASP A 1 393 ? -1.804 23.406 9.959 1.00 84.31 393 ASP A C 1
ATOM 3113 O O . ASP A 1 393 ? -1.897 22.761 11.000 1.00 84.31 393 ASP A O 1
ATOM 3117 N N . GLY A 1 394 ? -1.326 22.842 8.840 1.00 86.50 394 GLY A N 1
ATOM 3118 C CA . GLY A 1 394 ? -0.718 21.508 8.797 1.00 86.50 394 GLY A CA 1
ATOM 3119 C C . GLY A 1 394 ? -1.672 20.334 9.055 1.00 86.50 394 GLY A C 1
ATOM 3120 O O . GLY A 1 394 ? -1.207 19.209 9.231 1.00 86.50 394 GLY A O 1
ATOM 3121 N N . GLN A 1 395 ? -2.992 20.540 9.087 1.00 89.69 395 GLN A N 1
ATOM 3122 C CA . GLN A 1 395 ? -3.955 19.466 9.350 1.00 89.69 395 GLN A CA 1
ATOM 3123 C C . GLN A 1 395 ? -4.137 18.512 8.162 1.00 89.69 395 GLN A C 1
ATOM 3125 O O . GLN A 1 395 ? -4.145 18.908 6.991 1.00 89.69 395 GLN A O 1
ATOM 3130 N N . HIS A 1 396 ? -4.366 17.240 8.485 1.00 91.38 396 HIS A N 1
ATOM 3131 C CA . HIS A 1 396 ? -4.600 16.181 7.506 1.00 91.38 396 HIS A CA 1
ATOM 3132 C C . HIS A 1 396 ? -6.024 16.184 6.958 1.00 91.38 396 HIS A C 1
ATOM 3134 O O . HIS A 1 396 ? -7.001 16.419 7.669 1.00 91.38 396 HIS A O 1
ATOM 3140 N N . ALA A 1 397 ? -6.143 15.867 5.670 1.00 90.62 397 ALA A N 1
ATOM 3141 C CA . ALA A 1 397 ? -7.422 15.646 5.010 1.00 90.62 397 ALA A CA 1
ATOM 3142 C C . ALA A 1 397 ? -7.749 14.147 5.019 1.00 90.62 397 ALA A C 1
ATOM 3144 O O . ALA A 1 397 ? -7.555 13.470 4.010 1.00 90.62 397 ALA A O 1
ATOM 3145 N N . TRP A 1 398 ? -8.201 13.643 6.168 1.00 93.12 398 TRP A N 1
ATOM 3146 C CA . TRP A 1 398 ? -8.502 12.224 6.360 1.00 93.12 398 TRP A CA 1
ATOM 3147 C C . TRP A 1 398 ? -9.614 11.723 5.436 1.00 93.12 398 TRP A C 1
ATOM 3149 O O . TRP A 1 398 ? -10.631 12.392 5.235 1.00 93.12 398 TRP A O 1
ATOM 3159 N N . GLN A 1 399 ? -9.400 10.533 4.891 1.00 93.56 399 GLN A N 1
ATOM 3160 C CA . GLN A 1 399 ? -10.354 9.758 4.112 1.00 93.56 399 GLN A CA 1
ATOM 3161 C C . GLN A 1 399 ? -10.097 8.264 4.330 1.00 93.56 399 GLN A C 1
ATOM 3163 O O . GLN A 1 399 ? -9.041 7.879 4.834 1.00 93.56 399 GLN A O 1
ATOM 3168 N N . GLU A 1 400 ? -11.053 7.431 3.934 1.00 94.12 400 GLU A N 1
ATOM 3169 C CA . GLU A 1 400 ? -10.891 5.979 3.949 1.00 94.12 400 GLU A CA 1
ATOM 3170 C C . GLU A 1 400 ? -9.713 5.550 3.066 1.00 94.12 400 GLU A C 1
ATOM 3172 O O . GLU A 1 400 ? -9.524 6.078 1.965 1.00 94.12 400 GLU A O 1
ATOM 3177 N N . ALA A 1 401 ? -8.898 4.638 3.591 1.00 95.62 401 ALA A N 1
ATOM 3178 C CA . ALA A 1 401 ? -7.729 4.107 2.911 1.00 95.62 401 ALA A CA 1
ATOM 3179 C C . ALA A 1 401 ? -8.075 2.893 2.046 1.00 95.62 401 ALA A C 1
ATOM 3181 O O . ALA A 1 401 ? -8.921 2.075 2.402 1.00 95.62 401 ALA A O 1
ATOM 3182 N N . THR A 1 402 ? -7.341 2.735 0.951 1.00 94.06 402 THR A N 1
ATOM 3183 C CA . THR A 1 402 ? -7.310 1.506 0.157 1.00 94.06 402 THR A CA 1
ATOM 3184 C C . THR A 1 402 ? -6.127 0.627 0.559 1.00 94.06 402 THR A C 1
ATOM 3186 O O . THR A 1 402 ? -5.206 1.056 1.256 1.00 94.06 402 THR A O 1
ATOM 3189 N N . VAL A 1 403 ? -6.127 -0.620 0.094 1.00 94.50 403 VAL A N 1
ATOM 3190 C CA . VAL A 1 403 ? -5.018 -1.560 0.327 1.00 94.50 403 VAL A CA 1
ATOM 3191 C C . VAL A 1 403 ? -3.726 -1.055 -0.321 1.00 94.50 403 VAL A C 1
ATOM 3193 O O . VAL A 1 403 ? -2.652 -1.269 0.230 1.00 94.50 403 VAL A O 1
ATOM 3196 N N . ASP A 1 404 ? -3.828 -0.322 -1.432 1.00 92.38 404 ASP A N 1
ATOM 3197 C CA . ASP A 1 404 ? -2.687 0.324 -2.088 1.00 92.38 404 ASP A CA 1
ATOM 3198 C C . ASP A 1 404 ? -2.187 1.561 -1.338 1.00 92.38 404 ASP A C 1
ATOM 3200 O O . ASP A 1 404 ? -1.047 1.963 -1.526 1.00 92.38 404 ASP A O 1
ATOM 3204 N N . ASP A 1 405 ? -2.987 2.170 -0.460 1.00 93.31 405 ASP A N 1
ATOM 3205 C CA . ASP A 1 405 ? -2.458 3.179 0.461 1.00 93.31 405 ASP A CA 1
ATOM 3206 C C . ASP A 1 405 ? -1.646 2.520 1.579 1.00 93.31 405 ASP A C 1
ATOM 3208 O O . ASP A 1 405 ? -0.588 3.022 1.947 1.00 93.31 405 ASP A O 1
ATOM 3212 N N . LEU A 1 406 ? -2.149 1.394 2.103 1.00 93.81 406 LEU A N 1
ATOM 3213 C CA . LEU A 1 406 ? -1.523 0.634 3.186 1.00 93.81 406 LEU A CA 1
ATOM 3214 C C . LEU A 1 406 ? -0.221 -0.046 2.742 1.00 93.81 406 LEU A C 1
ATOM 3216 O O . LEU A 1 406 ? 0.748 -0.088 3.498 1.00 93.81 406 LEU A O 1
ATOM 3220 N N . ILE A 1 407 ? -0.227 -0.606 1.532 1.00 93.19 407 ILE A N 1
ATOM 3221 C CA . ILE A 1 407 ? 0.875 -1.347 0.916 1.00 93.19 407 ILE A CA 1
ATOM 3222 C C . ILE A 1 407 ? 1.110 -0.737 -0.476 1.00 93.19 407 ILE A C 1
ATOM 3224 O O . ILE A 1 407 ? 0.641 -1.304 -1.470 1.00 93.19 407 ILE A O 1
ATOM 3228 N N . PRO A 1 408 ? 1.790 0.424 -0.568 1.00 91.00 408 PRO A N 1
ATOM 3229 C CA . PRO A 1 408 ? 1.974 1.136 -1.829 1.00 91.00 408 PRO A CA 1
ATOM 3230 C C . PRO A 1 408 ? 2.737 0.313 -2.868 1.00 91.00 408 PRO A C 1
ATOM 3232 O O . PRO A 1 408 ? 3.917 0.020 -2.658 1.00 91.00 408 PRO A O 1
ATOM 3235 N N . PRO A 1 409 ? 2.116 -0.047 -4.010 1.00 91.38 409 PRO A N 1
ATOM 3236 C CA . PRO A 1 409 ? 2.845 -0.677 -5.098 1.00 91.38 409 PRO A CA 1
ATOM 3237 C C . PRO A 1 409 ? 3.721 0.365 -5.805 1.00 91.38 409 PRO A C 1
ATOM 3239 O O . PRO A 1 409 ? 3.228 1.352 -6.358 1.00 91.38 409 PRO A O 1
ATOM 3242 N N . VAL A 1 410 ? 5.033 0.139 -5.817 1.00 92.75 410 VAL A N 1
ATOM 3243 C CA . VAL A 1 410 ? 5.973 0.923 -6.630 1.00 92.75 410 VAL A CA 1
ATOM 3244 C C . VAL A 1 410 ? 5.987 0.331 -8.029 1.00 92.75 410 VAL A C 1
ATOM 3246 O O . VAL A 1 410 ? 6.562 -0.726 -8.221 1.00 92.75 410 VAL A O 1
ATOM 3249 N N . TYR A 1 411 ? 5.341 0.957 -9.008 1.00 92.31 411 TYR A N 1
ATOM 3250 C CA . TYR A 1 411 ? 5.333 0.421 -10.373 1.00 92.31 411 TYR A CA 1
ATOM 3251 C C . TYR A 1 411 ? 6.654 0.694 -11.100 1.00 92.31 411 TYR A C 1
ATOM 3253 O O . TYR A 1 411 ? 7.138 1.827 -11.113 1.00 92.31 411 TYR A O 1
ATOM 3261 N N . VAL A 1 412 ? 7.195 -0.343 -11.737 1.00 93.06 412 VAL A N 1
ATOM 3262 C CA . VAL A 1 412 ? 8.406 -0.321 -12.567 1.00 93.06 412 VAL A CA 1
ATOM 3263 C C . VAL A 1 412 ? 8.090 -0.852 -13.963 1.00 93.06 412 VAL A C 1
ATOM 3265 O O . VAL A 1 412 ? 7.037 -1.449 -14.187 1.00 93.06 412 VAL A O 1
ATOM 3268 N N . ARG A 1 413 ? 8.982 -0.605 -14.925 1.00 91.00 413 ARG A N 1
ATOM 3269 C CA . ARG A 1 413 ? 8.825 -1.085 -16.304 1.00 91.00 413 ARG A CA 1
ATOM 3270 C C . ARG A 1 413 ? 9.041 -2.593 -16.379 1.00 91.00 413 ARG A C 1
ATOM 3272 O O . ARG A 1 413 ? 10.018 -3.084 -15.828 1.00 91.00 413 ARG A O 1
ATOM 3279 N N . HIS A 1 414 ? 8.160 -3.272 -17.107 1.00 88.88 414 HIS A N 1
ATOM 3280 C CA . HIS A 1 414 ? 8.203 -4.715 -17.327 1.00 88.88 414 HIS A CA 1
ATOM 3281 C C . HIS A 1 414 ? 8.383 -5.040 -18.816 1.00 88.88 414 HIS A C 1
ATOM 3283 O O . HIS A 1 414 ? 7.758 -4.403 -19.672 1.00 88.88 414 HIS A O 1
ATOM 3289 N N . VAL A 1 415 ? 9.207 -6.052 -19.104 1.00 84.75 415 VAL A N 1
ATOM 3290 C CA . VAL A 1 415 ? 9.345 -6.702 -20.416 1.00 84.75 415 VAL A CA 1
ATOM 3291 C C . VAL A 1 415 ? 9.495 -8.206 -20.199 1.00 84.75 415 VAL A C 1
ATOM 3293 O O . VAL A 1 415 ? 10.314 -8.623 -19.384 1.00 84.75 415 VAL A O 1
ATOM 3296 N N . ARG A 1 416 ? 8.714 -9.000 -20.943 1.00 72.31 416 ARG A N 1
ATOM 3297 C CA . ARG A 1 416 ? 8.660 -10.468 -20.830 1.00 72.31 416 ARG A CA 1
ATOM 3298 C C . ARG A 1 416 ? 9.980 -11.150 -21.168 1.00 72.31 416 ARG A C 1
ATOM 3300 O O . ARG A 1 416 ? 10.395 -12.060 -20.462 1.00 72.31 416 ARG A O 1
ATOM 3307 N N . ASP A 1 417 ? 10.619 -10.705 -22.243 1.00 65.75 417 ASP A N 1
ATOM 3308 C CA . ASP A 1 417 ? 11.830 -11.320 -22.762 1.00 65.75 417 ASP A CA 1
ATOM 3309 C C . ASP A 1 417 ? 13.016 -10.348 -22.637 1.00 65.75 417 ASP A C 1
ATOM 3311 O O . ASP A 1 417 ? 13.141 -9.380 -23.389 1.00 65.75 417 ASP A O 1
ATOM 3315 N N . ARG A 1 418 ? 13.868 -10.574 -21.629 1.00 62.62 418 ARG A N 1
ATOM 3316 C CA . ARG A 1 418 ? 15.122 -9.826 -21.416 1.00 62.62 418 ARG A CA 1
ATOM 3317 C C . ARG A 1 418 ? 16.341 -10.531 -22.025 1.00 62.62 418 ARG A C 1
ATOM 3319 O O . ARG A 1 418 ? 17.466 -10.170 -21.679 1.00 62.62 418 ARG A O 1
ATOM 3326 N N . HIS A 1 419 ? 16.162 -11.500 -22.930 1.00 51.41 419 HIS A N 1
ATOM 3327 C CA . HIS A 1 419 ? 17.264 -12.316 -23.458 1.00 51.41 419 HIS A CA 1
ATOM 3328 C C . HIS A 1 419 ? 18.379 -11.529 -24.167 1.00 51.41 419 HIS A C 1
ATOM 3330 O O . HIS A 1 419 ? 19.490 -12.043 -24.275 1.00 51.41 419 HIS A O 1
ATOM 3336 N N . SER A 1 420 ? 18.157 -10.280 -24.591 1.00 57.88 420 SER A N 1
ATOM 3337 C CA . SER A 1 420 ? 19.200 -9.485 -25.255 1.00 57.88 420 SER A CA 1
ATOM 3338 C C . SER A 1 420 ? 20.168 -8.765 -24.305 1.00 57.88 420 SER A C 1
ATOM 3340 O O . SER A 1 420 ? 21.190 -8.257 -24.761 1.00 57.88 420 SER A O 1
ATOM 3342 N N . GLY A 1 421 ? 19.873 -8.673 -22.998 1.00 64.69 421 GLY A N 1
ATOM 3343 C CA . GLY A 1 421 ? 20.667 -7.857 -22.063 1.00 64.69 421 GLY A CA 1
ATOM 3344 C C . GLY A 1 421 ? 20.659 -6.351 -22.384 1.00 64.69 421 GLY A C 1
ATOM 3345 O O . GLY A 1 421 ? 21.384 -5.572 -21.761 1.00 64.69 421 GLY A O 1
ATOM 3346 N N . GLU A 1 422 ? 19.842 -5.918 -23.347 1.00 76.56 422 GLU A N 1
ATOM 3347 C CA . GLU A 1 422 ? 19.774 -4.527 -23.771 1.00 76.56 422 GLU A CA 1
ATOM 3348 C C . GLU A 1 422 ? 18.907 -3.691 -22.815 1.00 76.56 422 GLU A C 1
ATOM 3350 O O . GLU A 1 422 ? 17.855 -4.138 -22.343 1.00 76.56 422 GLU A O 1
ATOM 3355 N N . PRO A 1 423 ? 19.314 -2.445 -22.514 1.00 83.94 423 PRO A N 1
ATOM 3356 C CA . PRO A 1 423 ? 18.524 -1.559 -21.674 1.00 83.94 423 PRO A CA 1
ATOM 3357 C C . PRO A 1 423 ? 17.248 -1.117 -22.396 1.00 83.94 423 PRO A C 1
ATOM 3359 O O . PRO A 1 423 ? 17.266 -0.793 -23.582 1.00 83.94 423 PRO A O 1
ATOM 3362 N N . LEU A 1 424 ? 16.151 -0.978 -21.648 1.00 86.56 424 LEU A N 1
ATOM 3363 C CA . LEU A 1 424 ? 14.897 -0.450 -22.189 1.00 86.56 424 LEU A CA 1
ATOM 3364 C C . LEU A 1 424 ? 15.096 0.973 -22.729 1.00 86.56 424 LEU A C 1
ATOM 3366 O O . LEU A 1 424 ? 15.608 1.853 -22.027 1.00 86.56 424 LEU A O 1
ATOM 3370 N N . VAL A 1 425 ? 14.664 1.219 -23.964 1.00 88.44 425 VAL A N 1
ATOM 3371 C CA . VAL A 1 425 ? 14.901 2.480 -24.680 1.00 88.44 4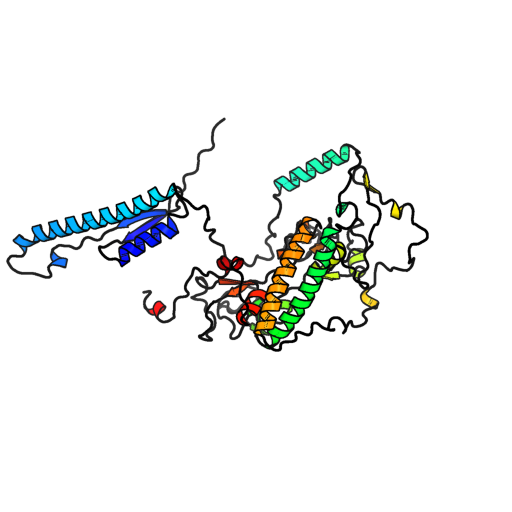25 VAL A CA 1
ATOM 3372 C C . VAL A 1 425 ? 13.653 3.351 -24.747 1.00 88.44 425 VAL A C 1
ATOM 3374 O O . VAL A 1 425 ? 12.517 2.881 -24.753 1.00 88.44 425 VAL A O 1
ATOM 3377 N N . ASN A 1 426 ? 13.856 4.664 -24.853 1.00 86.44 426 ASN A N 1
ATOM 3378 C CA . ASN A 1 426 ? 12.752 5.622 -24.884 1.00 86.44 426 ASN A CA 1
ATOM 3379 C C . ASN A 1 426 ? 11.780 5.415 -26.065 1.00 86.44 426 ASN A C 1
ATOM 3381 O O . ASN A 1 426 ? 10.582 5.636 -25.902 1.00 86.44 426 ASN A O 1
ATOM 3385 N N . GLY A 1 427 ? 12.276 4.982 -27.232 1.00 83.81 427 GLY A N 1
ATOM 3386 C CA . GLY A 1 427 ? 11.458 4.787 -28.438 1.00 83.81 427 GLY A CA 1
ATOM 3387 C C . GLY A 1 427 ? 10.373 3.717 -28.280 1.00 83.81 427 GLY A C 1
ATOM 3388 O O . GLY A 1 427 ? 9.276 3.870 -28.807 1.00 83.81 427 GLY A O 1
ATOM 3389 N N . LEU A 1 428 ? 10.640 2.690 -27.469 1.00 83.69 428 LEU A N 1
ATOM 3390 C CA . LEU A 1 428 ? 9.742 1.554 -27.256 1.00 83.69 428 LEU A CA 1
ATOM 3391 C C . LEU A 1 428 ? 8.926 1.659 -25.960 1.00 83.69 428 LEU A C 1
ATOM 3393 O O . LEU A 1 428 ? 8.183 0.745 -25.612 1.00 83.69 428 LEU A O 1
ATOM 3397 N N . LYS A 1 429 ? 8.977 2.808 -25.270 1.00 83.44 429 LYS A N 1
ATOM 3398 C CA . LYS A 1 429 ? 8.244 3.057 -24.015 1.00 83.44 429 LYS A CA 1
ATOM 3399 C C . LYS A 1 429 ? 6.750 2.712 -24.102 1.00 83.44 429 LYS A C 1
ATOM 3401 O O . LYS A 1 429 ? 6.150 2.344 -23.096 1.00 83.44 429 LYS A O 1
ATOM 3406 N N . ARG A 1 430 ? 6.146 2.873 -25.286 1.00 80.88 430 ARG A N 1
ATOM 3407 C CA . ARG A 1 430 ? 4.724 2.594 -25.540 1.00 80.88 430 ARG A CA 1
ATOM 3408 C C . ARG A 1 430 ? 4.383 1.105 -25.579 1.00 80.88 430 ARG A C 1
ATOM 3410 O O . ARG A 1 430 ? 3.206 0.805 -25.435 1.00 80.88 430 ARG A O 1
ATOM 3417 N N . TYR A 1 431 ? 5.361 0.221 -25.742 1.00 80.44 431 TYR A N 1
ATOM 3418 C CA . TYR A 1 431 ? 5.164 -1.230 -25.783 1.00 80.44 431 TYR A CA 1
ATOM 3419 C C . TYR A 1 431 ? 5.437 -1.885 -24.427 1.00 80.44 431 TYR A C 1
ATOM 3421 O O . TYR A 1 431 ? 4.903 -2.943 -24.134 1.00 80.44 431 TYR A O 1
ATOM 3429 N N . TYR A 1 432 ? 6.209 -1.230 -23.559 1.00 86.12 432 TYR A N 1
ATOM 3430 C CA . TYR A 1 432 ? 6.526 -1.774 -22.241 1.00 86.12 432 TYR A CA 1
ATOM 3431 C C . TYR A 1 432 ? 5.317 -1.757 -21.303 1.00 86.12 432 TYR A C 1
ATOM 3433 O O . TYR A 1 432 ? 4.624 -0.736 -21.174 1.00 86.12 432 TYR A O 1
ATOM 3441 N N . GLY A 1 433 ? 5.118 -2.878 -20.614 1.00 89.31 433 GLY A N 1
ATOM 3442 C CA . GLY A 1 433 ? 4.188 -3.008 -19.502 1.00 89.31 433 GLY A CA 1
ATOM 3443 C C . GLY A 1 433 ? 4.742 -2.408 -18.213 1.00 89.31 433 GLY A C 1
ATOM 3444 O O . GLY A 1 433 ? 5.824 -1.803 -18.179 1.00 89.31 433 GLY A O 1
ATOM 3445 N N . MET A 1 434 ? 3.990 -2.575 -17.130 1.00 90.88 434 MET A N 1
ATOM 3446 C CA . MET A 1 434 ? 4.434 -2.247 -15.781 1.00 90.88 434 MET A CA 1
ATOM 3447 C C . MET A 1 434 ? 4.021 -3.321 -14.782 1.00 90.88 434 MET A C 1
ATOM 3449 O O . MET A 1 434 ? 2.964 -3.932 -14.901 1.00 90.88 434 MET A O 1
ATOM 3453 N N . LEU A 1 435 ? 4.845 -3.496 -13.757 1.00 92.81 435 LEU A N 1
ATOM 3454 C CA . LEU A 1 435 ? 4.573 -4.370 -12.622 1.00 92.81 435 LEU A CA 1
ATOM 3455 C C . LEU A 1 435 ? 4.963 -3.667 -11.322 1.00 92.81 435 LEU A C 1
ATOM 3457 O O . LEU A 1 435 ? 5.827 -2.788 -11.342 1.00 92.81 435 LEU A O 1
ATOM 3461 N N . PRO A 1 436 ? 4.355 -4.015 -10.175 1.00 94.94 436 PRO A N 1
ATOM 3462 C CA . PRO A 1 436 ? 4.911 -3.628 -8.885 1.00 94.94 436 PRO A CA 1
ATOM 3463 C C . PRO A 1 436 ? 6.360 -4.126 -8.770 1.00 94.94 436 PRO A C 1
ATOM 3465 O O . PRO A 1 436 ? 6.646 -5.264 -9.122 1.00 94.94 436 PRO A O 1
ATOM 3468 N N . ALA A 1 437 ? 7.265 -3.311 -8.236 1.00 94.94 437 ALA A N 1
ATOM 3469 C CA . ALA A 1 437 ? 8.702 -3.571 -8.163 1.00 94.94 437 ALA A CA 1
ATOM 3470 C C . ALA A 1 437 ? 9.011 -4.900 -7.472 1.00 94.94 437 ALA A C 1
ATOM 3472 O O . ALA A 1 437 ? 9.921 -5.613 -7.869 1.00 94.94 437 ALA A O 1
ATOM 3473 N N . VAL A 1 438 ? 8.222 -5.242 -6.453 1.00 95.50 438 VAL A N 1
ATOM 3474 C CA . VAL A 1 438 ? 8.342 -6.504 -5.720 1.00 95.50 438 VAL A CA 1
ATOM 3475 C C . VAL A 1 438 ? 7.964 -7.707 -6.586 1.00 95.50 438 VAL A C 1
ATOM 3477 O O . VAL A 1 438 ? 8.630 -8.734 -6.531 1.00 95.50 438 VAL A O 1
ATOM 3480 N N . VAL A 1 439 ? 6.939 -7.561 -7.427 1.00 95.38 439 VAL A N 1
ATOM 3481 C CA . VAL A 1 439 ? 6.488 -8.595 -8.365 1.00 95.38 439 VAL A CA 1
ATOM 3482 C C . VAL A 1 439 ? 7.506 -8.736 -9.492 1.00 95.38 439 VAL A C 1
ATOM 3484 O O . VAL A 1 439 ? 7.897 -9.852 -9.801 1.00 95.38 439 VAL A O 1
ATOM 3487 N N . GLU A 1 440 ? 8.001 -7.624 -10.042 1.00 94.81 440 GLU A N 1
ATOM 3488 C CA . GLU A 1 440 ? 9.067 -7.619 -11.053 1.00 94.81 440 GLU A CA 1
ATOM 3489 C C . GLU A 1 440 ? 10.357 -8.268 -10.526 1.00 94.81 440 GLU A C 1
ATOM 3491 O O . GLU A 1 440 ? 10.986 -9.053 -11.230 1.00 94.81 440 GLU A O 1
ATOM 3496 N N . LEU A 1 441 ? 10.735 -7.989 -9.274 1.00 95.00 441 LEU A N 1
ATOM 3497 C CA . LEU A 1 441 ? 11.898 -8.598 -8.626 1.00 95.00 441 LEU A CA 1
ATOM 3498 C C . LEU A 1 441 ? 11.771 -10.123 -8.560 1.00 95.00 441 LEU A C 1
ATOM 3500 O O . LEU A 1 441 ? 12.716 -10.833 -8.899 1.00 95.00 441 LEU A O 1
ATOM 3504 N N . PHE A 1 442 ? 10.611 -10.632 -8.140 1.00 95.19 442 PHE A N 1
ATOM 3505 C CA . PHE A 1 442 ? 10.374 -12.073 -8.084 1.00 95.19 442 PHE A CA 1
ATOM 3506 C C . PHE A 1 442 ? 10.222 -12.695 -9.476 1.00 95.19 442 PHE A C 1
ATOM 3508 O O . PHE A 1 442 ? 10.723 -13.794 -9.699 1.00 95.19 442 PHE A O 1
ATOM 3515 N N . ALA A 1 443 ? 9.610 -11.989 -10.427 1.00 93.12 443 ALA A N 1
ATOM 3516 C CA . ALA A 1 443 ? 9.487 -12.433 -11.812 1.00 93.12 443 ALA A CA 1
ATOM 3517 C C . ALA A 1 443 ? 10.863 -12.624 -12.467 1.00 93.12 443 ALA A C 1
ATOM 3519 O O . ALA A 1 443 ? 11.133 -13.674 -13.043 1.00 93.12 443 ALA A O 1
ATOM 3520 N N . GLN A 1 444 ? 11.775 -11.659 -12.300 1.00 91.38 444 GLN A N 1
ATOM 3521 C CA . GLN A 1 444 ? 13.157 -11.770 -12.789 1.00 91.38 444 GLN A CA 1
ATOM 3522 C C . GLN A 1 444 ? 13.949 -12.888 -12.103 1.00 91.38 444 GLN A C 1
ATOM 3524 O O . GLN A 1 444 ? 14.872 -13.443 -12.692 1.00 91.38 444 GLN A O 1
ATOM 3529 N N . ALA A 1 445 ? 13.582 -13.238 -10.871 1.00 91.56 445 ALA A N 1
ATOM 3530 C CA . ALA A 1 445 ? 14.132 -14.379 -10.152 1.00 91.56 445 ALA A CA 1
ATOM 3531 C C . ALA A 1 445 ? 13.479 -15.724 -10.547 1.00 91.56 445 ALA A C 1
ATOM 3533 O O . ALA A 1 445 ? 13.832 -16.753 -9.979 1.00 91.56 445 ALA A O 1
ATOM 3534 N N . GLY A 1 446 ? 12.555 -15.738 -11.515 1.00 90.56 446 GLY A N 1
ATOM 3535 C CA . GLY A 1 446 ? 11.939 -16.950 -12.065 1.00 90.56 446 GLY A CA 1
ATOM 3536 C C . GLY A 1 446 ? 10.605 -17.353 -11.428 1.00 90.56 446 GLY A C 1
ATOM 3537 O O . GLY A 1 446 ? 10.151 -18.479 -11.643 1.00 90.56 446 GLY A O 1
ATOM 3538 N N . ALA A 1 447 ? 9.973 -16.479 -10.637 1.00 93.00 447 ALA A N 1
ATOM 3539 C CA . ALA A 1 447 ? 8.625 -16.719 -10.125 1.00 93.00 447 ALA A CA 1
ATOM 3540 C C . ALA A 1 447 ? 7.555 -16.431 -11.188 1.00 93.00 447 ALA A C 1
ATOM 3542 O O . ALA A 1 447 ? 7.660 -15.481 -11.963 1.00 93.00 447 ALA A O 1
ATOM 3543 N N . TYR A 1 448 ? 6.485 -17.224 -11.175 1.00 92.12 448 TYR A N 1
ATOM 3544 C CA . TYR A 1 448 ? 5.308 -16.974 -12.002 1.00 92.12 448 TYR A CA 1
ATOM 3545 C C . TYR A 1 448 ? 4.585 -15.696 -11.559 1.00 92.12 448 TYR A C 1
ATOM 3547 O O . TYR A 1 448 ? 4.401 -15.467 -10.361 1.00 92.12 448 TYR A O 1
ATOM 3555 N N . VAL A 1 449 ? 4.145 -14.885 -12.523 1.00 91.12 449 VAL A N 1
ATOM 3556 C CA . VAL A 1 449 ? 3.327 -13.692 -12.278 1.00 91.12 449 VAL A CA 1
ATOM 3557 C C . VAL A 1 449 ? 1.866 -14.037 -12.536 1.00 91.12 449 VAL A C 1
ATOM 3559 O O . VAL A 1 449 ? 1.529 -14.517 -13.611 1.00 91.12 449 VAL A O 1
ATOM 3562 N N . GLY A 1 450 ? 0.997 -13.797 -11.554 1.00 85.88 450 GLY A N 1
ATOM 3563 C CA . GLY A 1 450 ? -0.422 -14.133 -11.668 1.00 85.88 450 GLY A CA 1
ATOM 3564 C C . GLY A 1 450 ? -1.172 -13.332 -12.742 1.00 85.88 450 GLY A C 1
ATOM 3565 O O . GLY A 1 450 ? -0.933 -12.139 -12.928 1.00 85.88 450 GLY A O 1
ATOM 3566 N N . ASP A 1 451 ? -2.172 -13.966 -13.357 1.00 84.06 451 ASP A N 1
ATOM 3567 C CA . ASP A 1 451 ? -2.943 -13.461 -14.511 1.00 84.06 451 ASP A CA 1
ATOM 3568 C C . ASP A 1 451 ? -3.642 -12.114 -14.263 1.00 84.06 451 ASP A C 1
ATOM 3570 O O . ASP A 1 451 ? -3.929 -11.354 -15.186 1.00 84.06 451 ASP A O 1
ATOM 3574 N N . HIS A 1 452 ? -3.897 -11.768 -13.000 1.00 82.94 452 HIS A N 1
ATOM 3575 C CA . HIS A 1 452 ? -4.484 -10.481 -12.623 1.00 82.94 452 HIS A CA 1
ATOM 3576 C C . HIS A 1 452 ? -3.577 -9.279 -12.948 1.00 82.94 452 HIS A C 1
ATOM 3578 O O . HIS A 1 452 ? -4.055 -8.143 -12.965 1.00 82.94 452 HIS A O 1
ATOM 3584 N N . TYR A 1 453 ? -2.291 -9.511 -13.232 1.00 85.94 453 TYR A N 1
ATOM 3585 C CA . TYR A 1 453 ? -1.362 -8.500 -13.731 1.00 85.94 453 TYR A CA 1
ATOM 3586 C C . TYR A 1 453 ? -1.283 -8.425 -15.263 1.00 85.94 453 TYR A C 1
ATOM 3588 O O . TYR A 1 453 ? -0.696 -7.465 -15.766 1.00 85.94 453 TYR A O 1
ATOM 3596 N N . ALA A 1 454 ? -1.902 -9.351 -16.010 1.00 82.12 454 ALA A N 1
ATOM 3597 C CA . ALA A 1 454 ? -1.765 -9.453 -17.468 1.00 82.12 454 ALA A CA 1
ATOM 3598 C C . ALA A 1 454 ? -2.079 -8.132 -18.198 1.00 82.12 454 ALA A C 1
ATOM 3600 O O . ALA A 1 454 ? -1.326 -7.689 -19.068 1.00 82.12 454 ALA A O 1
ATOM 3601 N N . GLY A 1 455 ? -3.133 -7.427 -17.768 1.00 77.88 455 GLY A N 1
ATOM 3602 C CA . GLY A 1 455 ? -3.508 -6.132 -18.346 1.00 77.88 455 GLY A CA 1
ATOM 3603 C C . GLY A 1 455 ? -2.471 -5.020 -18.129 1.00 77.88 455 GLY A C 1
ATOM 3604 O O . GLY A 1 455 ? -2.338 -4.130 -18.963 1.00 77.88 455 GLY A O 1
ATOM 3605 N N . VAL A 1 456 ? -1.701 -5.064 -17.035 1.00 84.38 456 VAL A N 1
ATOM 3606 C CA . VAL A 1 456 ? -0.646 -4.071 -16.750 1.00 84.38 456 VAL A CA 1
ATOM 3607 C C . VAL A 1 456 ? 0.689 -4.488 -17.374 1.00 84.38 456 VAL A C 1
ATOM 3609 O O . VAL A 1 456 ? 1.461 -3.632 -17.808 1.00 84.38 456 VAL A O 1
ATOM 3612 N N . MET A 1 457 ? 0.937 -5.795 -17.488 1.00 83.38 457 MET A N 1
ATOM 3613 C CA . MET A 1 457 ? 2.087 -6.367 -18.195 1.00 83.38 457 MET A CA 1
ATOM 3614 C C . MET A 1 457 ? 2.042 -6.124 -19.704 1.00 83.38 457 MET A C 1
ATOM 3616 O O . MET A 1 457 ? 3.098 -6.170 -20.332 1.00 83.38 457 MET A O 1
ATOM 3620 N N . ARG A 1 458 ? 0.860 -5.813 -20.256 1.00 78.31 458 ARG A N 1
ATOM 3621 C CA . ARG A 1 458 ? 0.622 -5.661 -21.700 1.00 78.31 458 ARG A CA 1
ATOM 3622 C C . ARG A 1 458 ? 1.010 -6.913 -22.468 1.00 78.31 458 ARG A C 1
ATOM 3624 O O . ARG A 1 458 ? 1.773 -6.882 -23.428 1.00 78.31 458 ARG A O 1
ATOM 3631 N N . GLU A 1 459 ? 0.486 -8.035 -21.994 1.00 67.31 459 GLU A N 1
ATOM 3632 C CA . GLU A 1 459 ? 0.695 -9.348 -22.600 1.00 67.31 459 GLU A CA 1
ATOM 3633 C C . GLU A 1 459 ? 0.166 -9.454 -24.037 1.00 67.31 459 GLU A C 1
ATOM 3635 O O . GLU A 1 459 ? 0.629 -10.295 -24.805 1.00 67.31 459 GLU A O 1
ATOM 3640 N N . ASP A 1 460 ? -0.784 -8.588 -24.376 1.00 64.44 460 ASP A N 1
ATOM 3641 C CA . ASP A 1 460 ? -1.417 -8.401 -25.677 1.00 64.44 460 ASP A CA 1
ATOM 3642 C C . ASP A 1 460 ? -0.559 -7.596 -26.669 1.00 64.44 460 ASP A C 1
ATOM 3644 O O . ASP A 1 460 ? -0.869 -7.550 -27.859 1.00 64.44 460 ASP A O 1
ATOM 3648 N N . VAL A 1 461 ? 0.528 -6.967 -26.207 1.00 69.12 461 VAL A N 1
ATOM 3649 C CA . VAL A 1 461 ? 1.368 -6.082 -27.019 1.00 69.12 461 VAL A CA 1
ATOM 3650 C C . VAL A 1 461 ? 2.733 -6.723 -27.267 1.00 69.12 461 VAL A C 1
ATOM 3652 O O . VAL A 1 461 ? 3.575 -6.807 -26.373 1.00 69.12 461 VAL A O 1
ATOM 3655 N N . ALA A 1 462 ? 2.992 -7.126 -28.512 1.00 68.56 462 ALA A N 1
ATOM 3656 C CA . ALA A 1 462 ? 4.323 -7.553 -28.936 1.00 68.56 462 ALA A CA 1
ATOM 3657 C C . ALA A 1 462 ? 5.275 -6.345 -29.017 1.00 68.56 462 ALA A C 1
ATOM 3659 O O . ALA A 1 462 ? 4.936 -5.306 -29.591 1.00 68.56 462 ALA A O 1
ATOM 3660 N N . VAL A 1 463 ? 6.471 -6.471 -28.434 1.00 68.75 463 VAL A N 1
ATOM 3661 C CA . VAL A 1 463 ? 7.540 -5.476 -28.592 1.00 68.75 463 VAL A CA 1
ATOM 3662 C C . VAL A 1 463 ? 8.196 -5.717 -29.955 1.00 68.75 463 VAL A C 1
ATOM 3664 O O . VAL A 1 463 ? 8.704 -6.818 -30.158 1.00 68.75 463 VAL A O 1
ATOM 3667 N N . PRO A 1 464 ? 8.216 -4.728 -30.869 1.00 64.31 464 PRO A N 1
ATOM 3668 C CA . PRO A 1 464 ? 8.862 -4.893 -32.167 1.00 64.31 464 PRO A CA 1
ATOM 3669 C C . PRO A 1 464 ? 10.335 -5.267 -32.007 1.00 64.31 464 PRO A C 1
ATOM 3671 O O . PRO A 1 464 ? 11.058 -4.624 -31.233 1.00 64.31 464 PRO A O 1
ATOM 3674 N N . VAL A 1 465 ? 10.792 -6.273 -32.750 1.00 63.06 465 VAL A N 1
ATOM 3675 C CA . VAL A 1 465 ? 12.217 -6.626 -32.791 1.00 63.06 465 VAL A CA 1
ATOM 3676 C C . VAL A 1 465 ? 12.966 -5.527 -33.556 1.00 63.06 465 VAL A C 1
ATOM 3678 O O . VAL A 1 465 ? 12.425 -4.915 -34.477 1.00 63.06 465 VAL A O 1
ATOM 3681 N N . LEU A 1 466 ? 14.224 -5.241 -33.192 1.00 52.81 466 LEU A N 1
ATOM 3682 C CA . LEU A 1 466 ? 15.022 -4.169 -33.813 1.00 52.81 466 LEU A CA 1
ATOM 3683 C C . LEU A 1 466 ? 15.111 -4.270 -35.349 1.00 52.81 466 LEU A C 1
ATOM 3685 O O . LEU A 1 466 ? 15.253 -3.245 -36.017 1.00 52.81 466 LEU A O 1
ATOM 3689 N N . ASP A 1 467 ? 14.996 -5.474 -35.914 1.00 50.97 467 ASP A N 1
ATOM 3690 C CA . ASP A 1 467 ? 14.981 -5.677 -37.363 1.00 50.97 467 ASP A CA 1
ATOM 3691 C C . ASP A 1 467 ? 13.647 -5.320 -38.026 1.00 50.97 467 ASP A C 1
ATOM 3693 O O . ASP A 1 467 ? 13.665 -4.890 -39.174 1.00 50.97 467 ASP A O 1
ATOM 3697 N N . GLU A 1 468 ? 12.520 -5.378 -37.314 1.00 53.16 468 GLU A N 1
ATOM 3698 C CA . GLU A 1 468 ? 11.196 -4.974 -37.815 1.00 53.16 468 GLU A CA 1
ATOM 3699 C C . GLU A 1 468 ? 11.045 -3.443 -37.848 1.00 53.16 468 GLU A C 1
ATOM 3701 O O . GLU A 1 468 ? 10.358 -2.891 -38.706 1.00 53.16 468 GLU A O 1
ATOM 3706 N N . LEU A 1 469 ? 11.762 -2.724 -36.973 1.00 48.81 469 LEU A N 1
ATOM 3707 C CA . LEU A 1 469 ? 11.788 -1.254 -36.953 1.00 48.81 469 LEU A CA 1
ATOM 3708 C C . LEU A 1 469 ? 12.415 -0.637 -38.212 1.00 48.81 469 LEU A C 1
ATOM 3710 O O . LEU A 1 469 ? 12.138 0.521 -38.515 1.00 48.81 469 LEU A O 1
ATOM 3714 N N . LYS A 1 470 ? 13.235 -1.387 -38.961 1.00 50.31 470 LYS A N 1
ATOM 3715 C CA . LYS A 1 470 ? 13.804 -0.926 -40.242 1.00 50.31 470 LYS A CA 1
ATOM 3716 C C . LYS A 1 470 ? 12.770 -0.876 -41.374 1.00 50.31 470 LYS A C 1
ATOM 3718 O O . LYS A 1 470 ? 13.055 -0.292 -42.414 1.00 50.31 470 LYS A O 1
ATOM 3723 N N . TRP A 1 471 ? 11.599 -1.486 -41.182 1.00 47.50 471 TRP A N 1
ATOM 3724 C CA . TRP A 1 471 ? 10.570 -1.660 -42.212 1.00 47.50 471 TRP A CA 1
ATOM 3725 C C . TRP A 1 471 ? 9.372 -0.725 -42.010 1.00 47.50 471 TRP A C 1
ATOM 3727 O O . TRP A 1 471 ? 8.511 -0.635 -42.881 1.00 47.50 471 TRP A O 1
ATOM 3737 N N . VAL A 1 472 ? 9.326 -0.002 -40.886 1.00 40.44 472 VAL A N 1
ATOM 3738 C CA . VAL A 1 472 ? 8.333 1.044 -40.623 1.00 40.44 472 VAL A CA 1
ATOM 3739 C C . VAL A 1 472 ? 8.885 2.366 -41.167 1.00 40.44 472 VAL A C 1
ATOM 3741 O O . VAL A 1 472 ? 9.538 3.118 -40.443 1.00 40.44 472 VAL A O 1
ATOM 3744 N N . VAL A 1 473 ? 8.689 2.589 -42.471 1.00 36.88 473 VAL A N 1
ATOM 3745 C CA . VAL A 1 473 ? 9.036 3.828 -43.199 1.00 36.88 473 VAL A CA 1
ATOM 3746 C C . VAL A 1 473 ? 7.884 4.819 -43.154 1.00 36.88 473 VAL A C 1
ATOM 3748 O O . VAL A 1 473 ? 6.735 4.389 -43.406 1.00 36.88 473 VAL A O 1
#

Nearest PDB structures (foldseek):
  1cnz-assembly1_B  TM=4.326E-01  e=3.748E+00  Salmonella enterica subsp. enterica serovar Typhimurium
  3vml-assembly1_A-2  TM=3.941E-01  e=7.721E+00  Shewanella oneidensis MR-1

Organism: Quercus suber (NCBI:txid58331)

InterPro domains:
  IPR014729 Rossmann-like alpha/beta/alpha sandwich fold [G3DSA:3.40.50.620] (5-114)
  IPR023342 APO domain [PF05634] (109-295)
  IPR023342 APO domain [PF05634] (336-449)
  IPR023342 APO domain [PS51499] (192-276)
  IPR023342 APO domain [PS51499] (365-451)

Sequence (473 aa):
MASPAEAVSEKQVMVLAIDDSEHSTYALEWTLDHFFTPYASNHPFKLVLVHAKPTASSALGLAGPGAAEVLPMVEADLKKIAARIIETARESCHRINKHFCGWYSTGSSHVELPIKRKKSERKPLVTSVNELKREARLRRKEKQMVQENTLRPPENGLLVKGLVPVAHEVYAARAKLNACVSRIVKSIAIFSCSLCGEVHVGDPPHRIRTCDVAGSLKNKEHTWERGGVEHILPLVESFHLYDRVGRAVSHNEQLQVDRIPVIVELCVQAGFDIPEYPTRRRTFPIYSLAGKIIDFERRFPKEDTPGEDINTYGFWDKKKKSSEEDKFFDLHSDDVQAIAVQGMEAWERMRSGASKLMKKYAVQTCGYCSEMQVGPKGHKVRNCQAFKHQMRDGQHAWQEATVDDLIPPVYVRHVRDRHSGEPLVNGLKRYYGMLPAVVELFAQAGAYVGDHYAGVMREDVAVPVLDELKWVV

Secondary structure (DSSP, 8-state):
--PPPP--PPPEEEEEE--SSHHHHHHHHHHHHHHTGGGGGG-SEEEEEE--PPPHHHHH---STTHHHHHHHHHHHHHHHHHHHHHHHHHHHHHHHHHTTS----------------TTSPPPPSS-HHHHHHHHHHHHHHHHTT-EE-PPTTTTS---GGGHHHHHHHHHHHHHHHHHHHHHTTTS-EEEETTT--EEESSSPPB-----STT--TT----EEE--HHHHS---EEE--S-TTSPPPPSTTTTTS-EEEHHHHHHHHHT---TTS-----SS--EEETTEEE-HHHHS--TT---TT--SS-GGGG----TTTTS--------HHHHHHHHHHHHHHHHHHHHHHHTTS-EEEESSSS-EEESSS---------TTGGGGTT---EEEPPHHHHS---EEEE-S--TT-PPPBGGGTTT-EEEEHHHHHHHHTTPPPPGGGHHHHTTT-PPPPTTGGGS--